Protein AF-A0A420N1X5-F1 (afdb_monomer)

Radius of gyration: 22.83 Å; Cα contacts (8 Å, |Δi|>4): 573; chains: 1; bounding box: 51×55×72 Å

Nearest PDB structures (foldseek):
  5c8q-assembly1_B  TM=8.252E-01  e=9.682E-02  Pyricularia oryzae
  4b8v-assembly1_A  TM=7.713E-01  e=1.348E-01  Fulvia fulva
  4s3k-assembly1_A  TM=8.453E-01  e=4.788E-01  Priestia megaterium QM B1551
  2l9y-assembly1_A  TM=7.085E-01  e=5.649E-01  Pyricularia oryzae 70-15
  4ebz-assembly1_A  TM=7.950E-01  e=5.720E+00  Arabidopsis thaliana

pLDDT: mean 80.17, std 16.95, range [26.0, 98.0]

Organism: Fusarium oxysporum (NCBI:txid5507)

Secondary structure (DSSP, 8-state):
-----SS-SSSEEE-TT--EEESS-TTS--S-SSSHHHHHH---EEE---SSS--S--HHHHHHHHHHHHHHHHTT--S----GGGTSSS-TT-HHHHHHHHTSTT---SPP--EEEEPPTT--HHHHHHHHT--HHHHHHHTT--TT-PPPTT-EEEEPPTTS-TTPPPSP----------------TTPBPPP--HHHHHT--BSHHHHHHHHHHHHTT----SS---SB--HHHHHHHHHHHHHTT--GGG--SS--HHHHHHH-PBP-TTGGGGTPPBPPP--HHHHHT--BSHHHHHHHHHHHHTT----SS---SB--HHHHHHHHHHHHHTT--GGG-SSS--HHHHHHHTPBPPPP----

Foldseek 3Di:
DPDPDPWAQAQWEAELQLDIGGTVHAPDFGRPLADDVCSVQDGGYHYPADPPDRHARHPSRLLSLQLQVVQNVLSVRDQQDAFSVVRDPDCPPPDNVRVCNVLVSSHLFDWAQKDKDAAAVQDALVNVCLQRSHDSVLQCVLQVQDPVNDDDGRDITTGATRSDPRPDGRPDDDDYDDDDDDDDDDDPPPDFQADLDQVCVVLQWQAVLQSQLQSLLVVVVQFQDPSHGHRTRDVRQLSSLLVLCVVVVDDDVRSVSTDDRVSRVVSRRRDDPCSCNSPFDFDQDPDLVVVVVFDQAVLQLLLQVLLVGSVLQQDSSGTHSTRDVRQLSSQLVLCVVVVHDDPSSRSGDDRVSRVSSRRGDDDDPPPD

Mean predicted aligned error: 16.15 Å

Structure (mmCIF, N/CA/C/O backbone):
data_AF-A0A420N1X5-F1
#
_entry.id   AF-A0A420N1X5-F1
#
loop_
_atom_site.group_PDB
_atom_site.id
_atom_site.type_symbol
_atom_site.label_atom_id
_atom_site.label_alt_id
_atom_site.label_comp_id
_atom_site.label_asym_id
_atom_site.label_entity_id
_atom_site.label_seq_id
_atom_site.pdbx_PDB_ins_code
_atom_site.Cartn_x
_atom_site.Cartn_y
_atom_site.Cartn_z
_atom_site.occupancy
_atom_site.B_iso_or_equiv
_atom_site.auth_seq_id
_atom_site.auth_comp_id
_atom_site.auth_asym_id
_atom_site.auth_atom_id
_atom_site.pdbx_PDB_model_num
ATOM 1 N N . MET A 1 1 ? 6.064 5.749 -35.840 1.00 41.12 1 MET A N 1
ATOM 2 C CA . MET A 1 1 ? 6.239 4.703 -36.867 1.00 41.12 1 MET A CA 1
ATOM 3 C C . MET A 1 1 ? 5.138 3.683 -36.664 1.00 41.12 1 MET A C 1
ATOM 5 O O . MET A 1 1 ? 5.069 3.106 -35.586 1.00 41.12 1 MET A O 1
ATOM 9 N N . SER A 1 2 ? 4.254 3.517 -37.646 1.00 47.91 2 SER A N 1
ATOM 10 C CA . SER A 1 2 ? 3.341 2.377 -37.743 1.00 47.91 2 SER A CA 1
ATOM 11 C C . SER A 1 2 ? 4.175 1.142 -38.089 1.00 47.91 2 SER A C 1
ATOM 13 O O . SER A 1 2 ? 4.331 0.797 -39.256 1.00 47.91 2 SER A O 1
ATOM 15 N N . GLY A 1 3 ? 4.832 0.560 -37.085 1.00 50.19 3 GLY A N 1
ATOM 16 C CA . GLY A 1 3 ? 5.440 -0.758 -37.235 1.00 50.19 3 GLY A CA 1
ATOM 17 C C . GLY A 1 3 ? 4.312 -1.774 -37.305 1.00 50.19 3 GLY A C 1
ATOM 18 O O . GLY A 1 3 ? 3.430 -1.738 -36.449 1.00 50.19 3 GLY A O 1
ATOM 19 N N . GLU A 1 4 ? 4.304 -2.615 -38.334 1.00 52.28 4 GLU A N 1
ATOM 20 C CA . GLU A 1 4 ? 3.346 -3.707 -38.514 1.00 52.28 4 GLU A CA 1
ATOM 21 C C . GLU A 1 4 ? 3.474 -4.712 -37.360 1.00 52.28 4 GLU A C 1
ATOM 23 O O . GLU A 1 4 ? 4.159 -5.728 -37.443 1.00 52.28 4 GLU A O 1
ATOM 28 N N . TYR A 1 5 ? 2.848 -4.398 -36.233 1.00 56.97 5 TYR A N 1
ATOM 29 C CA . TYR A 1 5 ? 2.620 -5.341 -35.158 1.00 56.97 5 TYR A CA 1
ATOM 30 C C . TYR A 1 5 ? 1.192 -5.859 -35.310 1.00 56.97 5 TYR A C 1
ATOM 32 O O . TYR A 1 5 ? 0.248 -5.076 -35.343 1.00 56.97 5 TYR A O 1
ATOM 40 N N . PHE A 1 6 ? 1.041 -7.180 -35.409 1.00 63.81 6 PHE A N 1
ATOM 41 C CA . PHE A 1 6 ? -0.270 -7.839 -35.446 1.00 63.81 6 PHE A CA 1
ATOM 42 C C . PHE A 1 6 ? -1.041 -7.692 -34.117 1.00 63.81 6 PHE A C 1
ATOM 44 O O . PHE A 1 6 ? -2.245 -7.910 -34.073 1.00 63.81 6 PHE A O 1
ATOM 51 N N . ASP A 1 7 ? -0.344 -7.305 -33.044 1.00 75.81 7 ASP A N 1
ATOM 52 C CA . ASP A 1 7 ? -0.862 -7.182 -31.683 1.00 75.81 7 ASP A CA 1
ATOM 53 C C . ASP A 1 7 ? -0.188 -6.004 -30.948 1.00 75.81 7 ASP A C 1
ATOM 55 O O . ASP A 1 7 ? 0.836 -5.475 -31.401 1.00 75.81 7 ASP A O 1
ATOM 59 N N . VAL A 1 8 ? -0.721 -5.602 -29.791 1.00 87.62 8 VAL A N 1
ATOM 60 C CA . VAL A 1 8 ? -0.093 -4.613 -28.909 1.00 87.62 8 VAL A CA 1
ATOM 61 C C . VAL A 1 8 ? 1.357 -5.013 -28.599 1.00 87.62 8 VAL A C 1
ATOM 63 O O . VAL A 1 8 ? 1.708 -6.184 -28.474 1.00 87.62 8 VAL A O 1
ATOM 66 N N . ALA A 1 9 ? 2.266 -4.040 -28.530 1.00 90.69 9 ALA A N 1
ATOM 67 C CA . ALA A 1 9 ? 3.697 -4.329 -28.393 1.00 90.69 9 ALA A CA 1
ATOM 68 C C . ALA A 1 9 ? 4.095 -4.814 -26.983 1.00 90.69 9 ALA A C 1
ATOM 70 O O . ALA A 1 9 ? 5.138 -5.448 -26.815 1.00 90.69 9 ALA A O 1
ATOM 71 N N . TYR A 1 10 ? 3.290 -4.504 -25.970 1.00 95.44 10 TYR A N 1
ATOM 72 C CA . TYR A 1 10 ? 3.574 -4.808 -24.570 1.00 95.44 10 TYR A CA 1
ATOM 73 C C . TYR A 1 10 ? 3.109 -6.219 -24.204 1.00 95.44 10 TYR A C 1
ATOM 75 O O . TYR A 1 10 ? 2.132 -6.723 -24.752 1.00 95.44 10 TYR A O 1
ATOM 83 N N . SER A 1 11 ? 3.802 -6.855 -23.261 1.00 96.25 11 SER A N 1
ATOM 84 C CA . SER A 1 11 ? 3.404 -8.162 -22.731 1.00 96.25 11 SER A CA 1
ATOM 85 C C . SER A 1 11 ? 2.153 -8.030 -21.870 1.00 96.25 11 SER A C 1
ATOM 87 O O . SER A 1 11 ? 1.209 -8.788 -22.053 1.00 96.25 11 SER A O 1
ATOM 89 N N . LEU A 1 12 ? 2.138 -7.043 -20.972 1.00 97.50 12 LEU A N 1
ATOM 90 C CA . LEU A 1 12 ? 1.020 -6.727 -20.084 1.00 97.50 12 LEU A CA 1
ATOM 91 C C . LEU A 1 12 ? 0.835 -5.212 -20.000 1.00 97.50 12 LEU A C 1
ATOM 93 O O . LEU A 1 12 ? 1.771 -4.450 -20.260 1.00 97.50 12 LEU A O 1
ATOM 97 N N . ALA A 1 13 ? -0.343 -4.776 -19.568 1.00 96.44 13 ALA A N 1
ATOM 98 C CA . ALA A 1 13 ? -0.621 -3.380 -19.264 1.00 96.44 13 ALA A CA 1
ATOM 99 C C . ALA A 1 13 ? -1.353 -3.217 -17.927 1.00 96.44 13 ALA A C 1
ATOM 101 O O . ALA A 1 13 ? -2.128 -4.081 -17.537 1.00 96.44 13 ALA A O 1
ATOM 102 N N . VAL A 1 14 ? -1.123 -2.106 -17.226 1.00 95.38 14 VAL A N 1
ATOM 103 C CA . VAL A 1 14 ? -1.675 -1.837 -15.894 1.00 95.38 14 VAL A CA 1
ATOM 104 C C . VAL A 1 14 ? -2.288 -0.443 -15.842 1.00 95.38 14 VAL A C 1
ATOM 106 O O . VAL A 1 14 ? -1.606 0.568 -16.056 1.00 95.38 14 VAL A O 1
ATOM 109 N N . CYS A 1 15 ? -3.580 -0.369 -15.522 1.00 85.38 15 CYS A N 1
ATOM 110 C CA . CYS A 1 15 ? -4.275 0.909 -15.372 1.00 85.38 15 CYS A CA 1
ATOM 111 C C . CYS A 1 15 ? -4.095 1.515 -13.972 1.00 85.38 15 CYS A C 1
ATOM 113 O O . CYS A 1 15 ? -3.642 0.855 -13.039 1.00 85.38 15 CYS A O 1
ATOM 115 N N . GLN A 1 16 ? -4.508 2.774 -13.797 1.00 82.81 16 GLN A N 1
ATOM 116 C CA . GLN A 1 16 ? -4.438 3.464 -12.503 1.00 82.81 16 GLN A CA 1
ATOM 117 C C . GLN A 1 16 ? -5.242 2.800 -11.375 1.00 82.81 16 GLN A C 1
ATOM 119 O O . GLN A 1 16 ? -4.998 3.075 -10.205 1.00 82.81 16 GLN A O 1
ATOM 124 N N . HIS A 1 17 ? -6.201 1.940 -11.706 1.00 79.38 17 HIS A N 1
ATOM 125 C CA . HIS A 1 17 ? -7.000 1.211 -10.722 1.00 79.38 17 HIS A CA 1
ATOM 126 C C . HIS A 1 17 ? -6.359 -0.130 -10.323 1.00 79.38 17 HIS A C 1
ATOM 128 O O . HIS A 1 17 ? -6.926 -0.858 -9.522 1.00 79.38 17 HIS A O 1
ATOM 134 N N . GLY A 1 18 ? -5.192 -0.476 -10.883 1.00 77.50 18 GLY A N 1
ATOM 135 C CA . GLY A 1 18 ? -4.473 -1.711 -10.562 1.00 77.50 18 GLY A CA 1
ATOM 136 C C . GLY A 1 18 ? -4.909 -2.951 -11.339 1.00 77.50 18 GLY A C 1
ATOM 137 O O . GLY A 1 18 ? -4.352 -4.021 -11.118 1.00 77.50 18 GLY A O 1
ATOM 138 N N . TYR A 1 19 ? -5.854 -2.831 -12.276 1.00 82.38 19 TYR A N 1
ATOM 139 C CA . TYR A 1 19 ? -6.183 -3.934 -13.181 1.00 82.38 19 TYR A CA 1
ATOM 140 C C . TYR A 1 19 ? -5.031 -4.196 -14.151 1.00 82.38 19 TYR A C 1
ATOM 142 O O . TYR A 1 19 ? -4.508 -3.257 -14.762 1.00 82.38 19 TYR A O 1
ATOM 150 N N . VAL A 1 20 ? -4.689 -5.476 -14.300 1.00 91.62 20 VAL A N 1
ATOM 151 C CA . VAL A 1 20 ? -3.695 -5.980 -15.249 1.00 91.62 20 VAL A CA 1
ATOM 152 C C . VAL A 1 20 ? -4.424 -6.551 -16.460 1.00 91.62 20 VAL A C 1
ATOM 154 O O . VAL A 1 20 ? -5.342 -7.354 -16.317 1.00 91.62 20 VAL A O 1
ATOM 157 N N . TYR A 1 21 ? -4.012 -6.125 -17.644 1.00 89.06 21 TYR A N 1
ATOM 158 C CA . TYR A 1 21 ? -4.563 -6.535 -18.927 1.00 89.06 21 TYR A CA 1
ATOM 159 C C . TYR A 1 21 ? -3.498 -7.304 -19.697 1.00 89.06 21 TYR A C 1
ATOM 161 O O . TYR A 1 21 ? -2.343 -6.867 -19.760 1.00 89.06 21 TYR A O 1
ATOM 169 N N . ASP A 1 22 ? -3.893 -8.419 -20.305 1.00 90.12 22 ASP A N 1
ATOM 170 C CA . ASP A 1 22 ? -3.032 -9.122 -21.245 1.00 90.12 22 ASP A CA 1
ATOM 171 C C . ASP A 1 22 ? -2.840 -8.275 -22.508 1.00 90.12 22 ASP A C 1
ATOM 173 O O . ASP A 1 22 ? -3.796 -7.775 -23.105 1.00 90.12 22 ASP A O 1
ATOM 177 N N . GLY A 1 23 ? -1.575 -8.092 -22.883 1.00 91.44 23 GLY A N 1
ATOM 178 C CA . GLY A 1 23 ? -1.195 -7.743 -24.245 1.00 91.44 23 GLY A CA 1
ATOM 179 C C . GLY A 1 23 ? -0.781 -9.016 -24.968 1.00 91.44 23 GLY A C 1
ATOM 180 O O . GLY A 1 23 ? -1.549 -9.972 -25.027 1.00 91.44 23 GLY A O 1
ATOM 181 N N . ARG A 1 24 ? 0.486 -9.091 -25.390 1.00 91.31 24 ARG A N 1
ATOM 182 C CA . ARG A 1 24 ? 1.048 -10.342 -25.934 1.00 91.31 24 ARG A CA 1
ATOM 183 C C . ARG A 1 24 ? 1.062 -11.491 -24.927 1.00 91.31 24 ARG A C 1
ATOM 185 O O . ARG A 1 24 ? 1.159 -12.646 -25.320 1.00 91.31 24 ARG A O 1
ATOM 192 N N . GLY A 1 25 ? 1.025 -11.174 -23.635 1.00 88.50 25 GLY A N 1
ATOM 193 C CA . GLY A 1 25 ? 0.973 -12.148 -22.555 1.00 88.50 25 GLY A CA 1
ATOM 194 C C . GLY A 1 25 ? 2.301 -12.857 -22.277 1.00 88.50 25 GLY A C 1
ATOM 195 O O . GLY A 1 25 ? 3.348 -12.599 -22.881 1.00 88.50 25 GLY A O 1
ATOM 196 N N . LYS A 1 26 ? 2.254 -13.756 -21.292 1.00 89.56 26 LYS A N 1
ATOM 197 C CA . LYS A 1 26 ? 3.375 -14.626 -20.907 1.00 89.56 26 LYS A CA 1
ATOM 198 C C . LYS A 1 26 ? 3.712 -15.623 -22.022 1.00 89.56 26 LYS A C 1
ATOM 200 O O . LYS A 1 26 ? 2.824 -16.083 -22.727 1.00 89.56 26 LYS A O 1
ATOM 205 N N . GLY A 1 27 ? 4.986 -15.991 -22.157 1.00 87.88 27 GLY A N 1
ATOM 206 C CA . GLY A 1 27 ? 5.454 -16.942 -23.176 1.00 87.88 27 GLY A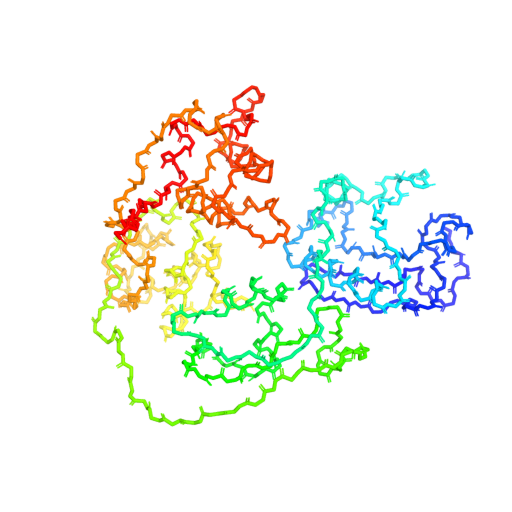 CA 1
ATOM 207 C C . GLY A 1 27 ? 5.625 -16.353 -24.581 1.00 87.88 27 GLY A C 1
ATOM 208 O O . GLY A 1 27 ? 6.114 -17.046 -25.470 1.00 87.88 27 GLY A O 1
ATOM 209 N N . HIS A 1 28 ? 5.285 -15.077 -24.779 1.00 90.62 28 HIS A N 1
ATOM 210 C CA . HIS A 1 28 ? 5.419 -14.385 -26.057 1.00 90.62 28 HIS A CA 1
ATOM 211 C C . HIS A 1 28 ? 6.443 -13.251 -25.981 1.00 90.62 28 HIS A C 1
ATOM 213 O O . HIS A 1 28 ? 6.506 -12.495 -25.009 1.00 90.62 28 HIS A O 1
ATOM 219 N N . GLN A 1 29 ? 7.236 -13.113 -27.046 1.00 90.81 29 GLN A N 1
ATOM 220 C CA . GLN A 1 29 ? 8.240 -12.062 -27.162 1.00 90.81 29 GLN A CA 1
ATOM 221 C C . GLN A 1 29 ? 7.579 -10.676 -27.188 1.00 90.81 29 GLN A C 1
ATOM 223 O O . GLN A 1 29 ? 6.645 -10.435 -27.962 1.00 90.81 29 GLN A O 1
ATOM 228 N N . SER A 1 30 ? 8.097 -9.737 -26.393 1.00 91.88 30 SER A N 1
ATOM 229 C CA . SER A 1 30 ? 7.622 -8.353 -26.421 1.00 91.88 30 SER A CA 1
ATOM 230 C C . SER A 1 30 ? 8.025 -7.645 -27.726 1.00 91.88 30 SER A C 1
ATOM 232 O O . SER A 1 30 ? 8.817 -8.139 -28.531 1.00 91.88 30 SER A O 1
ATOM 234 N N . GLY A 1 31 ? 7.409 -6.501 -28.004 1.00 91.06 31 GLY A N 1
ATOM 235 C CA . GLY A 1 31 ? 7.754 -5.614 -29.120 1.00 91.06 31 GLY A CA 1
ATOM 236 C C . GLY A 1 31 ? 8.089 -4.194 -28.668 1.00 91.06 31 GLY A C 1
ATOM 237 O O . GLY A 1 31 ? 8.275 -3.318 -29.507 1.00 91.06 31 GLY A O 1
ATOM 238 N N . ALA A 1 32 ? 8.107 -3.949 -27.358 1.00 91.50 32 ALA A N 1
ATOM 239 C CA . ALA A 1 32 ? 8.073 -2.611 -26.779 1.00 91.50 32 ALA A CA 1
ATOM 240 C C . ALA A 1 32 ? 9.409 -2.138 -26.189 1.00 91.50 32 ALA A C 1
ATOM 242 O O . ALA A 1 32 ? 9.503 -0.985 -25.778 1.00 91.50 32 ALA A O 1
ATOM 243 N N . ASN A 1 33 ? 10.448 -2.977 -26.175 1.00 91.25 33 ASN A N 1
ATOM 244 C CA . ASN A 1 33 ? 11.717 -2.656 -25.516 1.00 91.25 33 ASN A CA 1
ATOM 245 C C . ASN A 1 33 ? 12.724 -1.940 -26.431 1.00 91.25 33 ASN A C 1
ATOM 247 O O . ASN A 1 33 ? 13.779 -1.521 -25.971 1.00 91.25 33 ASN A O 1
ATOM 251 N N . GLY A 1 34 ? 12.380 -1.711 -27.701 1.00 86.69 34 GLY A N 1
ATOM 252 C CA . GLY A 1 34 ? 13.135 -0.858 -28.630 1.00 86.69 34 GLY A CA 1
ATOM 253 C C . GLY A 1 34 ? 14.051 -1.603 -29.605 1.00 86.69 34 GLY A C 1
ATOM 254 O O . GLY A 1 34 ? 14.180 -1.169 -30.746 1.00 86.69 34 GLY A O 1
ATOM 255 N N . ASP A 1 35 ? 14.600 -2.760 -29.228 1.00 89.38 35 ASP A N 1
ATOM 256 C CA . ASP A 1 35 ? 15.356 -3.629 -30.139 1.00 89.38 35 ASP A CA 1
ATOM 257 C C . ASP A 1 35 ? 15.002 -5.117 -29.980 1.00 89.38 35 ASP A C 1
ATOM 259 O O . ASP A 1 35 ? 14.305 -5.527 -29.049 1.00 89.38 35 ASP A O 1
ATOM 263 N N . LYS A 1 36 ? 15.462 -5.943 -30.929 1.00 90.44 36 LYS A N 1
ATOM 264 C CA . LYS A 1 36 ? 15.144 -7.379 -30.978 1.00 90.44 36 LYS A CA 1
ATOM 265 C C . LYS A 1 36 ? 15.692 -8.158 -29.781 1.00 90.44 36 LYS A C 1
ATOM 267 O O . LYS A 1 36 ? 15.026 -9.088 -29.338 1.00 90.44 36 LYS A O 1
ATOM 272 N N . GLN A 1 37 ? 16.873 -7.808 -29.282 1.00 92.88 37 GLN A N 1
ATOM 273 C CA . GLN A 1 37 ? 17.512 -8.534 -28.190 1.00 92.88 37 GLN A CA 1
ATOM 274 C C . GLN A 1 37 ? 16.825 -8.224 -26.859 1.00 92.88 37 GLN A C 1
ATOM 276 O O . GLN A 1 37 ? 16.483 -9.147 -26.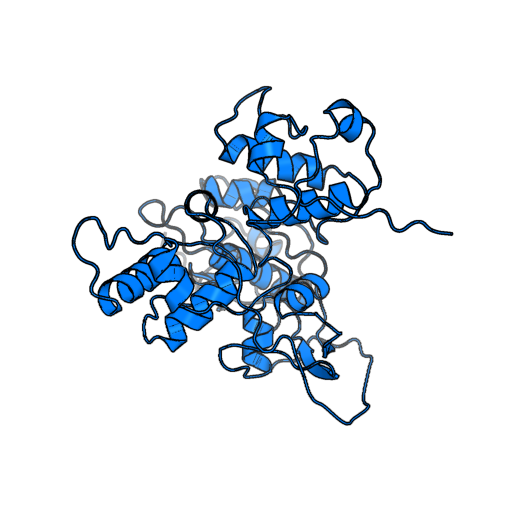127 1.00 92.88 37 GLN A O 1
ATOM 281 N N . LEU A 1 38 ? 16.535 -6.955 -26.571 1.00 92.88 38 LEU A N 1
ATOM 282 C CA . LEU A 1 38 ? 15.769 -6.567 -25.383 1.00 92.88 38 LEU A CA 1
ATOM 283 C C . LEU A 1 38 ? 14.343 -7.119 -25.415 1.00 92.88 38 LEU A C 1
ATOM 285 O O . LEU A 1 38 ? 13.800 -7.516 -24.388 1.00 92.88 38 LEU A O 1
ATOM 289 N N . ASN A 1 39 ? 13.728 -7.176 -26.595 1.00 93.62 39 ASN A N 1
ATOM 290 C CA . ASN A 1 39 ? 12.418 -7.796 -26.764 1.00 93.62 39 ASN A CA 1
ATOM 291 C C . ASN A 1 39 ? 12.435 -9.307 -26.462 1.00 93.62 39 ASN A C 1
ATOM 293 O O . ASN A 1 39 ? 11.465 -9.829 -25.916 1.00 93.62 39 ASN A O 1
ATOM 297 N N . ALA A 1 40 ? 13.524 -10.002 -26.816 1.00 91.88 40 ALA A N 1
ATOM 298 C CA . ALA A 1 40 ? 13.727 -11.425 -26.535 1.00 91.88 40 ALA A CA 1
ATOM 299 C C . ALA A 1 40 ? 14.089 -11.705 -25.068 1.00 91.88 40 ALA A C 1
ATOM 301 O O . ALA A 1 40 ? 13.684 -12.726 -24.521 1.00 91.88 40 ALA A O 1
ATOM 302 N N . ASN A 1 41 ? 14.826 -10.796 -24.431 1.00 92.94 41 ASN A N 1
ATOM 303 C CA . ASN A 1 41 ? 15.323 -10.979 -23.069 1.00 92.94 41 ASN A CA 1
ATOM 304 C C . ASN A 1 41 ? 14.316 -10.558 -21.990 1.00 92.94 41 ASN A C 1
ATOM 306 O O . ASN A 1 41 ? 14.398 -11.047 -20.862 1.00 92.94 41 ASN A O 1
ATOM 310 N N . HIS A 1 42 ? 13.381 -9.656 -22.310 1.00 95.19 42 HIS A N 1
ATOM 311 C CA . HIS A 1 42 ? 12.487 -9.053 -21.323 1.00 95.19 42 HIS A CA 1
ATOM 312 C C . HIS A 1 42 ? 11.030 -9.022 -21.779 1.00 95.19 42 HIS A C 1
ATOM 314 O O . HIS A 1 42 ? 10.689 -8.613 -22.894 1.00 95.19 42 HIS A O 1
ATOM 320 N N . TYR A 1 43 ? 10.145 -9.351 -20.843 1.00 97.56 43 TYR A N 1
ATOM 321 C CA . TYR A 1 43 ? 8.746 -8.950 -20.923 1.00 97.56 43 TYR A CA 1
ATOM 322 C C . TYR A 1 43 ? 8.613 -7.432 -20.747 1.00 97.56 43 TYR A C 1
ATOM 324 O O . TYR A 1 43 ? 9.429 -6.802 -20.075 1.00 97.56 43 TYR A O 1
ATOM 332 N N . ALA A 1 44 ? 7.560 -6.850 -21.321 1.00 97.06 44 ALA A N 1
ATOM 333 C CA . ALA A 1 44 ? 7.272 -5.422 -21.221 1.00 97.06 44 ALA A CA 1
ATOM 334 C C . ALA A 1 44 ? 5.944 -5.186 -20.488 1.00 97.06 44 ALA A C 1
ATOM 336 O O . ALA A 1 44 ? 4.887 -5.565 -20.994 1.00 97.06 44 ALA A O 1
ATOM 337 N N . VAL A 1 45 ? 5.993 -4.544 -19.317 1.00 98.00 45 VAL A N 1
ATOM 338 C CA . VAL A 1 45 ? 4.804 -4.149 -18.542 1.00 98.00 45 VAL A CA 1
ATOM 339 C C . VAL A 1 45 ? 4.555 -2.655 -18.739 1.00 98.00 45 VAL A C 1
ATOM 341 O O . VAL A 1 45 ? 5.351 -1.821 -18.310 1.00 98.00 45 VAL A O 1
ATOM 344 N N . LEU A 1 46 ? 3.452 -2.309 -19.399 1.00 97.00 46 LEU A N 1
ATOM 345 C CA . LEU A 1 46 ? 3.030 -0.927 -19.610 1.00 97.00 46 LEU A CA 1
ATOM 346 C C . LEU A 1 46 ? 2.261 -0.407 -18.394 1.00 97.00 46 LEU A C 1
ATOM 348 O O . LEU A 1 46 ? 1.223 -0.956 -18.047 1.00 97.00 46 LEU A O 1
ATOM 352 N N . ALA A 1 47 ? 2.688 0.704 -17.802 1.00 95.69 47 ALA A N 1
ATOM 353 C CA . ALA A 1 47 ? 1.829 1.487 -16.916 1.00 95.69 47 ALA A CA 1
ATOM 354 C C . ALA A 1 47 ? 1.092 2.550 -17.741 1.00 95.69 47 ALA A C 1
ATOM 356 O O . ALA A 1 47 ? 1.733 3.292 -18.486 1.00 95.69 47 ALA A O 1
ATOM 357 N N . PHE A 1 48 ? -0.234 2.657 -17.611 1.00 91.44 48 PHE A N 1
ATOM 358 C CA . PHE A 1 48 ? -1.016 3.739 -18.224 1.00 91.44 48 PHE A CA 1
ATOM 359 C C . PHE A 1 48 ? -0.740 5.075 -17.525 1.00 91.44 48 PHE A C 1
ATOM 361 O O . PHE A 1 48 ? -1.537 5.556 -16.721 1.00 91.44 48 PHE A O 1
ATOM 368 N N . LEU A 1 49 ? 0.427 5.636 -17.826 1.00 86.94 49 LEU A N 1
ATOM 369 C CA . LEU A 1 49 ? 0.879 6.959 -17.433 1.00 86.94 49 LEU A CA 1
ATOM 370 C C . LEU A 1 49 ? 1.043 7.810 -18.694 1.00 86.94 49 LEU A C 1
ATOM 372 O O . LEU A 1 49 ? 1.556 7.357 -19.717 1.00 86.94 49 LEU A O 1
ATOM 376 N N . GLY A 1 50 ? 0.591 9.053 -18.616 1.00 76.88 50 GLY A N 1
ATOM 377 C CA . GLY A 1 50 ? 0.765 10.061 -19.646 1.00 76.88 50 GLY A CA 1
ATOM 378 C C . GLY A 1 50 ? 1.927 10.995 -19.324 1.00 76.88 50 GLY A C 1
ATOM 379 O O . GLY A 1 50 ? 2.201 11.310 -18.167 1.00 76.88 50 GLY A O 1
ATOM 380 N N . LYS A 1 51 ? 2.566 11.524 -20.373 1.00 70.25 51 LYS A N 1
ATOM 381 C CA . LYS A 1 51 ? 3.513 12.648 -20.246 1.00 70.25 51 LYS A CA 1
ATOM 382 C C . LYS A 1 51 ? 2.830 13.901 -19.675 1.00 70.25 51 LYS A C 1
ATOM 384 O O . LYS A 1 51 ? 3.468 14.679 -18.978 1.00 70.25 51 LYS A O 1
ATOM 389 N N . ASN A 1 52 ? 1.528 14.043 -19.934 1.00 64.75 52 ASN A N 1
ATOM 390 C CA . ASN A 1 52 ? 0.652 15.075 -19.388 1.00 64.75 52 ASN A CA 1
ATOM 391 C C . ASN A 1 52 ? -0.555 14.419 -18.696 1.00 64.75 52 ASN A C 1
ATOM 393 O O . ASN A 1 52 ? -1.020 13.363 -19.127 1.00 64.75 52 ASN A O 1
ATOM 397 N N . GLY A 1 53 ? -1.082 15.061 -17.652 1.00 73.56 53 GLY A N 1
ATOM 398 C CA . GLY A 1 53 ? -2.209 14.549 -16.869 1.00 73.56 53 GLY A CA 1
ATOM 399 C C . GLY A 1 53 ? -1.758 13.539 -15.816 1.00 73.56 53 GLY A C 1
ATOM 400 O O . GLY A 1 53 ? -1.247 13.918 -14.765 1.00 73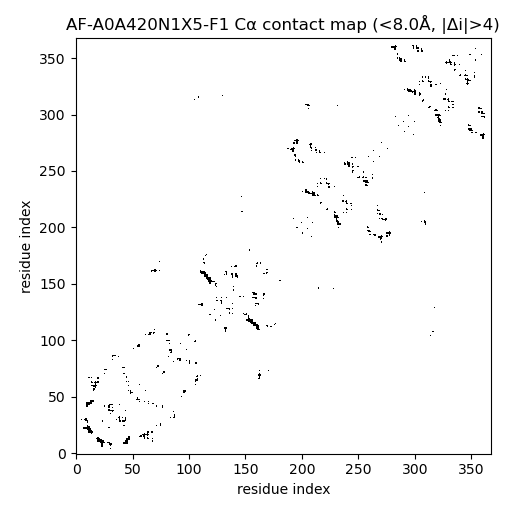.56 53 GLY A O 1
ATOM 401 N N . VAL A 1 54 ? -1.946 12.252 -16.095 1.00 71.44 54 VAL A N 1
ATOM 402 C CA . VAL A 1 54 ? -1.614 11.158 -15.175 1.00 71.44 54 VAL A CA 1
ATOM 403 C C . VAL A 1 54 ? -0.126 10.816 -15.270 1.00 71.44 54 VAL A C 1
ATOM 405 O O . VAL A 1 54 ? 0.266 9.945 -16.035 1.00 71.44 54 VAL A O 1
ATOM 408 N N . SER A 1 55 ? 0.723 11.507 -14.516 1.00 80.62 55 SER A N 1
ATOM 409 C CA . SER A 1 55 ? 2.176 11.265 -14.536 1.00 80.62 55 SER A CA 1
ATOM 410 C C . SER A 1 55 ? 2.699 10.506 -13.314 1.00 80.62 55 SER A C 1
ATOM 412 O O . SER A 1 55 ? 3.804 9.969 -13.351 1.00 80.62 55 SER A O 1
ATOM 414 N N . GLN A 1 56 ? 1.912 10.441 -12.237 1.00 80.44 56 GLN A N 1
ATOM 415 C CA . GLN A 1 56 ? 2.262 9.757 -10.994 1.00 80.44 56 GLN A CA 1
ATOM 416 C C . GLN A 1 56 ? 1.500 8.429 -10.897 1.00 80.44 56 GLN A C 1
ATOM 418 O O . GLN A 1 56 ? 0.267 8.444 -10.998 1.00 80.44 56 GLN A O 1
ATOM 423 N N . PRO A 1 57 ? 2.188 7.291 -10.694 1.00 82.88 57 PRO A N 1
ATOM 424 C CA . PRO A 1 57 ? 1.509 6.025 -10.471 1.00 82.88 57 PRO A CA 1
ATOM 425 C C . PRO A 1 57 ? 0.740 6.065 -9.147 1.00 82.88 57 PRO A C 1
ATOM 427 O O . PRO A 1 57 ? 1.268 6.479 -8.115 1.00 82.88 57 PRO A O 1
ATOM 430 N N . SER A 1 58 ? -0.520 5.635 -9.179 1.00 78.50 58 SER A N 1
ATOM 431 C CA . SER A 1 58 ? -1.314 5.427 -7.966 1.00 78.50 58 SER A CA 1
ATOM 432 C C . SER A 1 58 ? -0.811 4.196 -7.207 1.00 78.50 58 SER A C 1
ATOM 434 O O . SER A 1 58 ? -0.166 3.317 -7.783 1.00 78.50 58 SER A O 1
ATOM 436 N N . GLN A 1 59 ? -1.171 4.073 -5.927 1.00 75.94 59 GLN A N 1
ATOM 437 C CA . GLN A 1 59 ? -0.831 2.878 -5.154 1.00 75.94 59 GLN A CA 1
ATOM 438 C C . GLN A 1 59 ? -1.422 1.602 -5.778 1.00 75.94 59 GLN A C 1
ATOM 440 O O . GLN A 1 59 ? -0.722 0.596 -5.874 1.00 75.94 59 GLN A O 1
ATOM 445 N N . SER A 1 60 ? -2.661 1.657 -6.278 1.00 74.00 60 SER A N 1
ATOM 446 C CA . SER A 1 60 ? -3.304 0.523 -6.950 1.00 74.00 60 SER A CA 1
ATOM 447 C C . SER A 1 60 ? -2.564 0.130 -8.231 1.00 74.00 60 SER A C 1
ATOM 449 O O . SER A 1 60 ? -2.379 -1.055 -8.489 1.00 74.00 60 SER A O 1
ATOM 451 N N . GLN A 1 61 ? -2.061 1.096 -9.008 1.00 85.75 61 GLN A N 1
ATOM 452 C CA . GLN A 1 61 ? -1.244 0.810 -10.191 1.00 85.75 61 GLN A CA 1
ATOM 453 C C . GLN A 1 61 ? 0.107 0.193 -9.826 1.00 85.75 61 GLN A C 1
ATOM 455 O O . GLN A 1 61 ? 0.551 -0.721 -10.512 1.00 85.75 61 GLN A O 1
ATOM 460 N N . ILE A 1 62 ? 0.746 0.647 -8.742 1.00 85.25 62 ILE A N 1
ATOM 461 C CA . ILE A 1 62 ? 1.978 0.030 -8.226 1.00 85.25 62 ILE A CA 1
ATOM 462 C C . ILE A 1 62 ? 1.711 -1.430 -7.845 1.00 85.25 62 ILE A C 1
ATOM 464 O O . ILE A 1 62 ? 2.454 -2.309 -8.276 1.00 85.25 62 ILE A O 1
ATOM 468 N N . THR A 1 63 ? 0.631 -1.705 -7.109 1.00 81.44 63 THR A N 1
ATOM 469 C CA . THR A 1 63 ? 0.219 -3.075 -6.768 1.00 81.44 63 THR A CA 1
ATOM 470 C C . THR A 1 63 ? -0.046 -3.908 -8.025 1.00 81.44 63 THR A C 1
ATOM 472 O O . THR A 1 63 ? 0.530 -4.981 -8.160 1.00 81.44 63 THR A O 1
ATOM 475 N N . GLY A 1 64 ? -0.784 -3.379 -9.006 1.00 86.06 64 GLY A N 1
ATOM 476 C CA . GLY A 1 64 ? -1.019 -4.069 -10.278 1.00 86.06 64 GLY A CA 1
ATOM 477 C C . GLY A 1 64 ? 0.265 -4.356 -11.070 1.00 86.06 64 GLY A C 1
ATOM 478 O O . GLY A 1 64 ? 0.390 -5.415 -11.679 1.00 86.06 64 GLY A O 1
ATOM 479 N N . ILE A 1 65 ? 1.265 -3.466 -11.033 1.00 97.06 65 ILE A N 1
ATOM 480 C CA . ILE A 1 65 ? 2.584 -3.716 -11.643 1.00 97.06 65 ILE A CA 1
ATOM 481 C C . ILE A 1 65 ? 3.318 -4.837 -10.901 1.00 97.06 65 ILE A C 1
ATOM 483 O O . ILE A 1 65 ? 3.876 -5.726 -11.545 1.00 97.06 65 ILE A O 1
ATOM 487 N N . GLN A 1 66 ? 3.292 -4.839 -9.567 1.00 92.62 66 GLN A N 1
ATOM 488 C CA . GLN A 1 66 ? 3.851 -5.934 -8.772 1.00 92.62 66 GLN A CA 1
ATOM 489 C C . GLN A 1 66 ? 3.159 -7.269 -9.107 1.00 92.62 66 GLN A C 1
ATOM 491 O O . GLN A 1 66 ? 3.831 -8.290 -9.245 1.00 92.62 66 GLN A O 1
ATOM 496 N N . ASP A 1 67 ? 1.839 -7.271 -9.305 1.00 92.62 67 ASP A N 1
ATOM 497 C CA . ASP A 1 67 ? 1.079 -8.475 -9.656 1.00 92.62 67 ASP A CA 1
ATOM 498 C C . ASP A 1 67 ? 1.358 -8.949 -11.089 1.00 92.62 67 ASP A C 1
ATOM 500 O O . ASP A 1 67 ? 1.506 -10.151 -11.317 1.00 92.62 67 ASP A O 1
ATOM 504 N N . ALA A 1 68 ? 1.546 -8.025 -12.035 1.00 97.50 68 ALA A N 1
ATOM 505 C CA . ALA A 1 68 ? 2.023 -8.326 -13.383 1.00 97.50 68 ALA A CA 1
ATOM 506 C C . ALA A 1 68 ? 3.421 -8.975 -13.359 1.00 97.50 68 ALA A C 1
ATOM 508 O O . ALA A 1 68 ? 3.660 -9.978 -14.035 1.00 97.50 68 ALA A O 1
ATOM 509 N N . ILE A 1 69 ? 4.342 -8.458 -12.538 1.00 97.19 69 ILE A N 1
ATOM 510 C CA . ILE A 1 69 ? 5.678 -9.045 -12.349 1.00 97.19 69 ILE A CA 1
ATOM 511 C C . ILE A 1 69 ? 5.570 -10.430 -11.702 1.00 97.19 69 ILE A C 1
ATOM 513 O O . ILE A 1 69 ? 6.222 -11.367 -12.160 1.00 97.19 69 ILE A O 1
ATOM 517 N N . ALA A 1 70 ? 4.732 -10.591 -10.675 1.00 94.75 70 ALA A N 1
ATOM 518 C CA . ALA A 1 70 ? 4.494 -11.880 -10.029 1.00 94.75 70 ALA A CA 1
ATOM 519 C C . ALA A 1 70 ? 3.961 -12.923 -11.026 1.00 94.75 70 ALA A C 1
ATOM 521 O O . ALA A 1 70 ? 4.463 -14.047 -11.072 1.00 94.75 70 ALA A O 1
ATOM 522 N N . TYR A 1 71 ? 3.004 -12.530 -11.868 1.00 95.12 71 TYR A N 1
ATOM 523 C CA . TYR A 1 71 ? 2.446 -13.366 -12.930 1.00 95.12 71 TYR A CA 1
ATOM 524 C C . TYR A 1 71 ? 3.504 -13.808 -13.948 1.00 95.12 71 TYR A C 1
ATOM 526 O O . TYR A 1 71 ? 3.598 -14.992 -14.277 1.00 95.12 71 TYR A O 1
ATOM 534 N N . LEU A 1 72 ? 4.362 -12.890 -14.398 1.00 95.75 72 LEU A N 1
ATOM 535 C CA . LEU A 1 72 ? 5.438 -13.202 -15.343 1.00 95.75 72 LEU A CA 1
ATOM 536 C C . LEU A 1 72 ? 6.549 -14.054 -14.710 1.00 95.75 72 LEU A C 1
ATOM 538 O O . LEU A 1 72 ? 7.061 -14.964 -15.361 1.00 95.75 72 LEU A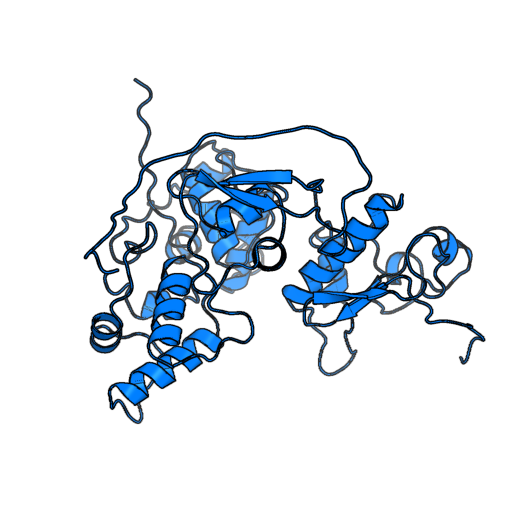 O 1
ATOM 542 N N . ARG A 1 73 ? 6.894 -13.827 -13.435 1.00 94.06 73 ARG A N 1
ATOM 543 C CA . ARG A 1 73 ? 7.862 -14.659 -12.692 1.00 94.06 73 ARG A CA 1
ATOM 544 C C . ARG A 1 73 ? 7.385 -16.102 -12.573 1.00 94.06 73 ARG A C 1
ATOM 546 O O . ARG A 1 73 ? 8.160 -17.025 -12.804 1.00 94.06 73 ARG A O 1
ATOM 553 N N . ARG A 1 74 ? 6.090 -16.316 -12.317 1.00 90.75 74 ARG A N 1
ATOM 554 C CA . ARG A 1 74 ? 5.485 -17.661 -12.349 1.00 90.75 74 ARG A CA 1
ATOM 555 C C . ARG A 1 74 ? 5.533 -18.316 -13.730 1.00 90.75 74 ARG A C 1
ATOM 557 O O . ARG A 1 74 ? 5.470 -19.536 -13.814 1.00 90.75 74 ARG A O 1
ATOM 564 N N . ALA A 1 75 ? 5.668 -17.525 -14.790 1.00 89.38 75 ALA A N 1
ATOM 565 C CA . ALA A 1 75 ? 5.863 -17.992 -16.158 1.00 89.38 75 ALA A CA 1
ATOM 566 C C . ALA A 1 75 ? 7.347 -18.115 -16.565 1.00 89.38 75 ALA A C 1
ATOM 568 O O . ALA A 1 75 ? 7.644 -18.270 -17.748 1.00 89.38 75 ALA A O 1
ATOM 569 N N . GLY A 1 76 ? 8.277 -18.035 -15.607 1.00 89.12 76 GLY A N 1
ATOM 570 C CA . GLY A 1 76 ? 9.712 -18.208 -15.839 1.00 89.12 76 GLY A CA 1
ATOM 571 C C . GLY A 1 76 ? 10.503 -16.913 -16.041 1.00 89.12 76 GLY A C 1
ATOM 572 O O . GLY A 1 76 ? 11.685 -16.985 -16.369 1.00 89.12 76 GLY A O 1
ATOM 573 N N . ALA A 1 77 ? 9.902 -15.732 -15.848 1.00 93.81 77 ALA A N 1
ATOM 574 C CA . ALA A 1 77 ? 10.672 -14.489 -15.828 1.00 93.81 77 ALA A CA 1
ATOM 575 C C . ALA A 1 77 ? 11.649 -14.456 -14.637 1.00 93.81 77 ALA A C 1
ATOM 577 O O . ALA A 1 77 ? 11.327 -14.914 -13.540 1.00 93.81 77 ALA A O 1
ATOM 578 N N . GLY A 1 78 ? 12.834 -13.880 -14.850 1.00 89.75 78 GLY A N 1
ATOM 579 C CA . GLY A 1 78 ? 13.838 -13.686 -13.803 1.00 89.75 78 GLY A CA 1
ATOM 580 C C . GLY A 1 78 ? 13.513 -12.543 -12.830 1.00 89.75 78 GLY A C 1
ATOM 581 O O . GLY A 1 78 ? 12.442 -11.938 -12.858 1.00 89.75 78 GLY A O 1
ATOM 582 N N . ASN A 1 79 ? 14.480 -12.218 -11.967 1.00 90.06 79 ASN A N 1
ATOM 583 C CA . ASN A 1 79 ? 14.320 -11.178 -10.941 1.00 90.06 79 ASN A CA 1
ATOM 584 C C . ASN A 1 79 ? 14.655 -9.760 -11.424 1.00 90.06 79 ASN A C 1
ATOM 586 O O . ASN A 1 79 ? 14.363 -8.804 -10.712 1.00 90.06 79 ASN A O 1
ATOM 590 N N . GLU A 1 80 ? 15.271 -9.609 -12.600 1.00 91.44 80 GLU A N 1
ATOM 591 C CA . GLU A 1 80 ? 15.674 -8.300 -13.116 1.00 91.44 80 GLU A CA 1
ATOM 592 C C . GLU A 1 80 ? 14.453 -7.436 -13.466 1.00 91.44 80 GLU A C 1
ATOM 594 O O . GLU A 1 80 ? 13.610 -7.826 -14.272 1.00 91.44 80 GLU A O 1
ATOM 599 N N . ILE A 1 81 ? 14.395 -6.237 -12.881 1.00 94.31 81 ILE A N 1
ATOM 600 C CA . ILE A 1 81 ? 13.399 -5.205 -13.178 1.00 94.31 81 ILE A CA 1
ATOM 601 C C . ILE A 1 81 ? 14.160 -3.969 -13.659 1.00 94.31 81 ILE A C 1
ATOM 603 O O . ILE A 1 81 ? 15.035 -3.462 -12.958 1.00 94.31 81 ILE A O 1
ATOM 607 N N . LYS A 1 82 ? 13.828 -3.490 -14.859 1.00 94.25 82 LYS A N 1
ATOM 608 C CA . LYS A 1 82 ? 14.474 -2.346 -15.514 1.00 94.25 82 LYS A CA 1
ATOM 609 C C . LYS A 1 82 ? 13.442 -1.354 -16.027 1.00 94.25 82 LYS A C 1
ATOM 611 O O . LYS A 1 82 ? 12.333 -1.729 -16.404 1.00 94.25 82 LYS A O 1
ATOM 616 N N . GLY A 1 83 ? 13.829 -0.085 -16.074 1.00 95.50 83 GLY A N 1
ATOM 617 C CA . GLY A 1 83 ? 13.143 0.915 -16.875 1.00 95.50 83 GLY A CA 1
ATOM 618 C C . GLY A 1 83 ? 13.518 0.743 -18.344 1.00 95.50 83 GLY A C 1
ATOM 619 O O . GLY A 1 83 ? 14.618 0.303 -18.666 1.00 95.50 83 GLY A O 1
ATOM 620 N N . HIS A 1 84 ? 12.631 1.136 -19.258 1.00 95.12 84 HIS A N 1
ATOM 621 C CA . HIS A 1 84 ? 12.919 1.063 -20.698 1.00 95.12 84 HIS A CA 1
ATOM 622 C C . HIS A 1 84 ? 14.218 1.811 -21.064 1.00 95.12 84 HIS A C 1
ATOM 624 O O . HIS A 1 84 ? 15.033 1.308 -21.837 1.00 95.12 84 HIS A O 1
ATOM 630 N N . ARG A 1 85 ? 14.466 2.949 -20.405 1.00 95.00 85 ARG A N 1
ATOM 631 C CA . ARG A 1 85 ? 15.702 3.743 -20.496 1.00 95.00 85 ARG A CA 1
ATOM 632 C C . ARG A 1 85 ? 17.001 3.036 -20.088 1.00 95.00 85 ARG A C 1
ATOM 634 O O . ARG A 1 85 ? 18.068 3.537 -20.419 1.00 95.00 85 ARG A O 1
ATOM 641 N N . ASP A 1 86 ? 16.939 1.913 -19.370 1.00 94.56 86 ASP A N 1
ATOM 642 C CA . ASP A 1 86 ? 18.141 1.176 -18.948 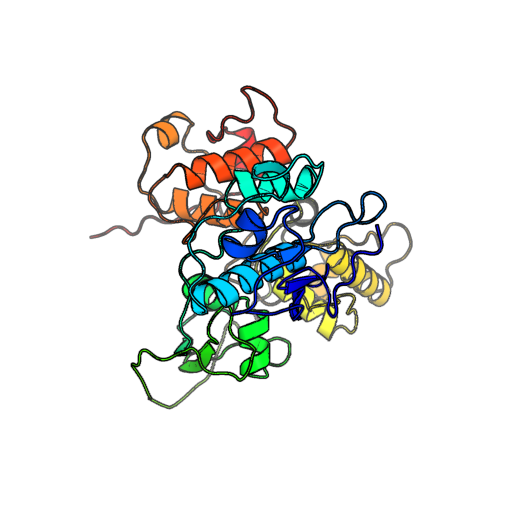1.00 94.56 86 ASP A CA 1
ATOM 643 C C . ASP A 1 86 ? 18.730 0.327 -20.082 1.00 94.56 86 ASP A C 1
ATOM 645 O O . ASP A 1 86 ? 19.906 -0.029 -20.043 1.00 94.56 86 ASP A O 1
ATOM 649 N N . GLY A 1 87 ? 17.908 -0.025 -21.076 1.00 91.31 87 GLY A N 1
ATOM 650 C CA . GLY A 1 87 ? 18.325 -0.794 -22.251 1.00 91.31 87 GLY A CA 1
ATOM 651 C C . GLY A 1 87 ? 18.275 -0.000 -23.555 1.00 91.31 87 GLY A C 1
ATOM 652 O O . GLY A 1 87 ? 19.007 -0.317 -24.485 1.00 91.31 87 GLY A O 1
ATOM 653 N N . TYR A 1 88 ? 17.441 1.039 -23.632 1.00 92.19 88 TYR A N 1
ATOM 654 C CA . TYR A 1 88 ? 17.173 1.766 -24.869 1.00 92.19 88 TYR A CA 1
ATOM 655 C C . TYR A 1 88 ? 17.238 3.281 -24.658 1.00 92.19 88 TYR A C 1
ATOM 657 O O . TYR A 1 88 ? 16.899 3.784 -23.591 1.00 92.19 88 TYR A O 1
ATOM 665 N N . SER A 1 89 ? 17.639 4.041 -25.679 1.00 94.12 89 SER A N 1
ATOM 666 C CA . SER A 1 89 ? 17.691 5.507 -25.585 1.00 94.12 89 SER A CA 1
ATOM 667 C C . SER A 1 89 ? 16.275 6.101 -25.630 1.00 94.12 89 SER A C 1
ATOM 669 O O . SER A 1 89 ? 15.684 6.260 -26.698 1.00 94.12 89 SER A O 1
ATOM 671 N N . THR A 1 90 ? 15.690 6.367 -24.459 1.00 92.38 90 THR A N 1
ATOM 672 C CA . THR A 1 90 ? 14.315 6.877 -24.311 1.00 92.38 90 THR A CA 1
ATOM 673 C C . THR A 1 90 ? 14.093 7.565 -22.959 1.00 92.38 90 THR A C 1
ATOM 675 O O . THR A 1 90 ? 14.789 7.290 -21.986 1.00 92.38 90 THR A O 1
ATOM 678 N N . GLU A 1 91 ? 13.082 8.437 -22.874 1.00 91.25 91 GLU A N 1
ATOM 679 C CA . GLU A 1 91 ? 12.600 9.008 -21.605 1.00 91.25 91 GLU A CA 1
ATOM 680 C C . GLU A 1 91 ? 11.748 8.005 -20.800 1.00 91.25 91 GLU A C 1
ATOM 682 O O . GLU A 1 91 ? 11.572 8.165 -19.592 1.00 91.25 91 GLU A O 1
ATOM 687 N N . CYS A 1 92 ? 11.208 6.964 -21.437 1.00 90.88 92 CYS A N 1
ATOM 688 C CA . CYS A 1 92 ? 10.376 5.946 -20.788 1.00 90.88 92 CYS A CA 1
ATOM 689 C C . CYS A 1 92 ? 11.169 5.214 -19.678 1.00 90.88 92 CYS A C 1
ATOM 691 O O . CYS A 1 92 ? 12.322 4.851 -19.906 1.00 90.88 92 CYS A O 1
ATOM 693 N N . PRO A 1 93 ? 10.621 4.989 -18.467 1.00 93.56 93 PRO A N 1
ATOM 694 C CA . PRO A 1 93 ? 9.212 5.106 -18.072 1.00 93.56 93 PRO A CA 1
ATOM 695 C C . PRO A 1 93 ? 8.821 6.452 -17.428 1.00 93.56 93 PRO A C 1
ATOM 697 O O . PRO A 1 93 ? 7.786 6.546 -16.773 1.00 93.56 93 PRO A O 1
ATOM 700 N N . GLY A 1 94 ? 9.636 7.496 -17.593 1.00 91.88 94 GLY A N 1
ATOM 701 C CA . GLY A 1 94 ? 9.501 8.753 -16.856 1.00 91.88 94 GLY A CA 1
ATOM 702 C C . GLY A 1 94 ? 10.029 8.652 -15.420 1.00 91.88 94 GLY A C 1
ATOM 703 O O . GLY A 1 94 ? 10.133 7.565 -14.852 1.00 91.88 94 GLY A O 1
ATOM 704 N N . GLU A 1 95 ? 10.380 9.794 -14.824 1.00 89.88 95 GLU A N 1
ATOM 705 C CA . GLU A 1 95 ? 11.011 9.833 -13.493 1.00 89.88 95 GLU A CA 1
ATOM 706 C C . GLU A 1 95 ? 10.185 9.183 -12.371 1.00 89.88 95 GLU A C 1
ATOM 708 O O . GLU A 1 95 ? 10.764 8.421 -11.595 1.00 89.88 95 GLU A O 1
ATOM 713 N N . PRO A 1 96 ? 8.858 9.410 -12.261 1.00 87.31 96 PRO A N 1
ATOM 714 C CA . PRO A 1 96 ? 8.088 8.876 -11.139 1.00 87.31 96 PRO A CA 1
ATOM 715 C C . PRO A 1 96 ? 8.119 7.352 -11.055 1.00 87.31 96 PRO A C 1
ATOM 717 O O . PRO A 1 96 ? 8.378 6.795 -9.991 1.00 87.31 96 PRO A O 1
ATOM 720 N N . LEU A 1 97 ? 7.913 6.675 -12.187 1.00 90.44 97 LEU A N 1
ATOM 721 C CA . LEU A 1 97 ? 7.941 5.217 -12.241 1.00 90.44 97 LEU A CA 1
ATOM 722 C C . LEU A 1 97 ? 9.378 4.682 -12.202 1.00 90.44 97 LEU A C 1
ATOM 724 O O . LEU A 1 97 ? 9.637 3.662 -11.567 1.00 90.44 97 LEU A O 1
ATOM 728 N N . TYR A 1 98 ? 10.335 5.390 -12.809 1.00 94.00 98 TYR A N 1
ATOM 729 C CA . TYR A 1 98 ? 11.741 4.993 -12.761 1.00 94.00 98 TYR A CA 1
ATOM 730 C C . TYR A 1 98 ? 12.313 5.030 -11.335 1.00 94.00 98 TYR A C 1
ATOM 732 O O . TYR A 1 98 ? 13.078 4.142 -10.964 1.00 94.00 98 TYR A O 1
ATOM 740 N N . LYS A 1 99 ? 11.884 5.972 -10.484 1.00 84.06 99 LYS A N 1
ATOM 741 C CA . LYS A 1 99 ? 12.249 5.980 -9.056 1.00 84.06 99 LYS A CA 1
ATOM 742 C C . LYS A 1 99 ? 11.861 4.670 -8.357 1.00 84.06 99 LYS A C 1
ATOM 744 O O . LYS A 1 99 ? 12.661 4.154 -7.582 1.00 84.06 99 LYS A O 1
ATOM 749 N N . LEU A 1 100 ? 10.687 4.119 -8.678 1.00 79.62 100 LEU A N 1
ATOM 750 C CA . LEU A 1 100 ? 10.186 2.857 -8.114 1.00 79.62 100 LEU A CA 1
ATOM 751 C C . LEU A 1 100 ? 10.936 1.625 -8.638 1.00 79.62 100 LEU A C 1
ATOM 753 O O . LEU A 1 100 ? 11.077 0.632 -7.927 1.00 79.62 100 LEU A O 1
ATOM 757 N N . VAL A 1 101 ? 11.428 1.683 -9.881 1.00 89.31 101 VAL A N 1
ATOM 758 C CA . VAL A 1 101 ? 12.363 0.676 -10.410 1.00 89.31 101 VAL A CA 1
ATOM 759 C C . VAL A 1 101 ? 13.654 0.703 -9.591 1.00 89.31 101 VAL A C 1
ATOM 761 O O . VAL A 1 101 ? 14.123 -0.333 -9.129 1.00 89.31 101 VAL A O 1
ATOM 764 N N . LYS A 1 102 ? 14.233 1.893 -9.392 1.00 83.69 102 LYS A N 1
ATOM 765 C CA . LYS A 1 102 ? 15.544 2.052 -8.750 1.00 83.69 102 LYS A CA 1
ATOM 766 C C . LYS A 1 102 ? 15.544 1.767 -7.255 1.00 83.69 102 LYS A C 1
ATOM 768 O O . LYS A 1 102 ? 16.562 1.298 -6.754 1.00 83.69 102 LYS A O 1
ATOM 773 N N . ASP A 1 103 ? 14.453 2.060 -6.556 1.00 75.56 103 ASP A N 1
ATOM 774 C CA . ASP A 1 103 ? 14.352 1.840 -5.111 1.00 75.56 103 ASP A CA 1
ATOM 775 C C . ASP A 1 103 ? 13.791 0.457 -4.731 1.00 75.56 103 ASP A C 1
ATOM 777 O O . ASP A 1 103 ? 13.663 0.159 -3.544 1.00 75.56 103 ASP A O 1
ATOM 781 N N . GLY A 1 104 ? 13.489 -0.388 -5.725 1.00 76.88 104 GLY A N 1
ATOM 782 C CA . GLY A 1 104 ? 13.016 -1.759 -5.538 1.00 76.88 104 GLY A CA 1
ATOM 783 C C . GLY A 1 104 ? 11.526 -1.885 -5.215 1.00 76.88 104 GLY A C 1
ATOM 784 O O . GLY A 1 104 ? 11.048 -3.003 -5.046 1.00 76.88 104 GLY A O 1
ATOM 785 N N . THR A 1 105 ? 10.769 -0.782 -5.171 1.00 77.25 105 THR A N 1
ATOM 786 C CA . THR A 1 105 ? 9.336 -0.801 -4.822 1.00 77.25 105 THR A CA 1
ATOM 787 C C . THR A 1 105 ? 8.507 -1.694 -5.753 1.00 77.25 105 THR A C 1
ATOM 789 O O . THR A 1 105 ? 7.488 -2.237 -5.332 1.00 77.25 105 THR A O 1
ATOM 792 N N . LEU A 1 106 ? 8.912 -1.866 -7.016 1.00 87.00 106 LEU A N 1
ATOM 793 C CA . LEU A 1 106 ? 8.171 -2.700 -7.972 1.00 87.00 106 LEU A CA 1
ATOM 794 C C . LEU A 1 106 ? 8.384 -4.209 -7.791 1.00 87.00 106 LEU A C 1
ATOM 796 O O . LEU A 1 106 ? 7.667 -4.987 -8.417 1.00 87.00 106 LEU A O 1
ATOM 800 N N . ASP A 1 107 ? 9.332 -4.647 -6.961 1.00 87.62 107 ASP A N 1
ATOM 801 C CA . ASP A 1 107 ? 9.497 -6.072 -6.688 1.00 87.62 107 ASP A CA 1
ATOM 802 C C . ASP A 1 107 ? 8.316 -6.586 -5.835 1.00 87.62 107 ASP A C 1
ATOM 804 O O . ASP A 1 107 ? 8.084 -6.065 -4.742 1.00 87.62 107 ASP A O 1
ATOM 808 N N . PRO A 1 108 ? 7.555 -7.605 -6.284 1.00 82.25 108 PRO A N 1
ATOM 809 C CA . PRO A 1 108 ? 6.460 -8.174 -5.497 1.00 82.25 108 PRO A CA 1
ATOM 810 C C . PRO A 1 108 ? 6.921 -8.959 -4.258 1.00 82.25 108 PRO A C 1
ATOM 812 O O . PRO A 1 108 ? 6.079 -9.397 -3.476 1.00 82.25 108 PRO A O 1
ATOM 815 N N . GLY A 1 109 ? 8.225 -9.174 -4.074 1.00 83.38 109 GLY A N 1
ATOM 816 C CA . GLY A 1 109 ? 8.787 -9.951 -2.978 1.00 83.38 109 GLY A CA 1
ATOM 817 C C . GLY A 1 109 ? 8.508 -11.450 -3.106 1.00 83.38 109 GLY A C 1
ATOM 818 O O . GLY A 1 109 ? 8.292 -11.991 -4.196 1.00 83.38 109 GLY A O 1
ATOM 819 N N . LYS A 1 110 ? 8.526 -12.148 -1.965 1.00 82.88 110 LYS A N 1
ATOM 820 C CA . LYS A 1 110 ? 8.223 -13.583 -1.900 1.00 82.88 110 LYS A CA 1
ATOM 821 C C . LYS A 1 110 ? 6.743 -13.816 -2.213 1.00 82.88 110 LYS A C 1
ATOM 823 O O . LYS A 1 110 ? 5.868 -13.272 -1.543 1.00 82.88 110 LYS A O 1
ATOM 828 N N . LEU A 1 111 ? 6.469 -14.644 -3.219 1.00 85.56 111 LEU A N 1
ATOM 829 C CA . LEU A 1 111 ? 5.106 -14.919 -3.669 1.00 85.56 111 LEU A CA 1
ATOM 830 C C . LEU A 1 111 ? 4.456 -16.033 -2.842 1.00 85.56 111 LEU A C 1
ATOM 832 O O . LEU A 1 111 ? 5.021 -17.118 -2.697 1.00 85.56 111 LEU A O 1
ATOM 836 N N . TRP A 1 112 ? 3.237 -15.791 -2.363 1.00 88.75 112 TRP A N 1
ATOM 837 C CA . TRP A 1 112 ? 2.386 -16.829 -1.785 1.00 88.75 112 TRP A CA 1
ATOM 838 C C . TRP A 1 112 ? 1.745 -17.687 -2.874 1.00 88.75 112 TRP A C 1
ATOM 840 O O . TRP A 1 112 ? 1.251 -17.162 -3.871 1.00 88.75 112 TRP A O 1
ATOM 850 N N . ASN A 1 113 ? 1.752 -19.009 -2.699 1.00 89.25 113 ASN A N 1
ATOM 851 C CA . ASN A 1 113 ? 1.298 -19.975 -3.711 1.00 89.25 113 ASN A CA 1
ATOM 852 C C . ASN A 1 113 ? -0.187 -20.332 -3.625 1.00 89.25 113 ASN A C 1
ATOM 854 O O . ASN A 1 113 ? -0.653 -21.187 -4.373 1.00 89.25 113 ASN A O 1
ATOM 858 N N . GLY A 1 114 ? -0.933 -19.647 -2.769 1.00 90.00 114 GLY A N 1
ATOM 859 C CA . GLY A 1 114 ? -2.322 -19.972 -2.518 1.00 90.00 114 GLY A CA 1
ATOM 860 C C . GLY A 1 114 ? -2.460 -20.999 -1.398 1.00 90.00 114 GLY A C 1
ATOM 861 O O . GLY A 1 114 ? -1.555 -21.793 -1.144 1.00 90.00 114 GLY A O 1
ATOM 862 N N . GLY A 1 115 ? -3.591 -20.962 -0.710 1.00 92.06 115 GLY A N 1
ATOM 863 C CA . GLY A 1 115 ? -3.892 -21.896 0.364 1.00 92.06 115 GLY A CA 1
ATOM 864 C C . GLY A 1 115 ? -5.084 -21.439 1.183 1.00 92.06 115 GLY A C 1
ATOM 865 O O . GLY A 1 115 ? -5.792 -20.508 0.807 1.00 92.06 115 GLY A O 1
ATOM 866 N N . THR A 1 116 ? -5.276 -22.091 2.318 1.00 94.38 116 THR A N 1
ATOM 867 C CA . THR A 1 116 ? -6.294 -21.717 3.295 1.00 94.38 116 THR A CA 1
ATOM 868 C C . THR A 1 116 ? -5.609 -21.136 4.518 1.00 94.38 116 THR A C 1
ATOM 870 O O . THR A 1 116 ? -4.529 -21.579 4.908 1.00 94.38 116 THR A O 1
ATOM 873 N N . HIS A 1 117 ? -6.237 -20.133 5.106 1.00 94.00 117 HIS A N 1
ATOM 874 C CA . HIS A 1 117 ? -5.832 -19.557 6.368 1.00 94.00 117 HIS A CA 1
ATOM 875 C C . HIS A 1 117 ? -7.012 -19.595 7.328 1.00 94.00 117 HIS A C 1
ATOM 877 O O . HIS A 1 117 ? -8.111 -19.183 6.971 1.00 94.00 117 HIS A O 1
ATOM 883 N N . GLU A 1 118 ? -6.766 -20.090 8.530 1.00 95.19 118 GLU A N 1
ATOM 884 C CA . GLU A 1 118 ? -7.719 -20.044 9.625 1.00 95.19 118 GLU A CA 1
ATOM 885 C C . GLU A 1 118 ? -7.460 -18.789 10.453 1.00 95.19 118 GLU A C 1
ATOM 887 O O . GLU A 1 118 ? -6.352 -18.603 10.957 1.00 95.19 118 GLU A O 1
ATOM 892 N N . VAL A 1 119 ? -8.473 -17.931 10.554 1.00 86.31 119 VAL A N 1
ATOM 893 C CA . VAL A 1 119 ? -8.375 -16.631 11.226 1.00 86.31 119 VAL A CA 1
ATOM 894 C C . VAL A 1 119 ? -8.039 -16.812 12.705 1.00 86.31 119 VAL A C 1
ATOM 896 O O . VAL A 1 119 ? -8.811 -17.403 13.467 1.00 86.31 119 VAL A O 1
ATOM 899 N N . GLU A 1 120 ? -6.911 -16.247 13.130 1.00 81.50 120 GLU A N 1
ATOM 900 C CA . GLU A 1 120 ? -6.441 -16.298 14.512 1.00 81.50 120 GLU A CA 1
ATOM 901 C C . GLU A 1 120 ? -7.140 -15.241 15.400 1.00 81.50 120 GLU A C 1
ATOM 903 O O . GLU A 1 120 ? -7.646 -14.215 14.923 1.00 81.50 120 GLU A O 1
ATOM 908 N N . PRO A 1 121 ? -7.163 -15.429 16.735 1.00 72.81 121 PRO A N 1
ATOM 909 C CA . PRO A 1 121 ? -7.720 -14.441 17.650 1.00 72.81 121 PRO A CA 1
ATOM 910 C C . PRO A 1 121 ? -7.103 -13.047 17.479 1.00 72.81 121 PRO A C 1
ATOM 912 O O . PRO A 1 121 ? -5.915 -12.831 17.730 1.00 72.81 121 PRO A O 1
ATOM 915 N N . ASN A 1 122 ? -7.957 -12.055 17.209 1.00 62.56 122 ASN A N 1
ATOM 916 C CA . ASN A 1 122 ? -7.606 -10.651 16.951 1.00 62.56 122 ASN A CA 1
ATOM 917 C C . ASN A 1 122 ? -6.876 -10.369 15.629 1.00 62.56 122 ASN A C 1
ATOM 919 O O . ASN A 1 122 ? -6.294 -9.289 15.492 1.00 62.56 122 ASN A O 1
ATOM 923 N N . GLU A 1 123 ? -6.890 -11.308 14.694 1.00 71.75 123 GLU A N 1
ATOM 924 C CA . GLU A 1 123 ? -6.386 -11.108 13.345 1.00 71.75 123 GLU A CA 1
ATOM 925 C C . GLU A 1 123 ? -7.453 -10.412 12.484 1.00 71.75 123 GLU A C 1
ATOM 927 O O . GLU A 1 123 ? -8.651 -10.676 12.603 1.00 71.75 123 GLU A O 1
ATOM 932 N N . ASN A 1 124 ? -7.042 -9.477 11.630 1.00 73.75 124 ASN A N 1
ATOM 933 C CA . ASN A 1 124 ? -7.919 -8.864 10.631 1.00 73.75 124 ASN A CA 1
ATOM 934 C C . ASN A 1 124 ? -7.381 -9.096 9.213 1.00 73.75 124 ASN A C 1
ATOM 936 O O . ASN A 1 124 ? -6.231 -9.488 9.027 1.00 73.75 124 ASN A O 1
ATOM 940 N N . LEU A 1 125 ? -8.183 -8.782 8.188 1.00 73.31 125 LEU A N 1
ATOM 941 C CA . LEU A 1 125 ? -7.776 -8.930 6.783 1.00 73.31 125 LEU A CA 1
ATOM 942 C C . LEU A 1 125 ? -6.428 -8.267 6.457 1.00 73.31 125 LEU A C 1
ATOM 944 O O . LEU A 1 125 ? -5.745 -8.703 5.539 1.00 73.31 125 LEU A O 1
ATOM 948 N N . GLY A 1 126 ? -6.045 -7.200 7.163 1.00 63.38 126 GLY A N 1
ATOM 949 C CA . GLY A 1 126 ? -4.758 -6.520 6.995 1.00 63.38 126 GLY A CA 1
ATOM 950 C C . GLY A 1 126 ? -3.591 -7.338 7.514 1.00 63.38 126 GLY A C 1
ATOM 951 O O . GLY A 1 126 ? -2.587 -7.449 6.819 1.00 63.38 126 GLY A O 1
ATOM 952 N N . ASP A 1 127 ? -3.745 -7.962 8.678 1.00 69.12 127 ASP A N 1
ATOM 953 C CA . ASP A 1 127 ? -2.737 -8.870 9.227 1.00 69.12 127 ASP A CA 1
ATOM 954 C C . ASP A 1 127 ? -2.532 -10.073 8.295 1.00 69.12 127 ASP A C 1
ATOM 956 O O . ASP A 1 127 ? -1.400 -10.394 7.937 1.00 69.12 127 ASP A O 1
ATOM 960 N N . ILE A 1 128 ? -3.629 -10.651 7.800 1.00 80.00 128 ILE A N 1
ATOM 961 C CA . ILE A 1 128 ? -3.627 -11.783 6.859 1.00 80.00 128 ILE A CA 1
ATOM 962 C C . ILE A 1 128 ? -2.997 -11.372 5.523 1.00 80.00 128 ILE A C 1
ATOM 964 O O . ILE A 1 128 ? -2.133 -12.065 4.985 1.00 80.00 128 ILE A O 1
ATOM 968 N N . SER A 1 129 ? -3.380 -10.207 4.997 1.00 75.69 129 SER A N 1
ATOM 969 C CA . SER A 1 129 ? -2.816 -9.641 3.769 1.00 75.69 129 SER A CA 1
ATOM 970 C C . SER A 1 129 ? -1.300 -9.455 3.866 1.00 75.69 129 SER A C 1
ATOM 972 O O . SER A 1 129 ? -0.579 -9.821 2.935 1.00 75.69 129 SER A O 1
ATOM 974 N N . LEU A 1 130 ? -0.810 -8.951 5.003 1.00 71.06 130 LEU A N 1
ATOM 975 C CA . LEU A 1 130 ? 0.619 -8.797 5.273 1.00 71.06 130 LEU A CA 1
ATOM 976 C C . LEU A 1 130 ? 1.320 -10.153 5.417 1.00 71.06 130 LEU A C 1
ATOM 978 O O . LEU A 1 130 ? 2.354 -10.363 4.788 1.00 71.06 130 LEU A O 1
ATOM 982 N N . LYS A 1 131 ? 0.743 -11.083 6.188 1.00 80.50 131 LYS A N 1
ATOM 983 C CA . LYS A 1 131 ? 1.283 -12.431 6.444 1.00 80.50 131 LYS A CA 1
ATOM 984 C C . LYS A 1 131 ? 1.537 -13.201 5.154 1.00 80.50 131 LYS A C 1
ATOM 986 O O . LYS A 1 131 ? 2.585 -13.824 4.999 1.00 80.50 131 LYS A O 1
ATOM 991 N N . TYR A 1 132 ? 0.590 -13.137 4.224 1.00 82.75 132 TYR A N 1
ATOM 992 C CA . TYR A 1 132 ? 0.666 -13.869 2.964 1.00 82.75 132 TYR A CA 1
ATOM 993 C C . TYR A 1 132 ? 1.181 -13.029 1.798 1.00 82.75 132 TYR A C 1
ATOM 995 O O . TYR A 1 132 ? 1.329 -13.558 0.702 1.00 82.75 132 TYR A O 1
ATOM 1003 N N . ASN A 1 133 ? 1.484 -11.744 2.004 1.00 80.75 133 ASN A N 1
ATOM 1004 C CA . ASN A 1 133 ? 1.866 -10.832 0.927 1.00 80.75 133 ASN A CA 1
ATOM 1005 C C . ASN A 1 133 ? 0.853 -10.883 -0.240 1.00 80.75 133 ASN A C 1
ATOM 1007 O O . ASN A 1 133 ? 1.228 -11.034 -1.402 1.00 80.75 133 ASN A O 1
ATOM 1011 N N . VAL A 1 134 ? -0.444 -10.818 0.081 1.00 83.00 134 VAL A N 1
ATOM 1012 C CA . VAL A 1 134 ? -1.571 -10.861 -0.868 1.00 83.00 134 VAL A CA 1
ATOM 1013 C C . VAL A 1 134 ? -2.484 -9.668 -0.589 1.00 83.00 134 VAL A C 1
ATOM 1015 O O . VAL A 1 134 ? -2.880 -9.493 0.561 1.00 83.00 134 VAL A O 1
ATOM 1018 N N . PRO A 1 135 ? -2.860 -8.847 -1.587 1.00 79.19 135 PRO A N 1
ATOM 1019 C CA . PRO A 1 135 ? -3.771 -7.722 -1.375 1.00 79.19 135 PRO A CA 1
ATOM 1020 C C . PRO A 1 135 ? -5.102 -8.133 -0.721 1.00 79.19 135 PRO A C 1
ATOM 1022 O O . PRO A 1 135 ? -5.742 -9.091 -1.155 1.00 79.19 135 PRO A O 1
ATOM 1025 N N . GLN A 1 136 ? -5.568 -7.367 0.274 1.00 78.19 136 GLN A N 1
ATOM 1026 C CA . GLN A 1 136 ? -6.847 -7.609 0.968 1.00 78.19 136 GLN A CA 1
ATOM 1027 C C . GLN A 1 136 ? -8.023 -7.804 0.004 1.00 78.19 136 GLN A C 1
ATOM 1029 O O . GLN A 1 136 ? -8.860 -8.676 0.221 1.00 78.19 136 GLN A O 1
ATOM 1034 N N . ARG A 1 137 ? -8.068 -7.013 -1.079 1.00 73.19 137 ARG A N 1
ATOM 1035 C CA . ARG A 1 137 ? -9.116 -7.089 -2.107 1.00 73.19 137 ARG A CA 1
ATOM 1036 C C . ARG A 1 137 ? -9.258 -8.499 -2.673 1.00 73.19 137 ARG A C 1
ATOM 1038 O O . ARG A 1 137 ? -10.376 -8.941 -2.901 1.00 73.19 137 ARG A O 1
ATOM 1045 N N . TYR A 1 138 ? -8.145 -9.205 -2.843 1.00 82.38 138 TYR A N 1
ATOM 1046 C CA . TYR A 1 138 ? -8.137 -10.537 -3.435 1.00 82.38 138 TYR A CA 1
ATOM 1047 C C . TYR A 1 138 ? -8.733 -11.549 -2.467 1.00 82.38 138 TYR A C 1
ATOM 1049 O O . TYR A 1 138 ? -9.576 -12.343 -2.864 1.00 82.38 138 TYR A O 1
ATOM 1057 N N . ILE A 1 139 ? -8.372 -11.454 -1.185 1.00 85.81 139 ILE A N 1
ATOM 1058 C CA . ILE A 1 139 ? -8.959 -12.271 -0.115 1.00 85.81 139 ILE A CA 1
ATOM 1059 C C . ILE A 1 139 ? -10.469 -12.002 -0.023 1.00 85.81 139 ILE A C 1
ATOM 1061 O O . ILE A 1 139 ? -11.257 -12.938 0.065 1.00 85.81 139 ILE A O 1
ATOM 1065 N N . ILE A 1 140 ? -10.889 -10.736 -0.112 1.00 81.38 140 ILE A N 1
ATOM 1066 C CA . ILE A 1 140 ? -12.307 -10.353 -0.120 1.00 81.38 140 ILE A CA 1
ATOM 1067 C C . ILE A 1 140 ? -13.042 -10.974 -1.311 1.00 81.38 140 ILE A C 1
ATOM 1069 O O . ILE A 1 140 ? -14.111 -11.551 -1.123 1.00 81.38 140 ILE A O 1
ATOM 1073 N N . ASP A 1 141 ? -12.489 -10.858 -2.519 1.00 79.25 141 ASP A N 1
ATOM 1074 C CA . ASP A 1 141 ? -13.138 -11.318 -3.748 1.00 79.25 141 ASP A CA 1
ATOM 1075 C C . ASP A 1 141 ? -13.317 -12.831 -3.790 1.00 79.25 141 ASP A C 1
ATOM 1077 O O . ASP A 1 141 ? -14.419 -13.304 -4.077 1.00 79.25 141 ASP A O 1
ATOM 1081 N N . VAL A 1 142 ? -12.270 -13.595 -3.466 1.00 86.94 142 VAL A N 1
ATOM 1082 C CA . VAL A 1 142 ? -12.349 -15.061 -3.544 1.00 86.94 142 VAL A CA 1
ATOM 1083 C C . VAL A 1 142 ? -13.271 -15.639 -2.474 1.00 86.94 142 VAL A C 1
ATOM 1085 O O . VAL A 1 142 ? -14.059 -16.537 -2.762 1.00 86.94 142 VAL A O 1
ATOM 1088 N N . ASN A 1 143 ? -13.273 -15.050 -1.274 1.00 89.12 143 ASN A N 1
ATOM 1089 C CA . ASN A 1 143 ? -14.150 -15.473 -0.179 1.00 89.12 143 ASN A CA 1
ATOM 1090 C C . ASN A 1 143 ? -15.533 -14.809 -0.227 1.00 89.12 143 ASN A C 1
ATOM 1092 O O . ASN A 1 143 ? -16.380 -15.082 0.621 1.00 89.12 143 ASN A O 1
ATOM 1096 N N . LYS A 1 144 ? -15.781 -13.929 -1.210 1.00 87.94 144 LYS A N 1
ATOM 1097 C CA . LYS A 1 144 ? -17.030 -13.163 -1.365 1.00 87.94 144 LYS A CA 1
ATOM 1098 C C . LYS A 1 144 ? -17.431 -12.439 -0.077 1.00 87.94 144 LYS A C 1
ATOM 1100 O O . LYS A 1 144 ? -18.622 -12.340 0.244 1.00 87.94 144 LYS A O 1
ATOM 1105 N N . LEU A 1 145 ? -16.438 -11.945 0.665 1.00 81.44 145 LEU A N 1
ATOM 1106 C CA . LEU A 1 145 ? -16.675 -11.239 1.917 1.00 81.44 145 LEU A CA 1
ATOM 1107 C C . LEU A 1 145 ? -17.499 -9.990 1.617 1.00 81.44 145 LEU A C 1
ATOM 1109 O O . LEU A 1 145 ? -17.269 -9.285 0.635 1.00 81.44 145 LEU A O 1
ATOM 1113 N N . LYS A 1 146 ? -18.476 -9.709 2.473 1.00 69.38 146 LYS A N 1
ATOM 1114 C CA . LYS A 1 146 ? -19.326 -8.524 2.350 1.00 69.38 146 LYS A CA 1
ATOM 1115 C C . LYS A 1 146 ? -18.917 -7.509 3.390 1.00 69.38 146 LYS A C 1
ATOM 1117 O O . LYS A 1 146 ? -18.633 -7.890 4.522 1.00 69.38 146 LYS A O 1
ATOM 1122 N N . ALA A 1 147 ? -18.937 -6.230 3.021 1.00 50.59 147 ALA A N 1
ATOM 1123 C CA . ALA A 1 147 ? -18.738 -5.147 3.973 1.00 50.59 147 ALA A CA 1
ATOM 1124 C C . ALA A 1 147 ? -19.690 -5.345 5.173 1.00 50.59 147 ALA A C 1
ATOM 1126 O O . ALA A 1 147 ? -20.869 -5.637 4.950 1.00 50.59 147 ALA A O 1
ATOM 1127 N N . PRO A 1 148 ? -19.211 -5.224 6.423 1.00 62.22 148 PRO A N 1
ATOM 1128 C CA . PRO A 1 148 ? -17.925 -4.657 6.861 1.00 62.22 148 PRO A CA 1
ATOM 1129 C C . PRO A 1 148 ? -16.679 -5.574 6.774 1.00 62.22 148 PRO A C 1
ATOM 1131 O O . PRO A 1 148 ? -15.614 -5.166 7.224 1.00 62.22 148 PRO A O 1
ATOM 1134 N N . TYR A 1 149 ? -16.752 -6.758 6.164 1.00 70.31 149 TYR A N 1
ATOM 1135 C CA . TYR A 1 149 ? -15.639 -7.717 6.033 1.00 70.31 149 TYR A CA 1
ATOM 1136 C C . TYR A 1 149 ? -15.095 -8.197 7.385 1.00 70.31 149 TYR A C 1
ATOM 1138 O O . TYR A 1 149 ? -13.887 -8.357 7.564 1.00 70.31 149 TYR A O 1
ATOM 1146 N N . ASP A 1 150 ? -15.989 -8.353 8.359 1.00 70.06 150 ASP A N 1
ATOM 1147 C CA . ASP A 1 150 ? -15.624 -8.873 9.670 1.00 70.06 150 ASP A CA 1
ATOM 1148 C C . ASP A 1 150 ? -15.278 -10.356 9.541 1.00 70.06 150 ASP A C 1
ATOM 1150 O O . ASP A 1 150 ? -16.009 -11.113 8.902 1.00 70.06 150 ASP A O 1
ATOM 1154 N N . LEU A 1 151 ? -14.152 -10.736 10.139 1.00 78.38 151 LEU A N 1
ATOM 1155 C CA . LEU A 1 151 ? -13.660 -12.105 10.148 1.00 78.38 151 LEU A CA 1
ATOM 1156 C C . LEU A 1 151 ? -14.038 -12.772 11.463 1.00 78.38 151 LEU A C 1
ATOM 1158 O O . LEU A 1 151 ? -13.937 -12.153 12.527 1.00 78.38 151 LEU A O 1
ATOM 1162 N N . LYS A 1 152 ? -14.449 -14.034 11.404 1.00 83.38 152 LYS A N 1
ATOM 1163 C CA . LYS A 1 152 ? -14.693 -14.838 12.605 1.00 83.38 152 LYS A CA 1
ATOM 1164 C C . LYS A 1 152 ? -13.431 -15.618 12.942 1.00 83.38 152 LYS A C 1
ATOM 1166 O O . LYS A 1 152 ? -12.810 -16.183 12.055 1.00 83.38 152 LYS A O 1
ATOM 1171 N N . VAL A 1 153 ? -13.051 -15.671 14.217 1.00 83.44 153 VAL A N 1
ATOM 1172 C CA . VAL A 1 153 ? -11.969 -16.569 14.658 1.00 83.44 153 VAL A CA 1
ATOM 1173 C C . VAL A 1 153 ? -12.332 -18.001 14.257 1.00 83.44 153 VAL A C 1
ATOM 1175 O O . VAL A 1 153 ? -13.484 -18.401 14.426 1.00 83.44 153 VAL A O 1
ATOM 1178 N N . GLY A 1 154 ? -11.381 -18.735 13.679 1.00 83.38 154 GLY A N 1
ATOM 1179 C CA . GLY A 1 154 ? -11.621 -20.062 13.104 1.00 83.38 154 GLY A CA 1
ATOM 1180 C C . GLY A 1 154 ? -12.215 -20.047 11.687 1.00 83.38 154 GLY A C 1
ATOM 1181 O O . GLY A 1 154 ? -12.377 -21.098 11.070 1.00 83.38 154 GLY A O 1
ATOM 1182 N N . GLU A 1 155 ? -12.547 -18.878 11.125 1.00 91.06 155 GLU A N 1
ATOM 1183 C CA . GLU A 1 155 ? -13.001 -18.781 9.737 1.00 91.06 155 GLU A CA 1
ATOM 1184 C C . GLU A 1 155 ? -11.871 -19.191 8.796 1.00 91.06 155 GLU A C 1
ATOM 1186 O O . GLU A 1 155 ? -10.782 -18.618 8.808 1.00 91.06 155 GLU A O 1
ATOM 1191 N N . LYS A 1 156 ? -12.145 -20.187 7.956 1.00 95.62 156 LYS A N 1
ATOM 1192 C CA . LYS A 1 156 ? -11.242 -20.595 6.887 1.00 95.62 156 LYS A CA 1
ATOM 1193 C C . LYS A 1 156 ? -11.422 -19.659 5.698 1.00 95.62 156 LYS A C 1
ATOM 1195 O O . LYS A 1 156 ? -12.417 -19.741 4.982 1.00 95.62 156 LYS A O 1
ATOM 1200 N N . LEU A 1 157 ? -10.431 -18.810 5.467 1.00 94.81 157 LEU A N 1
ATOM 1201 C CA . LEU A 1 157 ? -10.336 -17.968 4.285 1.00 94.81 157 LEU A CA 1
ATOM 1202 C C . LEU A 1 157 ? -9.465 -18.637 3.227 1.00 94.81 157 LEU A C 1
ATOM 1204 O O . LEU A 1 157 ? -8.343 -19.070 3.496 1.00 94.81 157 LEU A O 1
ATOM 1208 N N . GLU A 1 158 ? -9.946 -18.658 1.992 1.00 94.25 158 GLU A N 1
ATOM 1209 C CA . GLU A 1 158 ? -9.098 -18.869 0.830 1.00 94.25 158 GLU A CA 1
ATOM 1210 C C . GLU A 1 158 ? -8.164 -17.666 0.668 1.00 94.25 158 GLU A C 1
ATOM 1212 O O . GLU A 1 158 ? -8.595 -16.523 0.506 1.00 94.25 158 GLU A O 1
ATOM 1217 N N . ILE A 1 159 ? -6.863 -17.920 0.702 1.00 94.56 159 ILE A N 1
ATOM 1218 C CA . ILE A 1 159 ? -5.845 -16.922 0.411 1.00 94.56 159 ILE A CA 1
ATOM 1219 C C . ILE A 1 159 ? -5.323 -17.220 -0.991 1.00 94.56 159 ILE A C 1
ATOM 1221 O O . ILE A 1 159 ? -4.605 -18.211 -1.156 1.00 94.56 159 ILE A O 1
ATOM 1225 N N . PRO A 1 160 ? -5.661 -16.405 -2.005 1.00 91.31 160 PRO A N 1
ATOM 1226 C CA . PRO A 1 160 ? -5.308 -16.703 -3.384 1.00 91.31 160 PRO A CA 1
ATOM 1227 C C . PRO A 1 160 ? -3.810 -16.536 -3.623 1.00 91.31 160 PRO A C 1
ATOM 1229 O O . PRO A 1 160 ? -3.114 -15.799 -2.924 1.00 91.31 160 PRO A O 1
ATOM 1232 N N . ALA A 1 161 ? -3.298 -17.211 -4.647 1.00 91.81 161 ALA A N 1
ATOM 1233 C CA . ALA A 1 161 ? -1.909 -17.060 -5.045 1.00 91.81 161 ALA A CA 1
ATOM 1234 C C . ALA A 1 161 ? -1.664 -15.679 -5.666 1.00 91.81 161 ALA A C 1
ATOM 1236 O O . ALA A 1 161 ? -2.355 -15.270 -6.598 1.00 91.81 161 ALA A O 1
ATOM 1237 N N . ARG A 1 162 ? -0.635 -14.963 -5.204 1.00 89.75 162 ARG A N 1
ATOM 1238 C CA . ARG A 1 162 ? -0.288 -13.659 -5.790 1.00 89.75 162 ARG A CA 1
ATOM 1239 C C . ARG A 1 162 ? 0.241 -13.821 -7.214 1.00 89.75 162 ARG A C 1
ATOM 1241 O O . ARG A 1 162 ? 1.090 -14.685 -7.443 1.00 89.75 162 ARG A O 1
ATOM 1248 N N . GLY A 1 163 ? -0.205 -12.980 -8.148 1.00 88.81 163 GLY A N 1
ATOM 1249 C CA . GLY A 1 163 ? 0.177 -13.073 -9.562 1.00 88.81 163 GLY A CA 1
ATOM 1250 C C . GLY A 1 163 ? -0.487 -14.239 -10.300 1.00 88.81 163 GLY A C 1
ATOM 1251 O O . GLY A 1 163 ? 0.084 -14.768 -11.248 1.00 88.81 163 GLY A O 1
ATOM 1252 N N . VAL A 1 164 ? -1.653 -14.686 -9.837 1.00 90.12 164 VAL A N 1
ATOM 1253 C CA . VAL A 1 164 ? -2.509 -15.665 -10.516 1.00 90.12 164 VAL A CA 1
ATOM 1254 C C . VAL A 1 164 ? -3.899 -15.034 -10.645 1.00 90.12 164 VAL A C 1
ATOM 1256 O O . VAL A 1 164 ? -4.342 -14.408 -9.677 1.00 90.12 164 VAL A O 1
ATOM 1259 N N . PRO A 1 165 ? -4.578 -15.132 -11.806 1.00 85.25 165 PRO A N 1
ATOM 1260 C CA . PRO A 1 165 ? -5.947 -14.643 -11.940 1.00 85.25 165 PRO A CA 1
ATOM 1261 C C . PRO A 1 165 ? -6.856 -15.217 -10.847 1.00 85.25 165 PRO A C 1
ATOM 1263 O O . PRO A 1 165 ? -6.761 -16.394 -10.496 1.00 85.25 165 PRO A O 1
ATOM 1266 N N . LEU A 1 166 ? -7.728 -14.384 -10.277 1.00 77.06 166 LEU A N 1
ATOM 1267 C CA . LEU A 1 166 ? -8.614 -14.822 -9.198 1.00 77.06 166 LEU A CA 1
ATOM 1268 C C . LEU A 1 166 ? -9.537 -15.946 -9.688 1.00 77.06 166 LEU A C 1
ATOM 1270 O O . LEU A 1 166 ? -10.160 -15.829 -10.741 1.00 77.06 166 LEU A O 1
ATOM 1274 N N . GLY A 1 167 ? -9.626 -17.025 -8.907 1.00 68.31 167 GLY A N 1
ATOM 1275 C CA . GLY A 1 167 ? -10.351 -18.245 -9.275 1.00 68.31 167 GLY A CA 1
ATOM 1276 C C . GLY A 1 167 ? -9.502 -19.296 -10.001 1.00 68.31 167 GLY A C 1
ATOM 1277 O O . GLY A 1 167 ? -9.969 -20.418 -10.191 1.00 68.31 167 GLY A O 1
ATOM 1278 N N . GLU A 1 168 ? -8.252 -18.985 -10.358 1.00 75.94 168 GLU A N 1
ATOM 1279 C CA . GLU A 1 168 ? -7.289 -19.961 -10.867 1.00 75.94 168 GLU A CA 1
ATOM 1280 C C . GLU A 1 168 ? -6.338 -20.444 -9.762 1.00 75.94 168 GLU A C 1
ATOM 1282 O O . GLU A 1 168 ? -5.983 -19.717 -8.832 1.00 75.94 168 GLU A O 1
ATOM 1287 N N . LYS A 1 169 ? -5.893 -21.701 -9.866 1.00 68.25 169 LYS A N 1
ATOM 128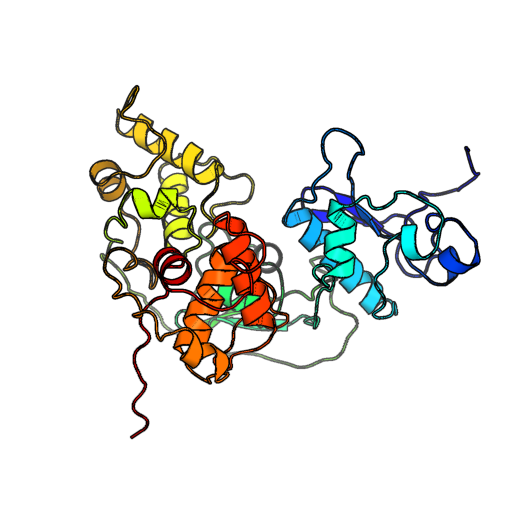8 C CA . LYS A 1 169 ? -4.896 -22.267 -8.950 1.00 68.25 169 LYS A CA 1
ATOM 1289 C C . LYS A 1 169 ? -3.490 -21.920 -9.424 1.00 68.25 169 LYS A C 1
ATOM 1291 O O . LYS A 1 169 ? -3.212 -21.924 -10.623 1.00 68.25 169 LYS A O 1
ATOM 1296 N N . ALA A 1 170 ? -2.579 -21.688 -8.480 1.00 68.56 170 ALA A N 1
ATOM 1297 C CA . ALA A 1 170 ? -1.166 -21.577 -8.815 1.00 68.56 170 ALA A CA 1
ATOM 1298 C C . ALA A 1 170 ? -0.662 -22.856 -9.511 1.00 68.56 170 ALA A C 1
ATOM 1300 O O . ALA A 1 170 ? -1.120 -23.955 -9.178 1.00 68.56 170 ALA A O 1
ATOM 1301 N N . PRO A 1 171 ? 0.326 -22.743 -10.419 1.00 60.88 171 PRO A N 1
ATOM 1302 C CA . PRO A 1 171 ? 1.092 -23.897 -10.877 1.00 60.88 171 PRO A CA 1
ATOM 1303 C C . PRO A 1 171 ? 1.663 -24.628 -9.651 1.00 60.88 171 PRO A C 1
ATOM 1305 O O . PRO A 1 171 ? 2.299 -24.006 -8.801 1.00 60.88 171 PRO A O 1
ATOM 1308 N N . GLY A 1 172 ? 1.337 -25.913 -9.509 1.00 47.47 172 GLY A N 1
ATOM 1309 C CA . GLY A 1 172 ? 1.363 -26.598 -8.217 1.00 47.47 172 GLY A CA 1
ATOM 1310 C C . GLY A 1 172 ? 2.734 -26.715 -7.543 1.00 47.47 172 GLY A C 1
ATOM 1311 O O . GLY A 1 172 ? 3.719 -27.090 -8.172 1.00 47.47 172 GLY A O 1
ATOM 1312 N N . ASN A 1 173 ? 2.737 -26.517 -6.221 1.00 38.50 173 ASN A N 1
ATOM 1313 C CA . ASN A 1 173 ? 3.439 -27.389 -5.277 1.00 38.50 173 ASN A CA 1
ATOM 1314 C C . ASN A 1 173 ? 2.596 -27.476 -3.983 1.00 38.50 173 ASN A C 1
ATOM 1316 O O . ASN A 1 173 ? 2.223 -26.443 -3.434 1.00 38.50 173 ASN A O 1
ATOM 1320 N N . GLY A 1 174 ? 2.201 -28.690 -3.582 1.00 38.03 174 GLY A N 1
ATOM 1321 C CA . GLY A 1 174 ? 1.097 -28.951 -2.643 1.00 38.03 174 GLY A CA 1
ATOM 1322 C C . GLY A 1 174 ? 1.406 -28.904 -1.136 1.00 38.03 174 GLY A C 1
ATOM 1323 O O . GLY A 1 174 ? 2.561 -28.888 -0.722 1.00 38.03 174 GLY A O 1
ATOM 1324 N N . GLY A 1 175 ? 0.317 -28.955 -0.350 1.00 31.17 175 GLY A N 1
ATOM 1325 C CA . GLY A 1 175 ? 0.235 -29.081 1.122 1.00 31.17 175 GLY A CA 1
ATOM 1326 C C . GLY A 1 175 ? -0.524 -27.888 1.726 1.00 31.17 175 GLY A C 1
ATOM 1327 O O . GLY A 1 175 ? -0.036 -26.774 1.607 1.00 31.17 175 GLY A O 1
ATOM 1328 N N . GLY A 1 176 ? -1.756 -27.973 2.253 1.00 32.09 176 GLY A N 1
ATOM 1329 C CA . GLY A 1 176 ? -2.336 -28.904 3.246 1.00 32.09 176 GLY A CA 1
ATOM 1330 C C . GLY A 1 176 ? -2.469 -28.135 4.585 1.00 32.09 176 GLY A C 1
ATOM 1331 O O . GLY A 1 176 ? -1.493 -27.510 4.974 1.00 32.09 176 GLY A O 1
ATOM 1332 N N . GLY A 1 177 ? -3.586 -28.064 5.321 1.00 28.72 177 GLY A N 1
ATOM 1333 C CA . GLY A 1 177 ? -4.873 -28.752 5.233 1.00 28.72 177 GLY A CA 1
ATOM 1334 C C . GLY A 1 177 ? -5.948 -28.196 6.201 1.00 28.72 177 GLY A C 1
ATOM 1335 O O . GLY A 1 177 ? -5.800 -27.110 6.756 1.00 28.72 177 GLY A O 1
ATOM 1336 N N . ASP A 1 178 ? -7.023 -28.987 6.291 1.00 30.61 178 ASP A N 1
ATOM 1337 C CA . ASP A 1 178 ? -8.220 -29.039 7.171 1.00 30.61 178 ASP A CA 1
ATOM 1338 C C . ASP A 1 178 ? -7.961 -28.981 8.697 1.00 30.61 178 ASP A C 1
ATOM 1340 O O . ASP A 1 178 ? -6.812 -29.120 9.093 1.00 30.61 178 ASP A O 1
ATOM 1344 N N . ASP A 1 179 ? -8.902 -28.935 9.661 1.00 27.69 179 ASP A N 1
ATOM 1345 C CA . ASP A 1 179 ? -10.359 -28.728 9.864 1.00 27.69 179 ASP A CA 1
ATOM 1346 C C . ASP A 1 179 ? -10.632 -28.845 11.376 1.00 27.69 179 ASP A C 1
ATOM 1348 O O . ASP A 1 179 ? -9.924 -29.592 12.052 1.00 27.69 179 ASP A O 1
ATOM 1352 N N . GLY A 1 180 ? -11.630 -28.137 11.915 1.00 26.86 180 GLY A N 1
ATOM 1353 C CA . GLY A 1 180 ? -11.971 -28.228 13.340 1.00 26.86 180 GLY A CA 1
ATOM 1354 C C . GLY A 1 180 ? -12.954 -27.167 13.834 1.00 26.86 180 GLY A C 1
ATOM 1355 O O . GLY A 1 180 ? -12.580 -26.041 14.127 1.00 26.86 180 GLY A O 1
ATOM 1356 N N . SER A 1 181 ? -14.215 -27.566 13.929 1.00 26.33 181 SER A N 1
ATOM 1357 C CA . SER A 1 181 ? -15.421 -26.814 14.274 1.00 26.33 181 SER A CA 1
ATOM 1358 C C . SER A 1 181 ? -15.648 -26.508 15.766 1.00 26.33 181 SER A C 1
ATOM 1360 O O . SER A 1 181 ? -15.291 -27.308 16.626 1.00 26.33 181 SER A O 1
ATOM 1362 N N . ASP A 1 182 ? -16.461 -25.464 15.974 1.00 26.16 182 ASP A N 1
ATOM 1363 C CA . ASP A 1 182 ? -17.602 -25.342 16.909 1.00 26.16 182 ASP A CA 1
ATOM 1364 C C . ASP A 1 182 ? -17.500 -24.385 18.121 1.00 26.16 182 ASP A C 1
ATOM 1366 O O . ASP A 1 182 ? -16.490 -24.306 18.814 1.00 26.16 182 ASP A O 1
ATOM 1370 N N . ASP A 1 183 ? -18.631 -23.691 18.323 1.00 26.00 183 ASP A N 1
ATOM 1371 C CA . ASP A 1 183 ? -19.087 -22.799 19.408 1.00 26.00 183 ASP A CA 1
ATOM 1372 C C . ASP A 1 183 ? -18.544 -21.345 19.550 1.00 26.00 183 ASP A C 1
ATOM 1374 O O . ASP A 1 183 ? -17.403 -21.076 19.917 1.00 26.00 183 ASP A O 1
ATOM 1378 N N . GLY A 1 184 ? -19.440 -20.363 19.318 1.00 31.20 184 GLY A N 1
ATOM 1379 C CA . GLY A 1 184 ? -19.287 -18.928 19.659 1.00 31.20 184 GLY A CA 1
ATOM 1380 C C . GLY A 1 184 ? -19.624 -18.598 21.134 1.00 31.20 184 GLY A C 1
ATOM 1381 O O . GLY A 1 184 ? -19.670 -19.525 21.940 1.00 31.20 184 GLY A O 1
ATOM 1382 N N . PRO A 1 185 ? -19.941 -17.334 21.536 1.00 40.38 185 PRO A N 1
ATOM 1383 C CA . PRO A 1 185 ? -20.014 -16.051 20.812 1.00 40.38 185 PRO A CA 1
ATOM 1384 C C . PRO A 1 185 ? -18.988 -14.975 21.305 1.00 40.38 185 PRO A C 1
ATOM 1386 O O . PRO A 1 185 ? -18.096 -15.280 22.087 1.00 40.38 185 PRO A O 1
ATOM 1389 N N . GLY A 1 186 ? -19.097 -13.734 20.783 1.00 40.62 186 GLY A N 1
ATOM 1390 C CA . GLY A 1 186 ? -18.146 -12.590 20.853 1.00 40.62 186 GLY A CA 1
ATOM 1391 C C . GLY A 1 186 ? -17.880 -11.951 22.231 1.00 40.62 186 GLY A C 1
ATOM 1392 O O . GLY A 1 186 ? -18.334 -12.466 23.241 1.00 40.62 186 GLY A O 1
ATOM 1393 N N . ASP A 1 187 ? -17.079 -10.873 22.328 1.00 39.38 187 ASP A N 1
ATOM 1394 C CA . ASP A 1 187 ? -17.596 -9.515 22.614 1.00 39.38 187 ASP A CA 1
ATOM 1395 C C . ASP A 1 187 ? -16.426 -8.499 22.785 1.00 39.38 187 ASP A C 1
ATOM 1397 O O . ASP A 1 187 ? -15.534 -8.678 23.613 1.00 39.38 187 ASP A O 1
ATOM 1401 N N . GLY A 1 188 ? -16.436 -7.423 21.991 1.00 39.97 188 GLY A N 1
ATOM 1402 C CA . GLY A 1 188 ? -16.079 -6.072 22.455 1.00 39.97 188 GLY A CA 1
ATOM 1403 C C . GLY A 1 188 ? -17.321 -5.168 22.413 1.00 39.97 188 GLY A C 1
ATOM 1404 O O . GLY A 1 188 ? -17.232 -3.979 22.106 1.00 39.97 188 GLY A O 1
ATOM 1405 N N . GLY A 1 189 ? -18.480 -5.796 22.599 1.00 39.81 189 GLY A N 1
ATOM 1406 C CA . GLY A 1 189 ? -19.780 -5.208 22.828 1.00 39.81 189 GLY A CA 1
ATOM 1407 C C . GLY A 1 189 ? -19.690 -4.042 23.799 1.00 39.81 189 GLY A C 1
ATOM 1408 O O . GLY A 1 189 ? -18.937 -4.013 24.770 1.00 39.81 189 GLY A O 1
ATOM 1409 N N . ASP A 1 190 ? -20.429 -3.012 23.424 1.00 55.84 190 ASP A N 1
ATOM 1410 C CA . ASP A 1 190 ? -20.667 -1.773 24.153 1.00 55.84 190 ASP A CA 1
ATOM 1411 C C . ASP A 1 190 ? -19.501 -0.773 24.250 1.00 55.84 190 ASP A C 1
ATOM 1413 O O . ASP A 1 190 ? -19.756 0.414 24.478 1.00 55.84 190 ASP A O 1
ATOM 1417 N N . LYS A 1 191 ? -18.231 -1.152 24.020 1.00 77.81 191 LYS A N 1
ATOM 1418 C CA . LYS A 1 191 ? -17.124 -0.178 24.108 1.00 77.81 191 LYS A CA 1
ATOM 1419 C C . LYS A 1 191 ? -16.954 0.630 22.814 1.00 77.81 191 LYS A C 1
ATOM 1421 O O . LYS A 1 191 ? -16.598 0.103 21.760 1.00 77.81 191 LYS A O 1
ATOM 1426 N N . LEU A 1 192 ? -17.125 1.949 22.917 1.00 85.50 192 LEU A N 1
ATOM 1427 C CA . LEU A 1 192 ? -16.886 2.904 21.829 1.00 85.50 192 LEU A CA 1
ATOM 1428 C C . LEU A 1 192 ? -15.445 3.441 21.843 1.00 85.50 192 LEU A C 1
ATOM 1430 O O . LEU A 1 192 ? -14.844 3.627 22.902 1.00 85.50 192 LEU A O 1
ATOM 1434 N N . THR A 1 193 ? -14.896 3.718 20.657 1.00 83.75 193 THR A N 1
ATOM 1435 C CA . THR A 1 193 ? -13.622 4.424 20.468 1.00 83.75 193 THR A CA 1
ATOM 1436 C C . THR A 1 193 ? -13.763 5.862 20.987 1.00 83.75 193 THR A C 1
ATOM 1438 O O . THR A 1 193 ? -14.570 6.618 20.432 1.00 83.75 193 THR A O 1
ATOM 1441 N N . PRO A 1 194 ? -12.991 6.288 22.008 1.00 82.38 194 PRO A N 1
ATOM 1442 C CA . PRO A 1 194 ? -12.954 7.687 22.429 1.00 82.38 194 PRO A CA 1
ATOM 1443 C C . PRO A 1 194 ? -12.513 8.590 21.278 1.00 82.38 194 PRO A C 1
ATOM 1445 O O . PRO A 1 194 ? -11.718 8.170 20.441 1.00 82.38 194 PRO A O 1
ATOM 1448 N N . PHE A 1 195 ? -12.989 9.835 21.237 1.00 85.50 195 PHE A N 1
ATOM 1449 C CA . PHE A 1 195 ? -12.592 10.766 20.182 1.00 85.50 195 PHE A CA 1
ATOM 1450 C C . PHE A 1 195 ? -11.060 10.967 20.178 1.00 85.50 195 PHE A C 1
ATOM 1452 O O . PHE A 1 195 ? -10.519 11.471 21.163 1.00 85.50 195 PHE A O 1
ATOM 1459 N N . PRO A 1 196 ? -10.344 10.619 19.087 1.00 78.81 196 PRO A N 1
ATOM 1460 C CA . PRO A 1 196 ? -8.879 10.721 19.035 1.00 78.81 196 PRO A CA 1
ATOM 1461 C C . PRO A 1 196 ? -8.317 12.151 19.090 1.00 78.81 196 PRO A C 1
ATOM 1463 O O . PRO A 1 196 ? -7.108 12.331 19.247 1.00 78.81 196 PRO A O 1
ATOM 1466 N N . GLY A 1 197 ? -9.179 13.159 18.921 1.00 78.56 197 GLY A N 1
ATOM 1467 C CA . GLY A 1 197 ? -8.809 14.560 18.743 1.00 78.56 197 GLY A CA 1
ATOM 1468 C C . GLY A 1 197 ? -8.687 14.950 17.267 1.00 78.56 197 GLY A C 1
ATOM 1469 O O . GLY A 1 197 ? -8.220 14.175 16.434 1.00 78.56 197 GLY A O 1
ATOM 1470 N N . ALA A 1 198 ? -9.080 16.182 16.932 1.00 81.62 198 ALA A N 1
ATOM 1471 C CA . ALA A 1 198 ? -9.106 16.663 15.546 1.00 81.62 198 ALA A CA 1
ATOM 1472 C C . ALA A 1 198 ? -7.714 16.651 14.887 1.00 81.62 198 ALA A C 1
ATOM 1474 O O . ALA A 1 198 ? -7.576 16.314 13.712 1.00 81.62 198 ALA A O 1
ATOM 1475 N N . ASP A 1 199 ? -6.663 16.963 15.648 1.00 69.06 199 ASP A N 1
ATOM 1476 C CA . ASP A 1 199 ? -5.294 17.007 15.124 1.00 69.06 199 ASP A CA 1
ATOM 1477 C C . ASP A 1 199 ? -4.757 15.622 14.742 1.00 69.06 199 ASP A C 1
ATOM 1479 O O . ASP A 1 199 ? -3.899 15.514 13.866 1.00 69.06 199 ASP A O 1
ATOM 1483 N N . TRP A 1 200 ? -5.300 14.550 15.331 1.00 73.94 200 TRP A N 1
ATOM 1484 C CA . TRP A 1 200 ? -4.975 13.191 14.912 1.00 73.94 200 TRP A CA 1
ATOM 1485 C C . TRP A 1 200 ? -5.459 12.928 13.484 1.00 73.94 200 TRP A C 1
ATOM 1487 O O . TRP A 1 200 ? -4.684 12.414 12.683 1.00 73.94 200 TRP A O 1
ATOM 1497 N N . PHE A 1 201 ? -6.665 13.377 13.118 1.00 82.38 201 PHE A N 1
ATOM 1498 C CA . PHE A 1 201 ? -7.179 13.256 11.747 1.00 82.38 201 PHE A CA 1
ATOM 1499 C C . PHE A 1 201 ? -6.411 14.147 10.772 1.00 82.38 201 PHE A C 1
ATOM 1501 O O . PHE A 1 201 ? -6.065 13.700 9.681 1.00 82.38 201 PHE A O 1
ATOM 1508 N N . LYS A 1 202 ? -6.068 15.377 11.179 1.00 78.44 202 LYS A N 1
ATOM 1509 C CA . LYS A 1 202 ? -5.262 16.296 10.354 1.00 78.44 202 LYS A CA 1
ATOM 1510 C C . LYS A 1 202 ? -3.857 15.772 10.046 1.00 78.44 202 LYS A C 1
ATOM 1512 O O . LYS A 1 202 ? -3.245 16.248 9.099 1.00 78.44 202 LYS A O 1
ATOM 1517 N N . SER A 1 203 ? -3.346 14.804 10.811 1.00 64.62 203 SER A N 1
ATOM 1518 C CA . SER A 1 203 ? -2.081 14.124 10.495 1.00 64.62 203 SER A CA 1
ATOM 1519 C C . SER A 1 203 ? -2.191 13.044 9.409 1.00 64.62 203 SER A C 1
ATOM 1521 O O . SER A 1 203 ? -1.193 12.393 9.113 1.00 64.62 203 SER A O 1
ATOM 1523 N N . GLU A 1 204 ? -3.384 12.853 8.832 1.00 71.06 204 GLU A N 1
ATOM 1524 C CA . GLU A 1 204 ? -3.699 11.839 7.816 1.00 71.06 204 GLU A CA 1
ATOM 1525 C C . GLU A 1 204 ? -3.293 10.420 8.255 1.00 71.06 204 GLU A C 1
ATOM 1527 O O . GLU A 1 204 ? -2.464 9.753 7.625 1.00 71.06 204 GLU A O 1
ATOM 1532 N N . PRO A 1 205 ? -3.849 9.947 9.382 1.00 65.50 205 PRO A N 1
ATOM 1533 C CA . PRO A 1 205 ? -3.374 8.748 10.040 1.00 65.50 205 PRO A CA 1
ATOM 1534 C C . PRO A 1 205 ? -3.748 7.500 9.246 1.00 65.50 205 PRO A C 1
ATOM 1536 O O . PRO A 1 205 ? -4.787 7.438 8.595 1.00 65.50 205 PRO A O 1
ATOM 1539 N N . TYR A 1 206 ? -2.944 6.457 9.410 1.00 60.34 206 TYR A N 1
ATOM 1540 C CA . TYR A 1 206 ? -3.340 5.095 9.081 1.00 60.34 206 TYR A CA 1
ATOM 1541 C C . TYR A 1 206 ? -3.554 4.306 10.366 1.00 60.34 206 TYR A C 1
ATOM 1543 O O . TYR A 1 206 ? -2.668 4.251 11.231 1.00 60.34 206 TYR A O 1
ATOM 1551 N N . SER A 1 207 ? -4.757 3.766 10.531 1.00 65.75 207 SER A N 1
ATOM 1552 C CA . SER A 1 207 ? -5.209 3.084 11.741 1.00 65.75 207 SER A CA 1
ATOM 1553 C C . SER A 1 207 ? -6.498 2.308 11.484 1.00 65.75 207 SER A C 1
ATOM 1555 O O . SER A 1 207 ? -7.356 2.749 10.720 1.00 65.75 207 SER A O 1
ATOM 1557 N N . SER A 1 208 ? -6.691 1.205 12.209 1.00 65.00 208 SER A N 1
ATOM 1558 C CA . SER A 1 208 ? -7.972 0.483 12.235 1.00 65.00 208 SER A CA 1
ATOM 1559 C C . SER A 1 208 ? -9.158 1.348 12.700 1.00 65.00 208 SER A C 1
ATOM 1561 O O . SER A 1 208 ? -10.307 1.050 12.367 1.00 65.00 208 SER A O 1
ATOM 1563 N N . VAL A 1 209 ? -8.899 2.452 13.413 1.00 80.19 209 VAL A N 1
ATOM 1564 C CA . VAL A 1 209 ? -9.911 3.456 13.778 1.00 80.19 209 VAL A CA 1
ATOM 1565 C C . VAL A 1 209 ? -10.509 4.127 12.546 1.00 80.19 209 VAL A C 1
ATOM 1567 O O . VAL A 1 209 ? -11.718 4.336 12.515 1.00 80.19 209 VAL A O 1
ATOM 1570 N N . ILE A 1 210 ? -9.704 4.416 11.516 1.00 83.25 210 ILE A N 1
ATOM 1571 C CA . ILE A 1 210 ? -10.202 5.009 10.266 1.00 83.25 210 ILE A CA 1
ATOM 1572 C C . ILE A 1 210 ? -11.094 4.015 9.537 1.00 83.25 210 ILE A C 1
ATOM 1574 O O . ILE A 1 210 ? -12.215 4.365 9.174 1.00 83.25 210 ILE A O 1
ATOM 1578 N N . THR A 1 211 ? -10.665 2.754 9.439 1.00 75.38 211 THR A N 1
ATOM 1579 C CA . THR A 1 211 ? -11.488 1.682 8.867 1.00 75.38 211 THR A CA 1
ATOM 1580 C C . THR A 1 211 ? -12.835 1.586 9.582 1.00 75.38 211 THR A C 1
ATOM 1582 O O . THR A 1 211 ? -13.886 1.533 8.948 1.00 75.38 211 THR A O 1
ATOM 1585 N N . THR A 1 212 ? -12.825 1.586 10.916 1.00 78.56 212 THR A N 1
ATOM 1586 C CA . THR A 1 212 ? -14.027 1.384 11.738 1.00 78.56 212 THR A CA 1
ATOM 1587 C C . THR A 1 212 ? -14.951 2.602 11.714 1.00 78.56 212 THR A C 1
ATOM 1589 O O . THR A 1 212 ? -16.167 2.457 11.592 1.00 78.56 212 THR A O 1
ATOM 1592 N N . MET A 1 213 ? -14.386 3.811 11.731 1.00 93.62 213 MET A N 1
ATOM 1593 C CA . MET A 1 213 ? -15.122 5.052 11.504 1.00 93.62 213 MET A CA 1
ATOM 1594 C C . MET A 1 213 ? -15.764 5.049 10.113 1.00 93.62 213 MET A C 1
ATOM 1596 O O . MET A 1 213 ? -16.962 5.290 9.995 1.00 93.62 213 MET A O 1
ATOM 1600 N N . GLY A 1 214 ? -15.007 4.719 9.065 1.00 87.62 214 GLY A N 1
ATOM 1601 C CA . GLY A 1 214 ? -15.517 4.663 7.699 1.00 87.62 214 GLY A CA 1
ATOM 1602 C C . GLY A 1 214 ? -16.628 3.626 7.521 1.00 87.62 214 GLY A C 1
ATOM 1603 O O . GLY A 1 214 ? -17.643 3.923 6.891 1.00 87.62 214 GLY A O 1
ATOM 1604 N N . LYS A 1 215 ? -16.526 2.456 8.171 1.00 81.00 215 LYS A N 1
ATOM 1605 C CA . LYS A 1 215 ? -17.624 1.473 8.258 1.00 81.00 215 LYS A CA 1
ATOM 1606 C C . LYS A 1 215 ? -18.896 2.092 8.854 1.00 81.00 215 LYS A C 1
ATOM 1608 O O . LYS A 1 215 ? -19.980 1.903 8.300 1.00 81.00 215 LYS A O 1
ATOM 1613 N N . ARG A 1 216 ? -18.784 2.869 9.940 1.00 94.12 216 ARG A N 1
ATOM 1614 C CA . ARG A 1 216 ? -19.932 3.572 10.544 1.00 94.12 216 ARG A CA 1
ATOM 1615 C C . ARG A 1 216 ? -20.487 4.671 9.644 1.00 94.12 216 ARG A C 1
ATOM 1617 O O . ARG A 1 216 ? -21.702 4.786 9.542 1.00 94.12 216 ARG A O 1
ATOM 1624 N N . LEU A 1 217 ? -19.641 5.424 8.940 1.00 94.94 217 LEU A N 1
ATOM 1625 C CA . LEU A 1 217 ? -20.088 6.429 7.964 1.00 94.94 217 LEU A CA 1
ATOM 1626 C C . LEU A 1 217 ? -20.893 5.786 6.829 1.00 94.94 217 LEU A C 1
ATOM 1628 O O . LEU A 1 217 ? -21.937 6.308 6.435 1.00 94.94 217 LEU A O 1
ATOM 1632 N N . VAL A 1 218 ? -20.456 4.625 6.334 1.00 86.56 218 VAL A N 1
ATOM 1633 C CA . VAL A 1 218 ? -21.205 3.845 5.338 1.00 86.56 218 VAL A CA 1
ATOM 1634 C C . VAL A 1 218 ? -22.544 3.376 5.908 1.00 86.56 218 VAL A C 1
ATOM 1636 O O . VAL A 1 218 ? -23.569 3.591 5.263 1.00 86.56 218 VAL A O 1
ATOM 1639 N N . ALA A 1 219 ? -22.562 2.805 7.118 1.00 81.19 219 A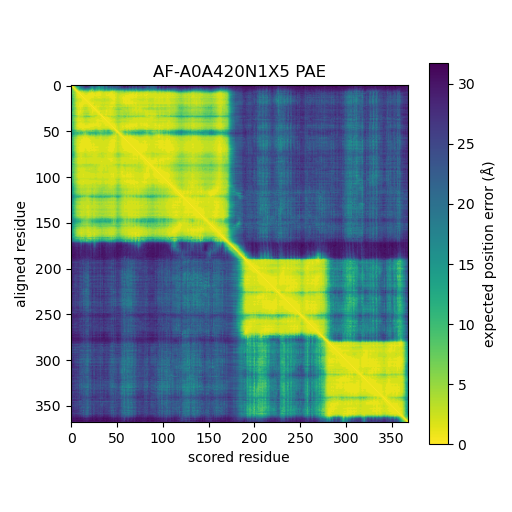LA A N 1
ATOM 1640 C CA . ALA A 1 219 ? -23.791 2.363 7.788 1.00 81.19 219 ALA A CA 1
ATOM 1641 C C . ALA A 1 219 ? -24.771 3.523 8.049 1.00 81.19 219 ALA A C 1
ATOM 1643 O O . ALA A 1 219 ? -25.979 3.369 7.896 1.00 81.19 219 ALA A O 1
ATOM 1644 N N . ALA A 1 220 ? -24.248 4.715 8.340 1.00 90.44 220 ALA A N 1
ATOM 1645 C CA . ALA A 1 220 ? -25.013 5.951 8.456 1.00 90.44 220 ALA A CA 1
ATOM 1646 C C . ALA A 1 220 ? -25.488 6.502 7.097 1.00 90.44 220 ALA A C 1
ATOM 1648 O O . ALA A 1 220 ? -26.083 7.578 7.040 1.00 90.44 220 ALA A O 1
ATOM 1649 N N . GLY A 1 221 ? -25.238 5.805 5.983 1.00 91.19 221 GLY A N 1
ATOM 1650 C CA . GLY A 1 221 ? -25.644 6.187 4.631 1.00 91.19 221 GLY A CA 1
ATOM 1651 C C . GLY A 1 221 ? -24.836 7.346 4.045 1.00 91.19 221 GLY A C 1
ATOM 1652 O O . GLY A 1 221 ? -25.384 8.133 3.274 1.00 91.19 221 GLY A O 1
ATOM 1653 N N . CYS A 1 222 ? -23.572 7.483 4.441 1.00 95.31 222 CYS A N 1
ATOM 1654 C CA . CYS A 1 222 ? -22.632 8.504 3.982 1.00 95.31 222 CYS A CA 1
ATOM 1655 C C . CYS A 1 222 ? -21.416 7.886 3.282 1.00 95.31 222 CYS A C 1
ATOM 1657 O O . CYS A 1 222 ? -20.274 8.219 3.574 1.00 95.31 222 CYS A O 1
ATOM 1659 N N . ASN A 1 223 ? -21.658 6.981 2.333 1.00 92.31 223 ASN A N 1
ATOM 1660 C CA . ASN A 1 223 ? -20.597 6.331 1.570 1.00 92.31 223 ASN A CA 1
ATOM 1661 C C . ASN A 1 223 ? -20.054 7.243 0.452 1.00 92.31 223 ASN A C 1
ATOM 1663 O O . ASN A 1 223 ? -20.789 7.570 -0.484 1.00 92.31 223 ASN A O 1
ATOM 1667 N N . LYS A 1 224 ? -18.772 7.624 0.530 1.00 90.00 224 LYS A N 1
ATOM 1668 C CA . LYS A 1 224 ? -18.020 8.282 -0.560 1.00 90.00 224 LYS A CA 1
ATOM 1669 C C . LYS A 1 224 ? -16.787 7.489 -1.004 1.00 90.00 224 LYS A C 1
ATOM 1671 O O . LYS A 1 224 ? -15.947 8.021 -1.725 1.00 90.00 224 LYS A O 1
ATOM 1676 N N . TYR A 1 225 ? -16.678 6.232 -0.587 1.00 69.31 225 TYR A N 1
ATOM 1677 C CA . TYR A 1 225 ? -15.561 5.357 -0.919 1.00 69.31 225 TYR A CA 1
ATOM 1678 C C . TYR A 1 225 ? -15.801 4.658 -2.261 1.00 69.31 225 TYR A C 1
ATOM 1680 O O . TYR A 1 225 ? -16.872 4.096 -2.483 1.00 69.31 225 TYR A O 1
ATOM 1688 N N . SER A 1 226 ? -14.794 4.640 -3.135 1.00 59.38 226 SER A N 1
ATOM 1689 C CA . SER A 1 226 ? -14.814 3.849 -4.376 1.00 59.38 226 SER A CA 1
ATOM 1690 C C . SER A 1 226 ? -14.481 2.373 -4.137 1.00 59.38 226 SER A C 1
ATOM 1692 O O . SER A 1 226 ? -15.015 1.507 -4.820 1.00 59.38 226 SER A O 1
ATOM 1694 N N . GLU A 1 227 ? -13.621 2.091 -3.153 1.00 51.19 227 GLU A N 1
ATOM 1695 C CA . GLU A 1 227 ? -13.070 0.753 -2.867 1.00 51.19 227 GLU A CA 1
ATOM 1696 C C . GLU A 1 227 ? -13.464 0.228 -1.467 1.00 51.19 227 GLU A C 1
ATOM 1698 O O . GLU A 1 227 ? -13.147 -0.904 -1.105 1.00 51.19 227 GLU A O 1
ATOM 1703 N N . GLY A 1 228 ? -14.205 1.030 -0.691 1.00 57.69 228 GLY A N 1
ATOM 1704 C CA . GLY A 1 228 ? -14.542 0.777 0.714 1.00 57.69 228 GLY A CA 1
ATOM 1705 C C . GLY A 1 228 ? -13.649 1.542 1.698 1.00 57.69 228 GLY A C 1
ATOM 1706 O O . GLY A 1 228 ? -12.624 2.107 1.321 1.00 57.69 228 GLY A O 1
ATOM 1707 N N . ALA A 1 229 ? -14.067 1.600 2.965 1.00 66.94 229 ALA A N 1
ATOM 1708 C CA . ALA A 1 229 ? -13.308 2.276 4.014 1.00 66.94 229 ALA A CA 1
ATOM 1709 C C . ALA A 1 229 ? -12.026 1.497 4.339 1.00 66.94 229 ALA A C 1
ATOM 1711 O O . ALA A 1 229 ? -12.086 0.343 4.767 1.00 66.94 229 ALA A O 1
ATOM 1712 N N . GLY A 1 230 ? -10.879 2.140 4.138 1.00 55.62 230 GLY A N 1
ATOM 1713 C CA . GLY A 1 230 ? -9.562 1.593 4.442 1.00 55.62 230 GLY A CA 1
ATOM 1714 C C . GLY A 1 230 ? -8.966 2.172 5.729 1.00 55.62 230 GLY A C 1
ATOM 1715 O O . GLY A 1 230 ? -9.530 3.085 6.327 1.00 55.62 230 GLY A O 1
ATOM 1716 N N . PRO A 1 231 ? -7.809 1.653 6.166 1.00 63.03 231 PRO A N 1
ATOM 1717 C CA . PRO A 1 231 ? -7.123 2.148 7.357 1.00 63.03 231 PRO A CA 1
ATOM 1718 C C . PRO A 1 231 ? -6.443 3.503 7.153 1.00 63.03 231 PRO A C 1
ATOM 1720 O O . PRO A 1 231 ? -6.208 4.188 8.140 1.00 63.03 231 PRO A O 1
ATOM 1723 N N . GLN A 1 232 ? -6.116 3.893 5.918 1.00 75.19 232 GLN A N 1
ATOM 1724 C CA . GLN A 1 232 ? -5.535 5.199 5.602 1.00 75.19 232 GLN A CA 1
ATOM 1725 C C . GLN A 1 232 ? -6.624 6.272 5.579 1.00 75.19 232 GLN A C 1
ATOM 1727 O O . GLN A 1 232 ? -7.601 6.123 4.854 1.00 75.19 232 GLN A O 1
ATOM 1732 N N . TRP A 1 233 ? -6.418 7.378 6.292 1.00 77.31 233 TRP A N 1
ATOM 1733 C CA . TRP A 1 233 ? -7.237 8.576 6.136 1.00 77.31 233 TRP A CA 1
ATOM 1734 C C . TRP A 1 233 ? -7.008 9.209 4.765 1.00 77.31 233 TRP A C 1
ATOM 1736 O O . TRP A 1 233 ? -5.868 9.477 4.377 1.00 77.31 233 TRP A O 1
ATOM 1746 N N . THR A 1 234 ? -8.096 9.466 4.049 1.00 81.75 234 THR A N 1
ATOM 1747 C CA . THR A 1 234 ? -8.099 9.999 2.686 1.00 81.75 234 THR A CA 1
ATOM 1748 C C . THR A 1 234 ? -9.129 11.116 2.510 1.00 81.75 234 THR A C 1
ATOM 1750 O O . THR A 1 234 ? -9.956 11.404 3.378 1.00 81.75 234 THR A O 1
ATOM 1753 N N . SER A 1 235 ? -9.143 11.727 1.325 1.00 81.62 235 SER A N 1
ATOM 1754 C CA . SER A 1 235 ? -10.207 12.652 0.925 1.00 81.62 235 SER A CA 1
ATOM 1755 C C . SER A 1 235 ? -11.591 11.987 0.847 1.00 81.62 235 SER A C 1
ATOM 1757 O O . SER A 1 235 ? -12.601 12.675 1.013 1.00 81.62 235 SER A O 1
ATOM 1759 N N . ALA A 1 236 ? -11.668 10.664 0.647 1.00 80.94 236 ALA A N 1
ATOM 1760 C CA . ALA A 1 236 ? -12.931 9.925 0.682 1.00 80.94 236 ALA A CA 1
ATOM 1761 C C . ALA A 1 236 ? -13.510 9.860 2.105 1.00 80.94 236 ALA A C 1
ATOM 1763 O O . ALA A 1 236 ? -14.728 9.971 2.274 1.00 80.94 236 ALA A O 1
ATOM 1764 N N . ASP A 1 237 ? -12.655 9.769 3.129 1.00 94.44 237 ASP A N 1
ATOM 1765 C CA . ASP A 1 237 ? -13.063 9.862 4.533 1.00 94.44 237 ASP A CA 1
ATOM 1766 C C . ASP A 1 237 ? -13.588 11.255 4.860 1.00 94.44 237 ASP A C 1
ATOM 1768 O O . ASP A 1 237 ? -14.692 11.378 5.382 1.00 94.44 237 ASP A O 1
ATOM 1772 N N . GLN A 1 238 ? -12.868 12.309 4.459 1.00 95.00 238 GLN A N 1
ATOM 1773 C CA . GLN A 1 238 ? -13.329 13.695 4.616 1.00 95.00 238 GLN A CA 1
ATOM 1774 C C . GLN A 1 238 ? -14.694 13.922 3.954 1.00 95.00 238 GLN A C 1
ATOM 1776 O O . GLN A 1 238 ? -15.595 14.520 4.542 1.00 95.00 238 GLN A O 1
ATOM 1781 N N . ALA A 1 239 ? -14.880 13.434 2.725 1.00 92.75 239 ALA A N 1
ATOM 1782 C CA . ALA A 1 239 ? -16.146 13.571 2.010 1.00 92.75 239 ALA A CA 1
ATOM 1783 C C . ALA A 1 239 ? -17.285 12.783 2.685 1.00 92.75 239 ALA A C 1
ATOM 1785 O O . ALA A 1 239 ? -18.410 13.283 2.780 1.00 92.75 239 ALA A O 1
ATOM 1786 N N . SER A 1 240 ? -17.000 11.571 3.167 1.00 94.31 240 SER A N 1
ATOM 1787 C CA . SER A 1 240 ? -17.956 10.737 3.908 1.00 94.31 240 SER A CA 1
ATOM 1788 C C . SER A 1 240 ? -18.330 11.380 5.245 1.00 94.31 240 SER A C 1
ATOM 1790 O O . SER A 1 240 ? -19.505 11.435 5.608 1.00 94.31 240 SER A O 1
ATOM 1792 N N . TYR A 1 241 ? -17.355 11.954 5.947 1.00 96.81 241 TYR A N 1
ATOM 1793 C CA . TYR A 1 241 ? -17.565 12.602 7.236 1.00 96.81 241 TYR A CA 1
ATOM 1794 C C . TYR A 1 241 ? -18.313 13.933 7.104 1.00 96.81 241 TYR A C 1
ATOM 1796 O O . TYR A 1 241 ? -19.187 14.229 7.915 1.00 96.81 241 TYR A O 1
ATOM 1804 N N . LYS A 1 242 ? -18.067 14.696 6.031 1.00 95.44 242 LYS A N 1
ATOM 1805 C CA . LYS A 1 242 ? -18.871 15.880 5.696 1.00 95.44 242 LYS A CA 1
ATOM 1806 C C . LYS A 1 242 ? -20.352 15.535 5.553 1.00 95.44 242 LYS A C 1
ATOM 1808 O O . LYS A 1 242 ? -21.192 16.203 6.142 1.00 95.44 242 LYS A O 1
ATOM 1813 N N . CYS A 1 243 ? -20.665 14.470 4.809 1.00 96.19 243 CYS A N 1
ATOM 1814 C CA . CYS A 1 243 ? -22.040 13.980 4.689 1.00 96.19 243 CYS A CA 1
ATOM 1815 C C . CYS A 1 243 ? -22.636 13.649 6.063 1.00 96.19 243 CYS A C 1
ATOM 1817 O O . CYS A 1 243 ? -23.798 13.954 6.325 1.00 96.19 243 CYS A O 1
ATOM 1819 N N . TRP A 1 244 ? -21.847 13.041 6.953 1.00 97.44 244 TRP A N 1
ATOM 1820 C CA . TRP A 1 244 ? -22.294 12.719 8.304 1.00 97.44 244 TRP A CA 1
ATOM 1821 C C . TRP A 1 244 ? -22.592 13.974 9.133 1.00 97.44 244 TRP A C 1
ATOM 1823 O O . TRP A 1 244 ? -23.657 14.063 9.739 1.00 97.44 244 TRP A O 1
ATOM 1833 N N . GLN A 1 245 ? -21.714 14.977 9.097 1.00 97.19 245 GLN A N 1
ATOM 1834 C CA . GLN A 1 245 ? -21.958 16.280 9.725 1.00 97.19 245 GLN A CA 1
ATOM 1835 C C . GLN A 1 245 ? -23.236 16.939 9.179 1.00 97.19 245 GLN A C 1
ATOM 1837 O O . GLN A 1 245 ? -24.079 17.381 9.958 1.00 97.19 245 GLN A O 1
ATOM 1842 N N . GLU A 1 246 ? -23.434 16.937 7.859 1.00 94.88 246 GLU A N 1
ATOM 1843 C CA . GLU A 1 246 ? -24.646 17.472 7.221 1.00 94.88 246 GLU A CA 1
ATOM 1844 C C . GLU A 1 246 ? -25.912 16.726 7.681 1.00 94.88 246 GLU A C 1
ATOM 1846 O O . GLU A 1 246 ? -26.916 17.362 8.001 1.00 94.88 246 GLU A O 1
ATOM 1851 N N . LYS A 1 247 ? -25.868 15.389 7.810 1.00 95.62 247 LYS A N 1
ATOM 1852 C CA . LYS A 1 247 ? -26.985 14.593 8.363 1.00 95.62 247 LYS A CA 1
ATOM 1853 C C . LYS A 1 247 ? -27.298 14.918 9.819 1.00 95.62 247 LYS A C 1
ATOM 1855 O O . LYS A 1 247 ? -28.446 14.794 10.236 1.00 95.62 247 LYS A O 1
ATOM 1860 N N . LEU A 1 248 ? -26.296 15.334 10.586 1.00 95.62 248 LEU A N 1
ATOM 1861 C CA . LEU A 1 248 ? -26.471 15.803 11.956 1.00 95.62 248 LEU A CA 1
ATOM 1862 C C . LEU A 1 248 ? -26.973 17.259 12.040 1.00 95.62 248 LEU A C 1
ATOM 1864 O O . LEU A 1 248 ? -27.160 17.755 13.151 1.00 95.62 248 LEU A O 1
ATOM 1868 N N . GLY A 1 249 ? -27.186 17.935 10.904 1.00 94.50 249 GLY A N 1
ATOM 1869 C CA . GLY A 1 249 ? -27.684 19.312 10.820 1.00 94.50 249 GLY A CA 1
ATOM 1870 C C . GLY A 1 249 ? -26.601 20.396 10.847 1.00 94.50 249 GLY A C 1
ATOM 1871 O O . GLY A 1 249 ? -26.930 21.574 10.965 1.00 94.50 249 GLY A O 1
ATOM 1872 N N . TYR A 1 250 ? -25.321 20.029 10.746 1.00 91.12 250 TYR A N 1
ATOM 1873 C CA . TYR A 1 250 ? -24.217 20.989 10.713 1.00 91.12 250 TYR A CA 1
ATOM 1874 C C . TYR A 1 250 ? -24.200 21.698 9.351 1.00 91.12 250 TYR A C 1
ATOM 1876 O O . TYR A 1 250 ? -24.434 21.074 8.314 1.00 91.12 250 TYR A O 1
ATOM 1884 N N . THR A 1 251 ? -23.903 23.000 9.335 1.00 85.69 251 THR A N 1
ATOM 1885 C CA . THR A 1 251 ? -23.844 23.804 8.101 1.00 85.69 251 THR A CA 1
ATOM 1886 C C . THR A 1 251 ? -22.653 24.761 8.1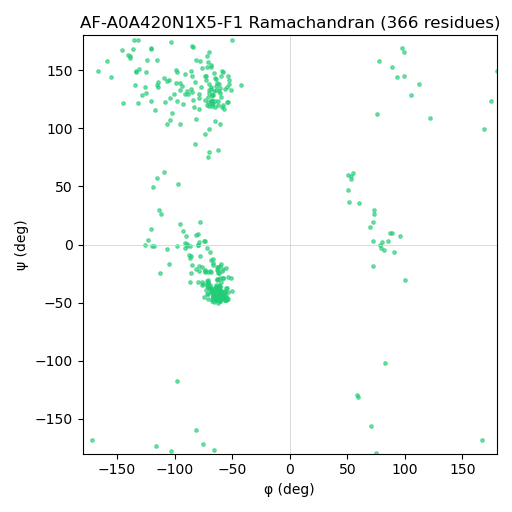19 1.00 85.69 251 THR A C 1
ATOM 1888 O O . THR A 1 251 ? -22.068 25.026 9.166 1.00 85.69 251 THR A O 1
ATOM 1891 N N . GLY A 1 252 ? -22.268 25.280 6.949 1.00 79.88 252 GLY A N 1
ATOM 1892 C CA . GLY A 1 252 ? -21.201 26.278 6.844 1.00 79.88 252 GLY A CA 1
ATOM 1893 C C . GLY A 1 252 ? -19.868 25.789 7.419 1.00 79.88 252 GLY A C 1
ATOM 1894 O O . GLY A 1 252 ? -19.396 24.710 7.061 1.00 79.88 252 GLY A O 1
ATOM 1895 N N . ALA A 1 253 ? -19.265 26.596 8.294 1.00 76.75 253 ALA A N 1
ATOM 1896 C CA . ALA A 1 253 ? -17.983 26.297 8.930 1.00 76.75 253 ALA A CA 1
ATOM 1897 C C . ALA A 1 253 ? -18.038 25.102 9.898 1.00 76.75 253 ALA A C 1
ATOM 1899 O O . ALA A 1 253 ? -16.994 24.537 10.194 1.00 76.75 253 ALA A O 1
ATOM 1900 N N . ASP A 1 254 ? -19.228 24.686 10.342 1.00 70.81 254 ASP A N 1
ATOM 1901 C CA . ASP A 1 254 ? -19.382 23.580 11.291 1.00 70.81 254 ASP A CA 1
ATOM 1902 C C . ASP A 1 254 ? -19.410 22.203 10.587 1.00 70.81 254 ASP A C 1
ATOM 1904 O O . ASP A 1 254 ? -19.176 21.172 11.214 1.00 70.81 254 ASP A O 1
ATOM 1908 N N . ALA A 1 255 ? -19.651 22.165 9.267 1.00 82.69 255 ALA A N 1
ATOM 1909 C CA . ALA A 1 255 ? -19.517 20.972 8.417 1.00 82.69 255 ALA A CA 1
ATOM 1910 C C . ALA A 1 255 ? -18.155 20.960 7.690 1.00 82.69 255 ALA A C 1
ATOM 1912 O O . ALA A 1 255 ? -18.057 20.850 6.461 1.00 82.69 255 ALA A O 1
ATOM 1913 N N . ASP A 1 256 ? -17.094 21.123 8.476 1.00 84.06 256 ASP A N 1
ATOM 1914 C CA . ASP A 1 256 ? -15.707 21.331 8.047 1.00 84.06 256 ASP A CA 1
ATOM 1915 C C . ASP A 1 256 ? -14.993 20.085 7.505 1.00 84.06 256 ASP A C 1
ATOM 1917 O O . ASP A 1 256 ? -13.831 20.177 7.101 1.00 84.06 256 ASP A O 1
ATOM 1921 N N . ARG A 1 257 ? -15.694 18.944 7.415 1.00 91.25 257 ARG A N 1
ATOM 1922 C CA . ARG A 1 257 ? -15.190 17.640 6.942 1.00 91.25 257 ARG A CA 1
ATOM 1923 C C . ARG A 1 257 ? -14.247 16.943 7.918 1.00 91.25 257 ARG A C 1
ATOM 1925 O O . ARG A 1 257 ? -13.738 15.869 7.590 1.00 91.25 257 ARG A O 1
ATOM 1932 N N . TRP A 1 258 ? -14.013 17.524 9.091 1.00 91.75 258 TRP A N 1
ATOM 1933 C CA . TRP A 1 258 ? -13.132 16.966 10.102 1.00 91.75 258 TRP A CA 1
ATOM 1934 C C . TRP A 1 258 ? -13.938 16.391 11.265 1.00 91.75 258 TRP A C 1
ATOM 1936 O O . TRP A 1 258 ? -14.931 16.973 11.704 1.00 91.75 258 TRP A O 1
ATOM 1946 N N . PRO A 1 259 ? -13.521 15.240 11.810 1.00 94.25 259 PRO A N 1
ATOM 1947 C CA . PRO A 1 259 ? -14.136 14.721 13.014 1.00 94.25 259 PRO A CA 1
ATOM 1948 C C . PRO A 1 259 ? -13.981 15.683 14.188 1.00 94.25 259 PRO A C 1
ATOM 1950 O O . PRO A 1 259 ? -12.881 16.140 14.496 1.00 94.25 259 PRO A O 1
ATOM 1953 N N . GLY A 1 260 ? -15.102 15.957 14.852 1.00 88.88 260 GLY A N 1
ATOM 1954 C CA . GLY A 1 260 ? -15.185 16.725 16.090 1.00 88.88 260 GLY A CA 1
ATOM 1955 C C . GLY A 1 260 ? -15.884 15.904 17.167 1.00 88.88 260 GLY A C 1
ATOM 1956 O O . GLY A 1 260 ? -16.633 14.982 16.854 1.00 88.88 260 GLY A O 1
ATOM 1957 N N . GLU A 1 261 ? -15.670 16.244 18.436 1.00 85.56 261 GLU A N 1
ATOM 1958 C CA . GLU A 1 261 ? -16.121 15.438 19.580 1.00 85.56 261 GLU A CA 1
ATOM 1959 C C . GLU A 1 261 ? -17.623 15.106 19.534 1.00 85.56 261 GLU A C 1
ATOM 1961 O O . GLU A 1 261 ? -18.014 13.944 19.653 1.00 85.56 261 GLU A O 1
ATOM 1966 N N . SER A 1 262 ? -18.475 16.099 19.260 1.00 89.44 262 SER A N 1
ATOM 1967 C CA . SER A 1 262 ? -19.928 15.902 19.200 1.00 89.44 262 SER A CA 1
ATOM 1968 C C . SER A 1 262 ? -20.389 15.062 18.003 1.00 89.44 262 SER A C 1
ATOM 1970 O O . SER A 1 262 ? -21.318 14.267 18.140 1.00 89.44 262 SER A O 1
ATOM 1972 N N . SER A 1 263 ? -19.769 15.217 16.826 1.00 93.75 263 SER A N 1
ATOM 1973 C CA . SER A 1 263 ? -20.118 14.419 15.640 1.00 93.75 263 SER A CA 1
ATOM 1974 C C . SER A 1 263 ? -19.559 12.998 15.734 1.00 93.75 263 SER A C 1
ATOM 1976 O O . SER A 1 263 ? -20.205 12.058 15.273 1.00 93.75 263 SER A O 1
ATOM 1978 N N . TRP A 1 264 ? -18.402 12.837 16.382 1.00 93.75 264 TRP A N 1
ATOM 1979 C CA . TRP A 1 264 ? -17.761 11.554 16.655 1.00 93.75 264 TRP A CA 1
ATOM 1980 C C . TRP A 1 264 ? -18.571 10.716 17.640 1.00 93.75 264 TRP A C 1
ATOM 1982 O O . TRP A 1 264 ? -18.864 9.555 17.364 1.00 93.75 264 TRP A O 1
ATOM 1992 N N . SER A 1 265 ? -18.982 11.315 18.763 1.00 91.44 265 SER A N 1
ATOM 1993 C CA . SER A 1 265 ? -19.780 10.633 19.788 1.00 91.44 265 SER A CA 1
ATOM 1994 C C . SER A 1 265 ? -21.068 10.048 19.205 1.00 91.44 265 SER A C 1
ATOM 1996 O O . SER A 1 265 ? -21.384 8.894 19.475 1.00 91.44 265 SER A O 1
ATOM 1998 N N . LYS A 1 266 ? -21.752 10.792 18.326 1.00 95.12 266 LYS A N 1
ATOM 1999 C CA . LYS A 1 266 ? -22.973 10.330 17.646 1.00 95.12 266 LYS A CA 1
ATOM 2000 C C . LYS A 1 266 ? -22.727 9.253 16.587 1.00 95.12 266 LYS A C 1
ATOM 2002 O O . LYS A 1 266 ? -23.660 8.547 16.223 1.00 95.12 266 LYS A O 1
ATOM 2007 N N . LEU A 1 267 ? -21.516 9.165 16.032 1.00 94.75 267 LEU A N 1
ATOM 2008 C CA . LEU A 1 267 ? -21.181 8.145 15.033 1.00 94.75 267 LEU A CA 1
ATOM 2009 C C . LEU A 1 267 ? -21.024 6.759 15.680 1.00 94.75 267 LEU A C 1
ATOM 2011 O O . LEU A 1 267 ? -21.198 5.745 14.996 1.00 94.75 267 LEU A O 1
ATOM 2015 N N . GLU A 1 268 ? -20.726 6.737 16.987 1.00 92.94 268 GLU A N 1
ATOM 2016 C CA . GLU A 1 268 ? -20.560 5.540 17.818 1.00 92.94 268 GLU A CA 1
ATOM 2017 C C . GLU A 1 268 ? -19.598 4.540 17.172 1.00 92.94 268 GLU A C 1
ATOM 2019 O O . GLU A 1 268 ? -19.961 3.417 16.826 1.00 92.94 268 GLU A O 1
ATOM 2024 N N . VAL A 1 269 ? -18.359 4.979 16.945 1.00 87.75 269 VAL A N 1
ATOM 2025 C CA . VAL A 1 269 ? -17.316 4.142 16.343 1.00 87.75 269 VAL A CA 1
ATOM 2026 C C . VAL A 1 269 ? -16.939 3.021 17.315 1.00 87.75 269 VAL A C 1
ATOM 2028 O O . VAL A 1 269 ? -16.454 3.342 18.400 1.00 87.75 269 VAL A O 1
ATOM 2031 N N . PRO A 1 270 ? -17.114 1.728 16.966 1.00 84.00 270 PRO A N 1
ATOM 2032 C CA . PRO A 1 270 ? -16.677 0.624 17.819 1.00 84.00 270 PRO A CA 1
ATOM 2033 C C . PRO A 1 270 ? -15.203 0.733 18.201 1.00 84.00 270 PRO A C 1
ATOM 2035 O O . PRO A 1 270 ? -14.385 1.209 17.409 1.00 84.00 270 PRO A O 1
ATOM 2038 N N . TRP A 1 271 ? -14.862 0.318 19.419 1.00 79.94 271 TRP A N 1
ATOM 2039 C CA . TRP A 1 271 ? -13.482 0.300 19.892 1.00 79.94 271 TRP A CA 1
ATOM 2040 C C . TRP A 1 271 ? -12.619 -0.684 19.088 1.00 79.94 271 TRP A C 1
ATOM 2042 O O . TRP A 1 271 ? -13.022 -1.815 18.825 1.00 79.94 271 TRP A O 1
ATOM 2052 N N . THR A 1 272 ? -11.403 -0.268 18.726 1.00 64.94 272 THR A N 1
ATOM 2053 C CA . THR A 1 272 ? -10.353 -1.159 18.201 1.00 64.94 272 THR A CA 1
ATOM 2054 C C . THR A 1 272 ? -9.121 -1.105 19.101 1.00 64.94 272 THR A C 1
ATOM 2056 O O . THR A 1 272 ? -8.984 -0.194 19.912 1.00 64.94 272 THR A O 1
ATOM 2059 N N . LYS A 1 273 ? -8.159 -2.021 18.925 1.00 59.28 273 LYS A N 1
ATOM 2060 C CA . LYS A 1 273 ? -6.869 -1.956 19.644 1.00 59.28 273 LYS A CA 1
ATOM 2061 C C . LYS A 1 273 ? -6.105 -0.646 19.395 1.00 59.28 273 LYS A C 1
ATOM 2063 O O . LYS A 1 273 ? -5.389 -0.179 20.278 1.00 59.28 273 LYS A O 1
ATOM 2068 N N . ASP A 1 274 ? -6.298 -0.032 18.226 1.00 55.50 274 ASP A N 1
ATOM 2069 C CA . ASP A 1 274 ? -5.789 1.312 17.932 1.00 55.50 274 ASP A CA 1
ATOM 2070 C C . ASP A 1 274 ? -6.764 2.419 18.372 1.00 55.50 274 ASP A C 1
ATOM 2072 O O . ASP A 1 274 ? -6.402 3.584 18.345 1.00 55.50 274 ASP A O 1
ATOM 2076 N N . GLY A 1 275 ? -7.989 2.091 18.787 1.00 55.59 275 GLY A N 1
ATOM 2077 C CA . GLY A 1 275 ? -9.030 3.010 19.271 1.00 55.59 275 GLY A CA 1
ATOM 2078 C C . GLY A 1 275 ? -8.614 3.835 20.478 1.00 55.59 275 GLY A C 1
ATOM 2079 O O . GLY A 1 275 ? -9.101 4.943 20.684 1.00 55.59 275 GLY A O 1
ATOM 2080 N N . ASP A 1 276 ? -7.627 3.360 21.227 1.00 54.12 276 ASP A N 1
ATOM 2081 C CA . ASP A 1 276 ? -7.044 4.133 22.311 1.00 54.12 276 ASP A CA 1
ATOM 2082 C C . ASP A 1 276 ? -6.027 5.180 21.818 1.00 54.12 276 ASP A C 1
ATOM 2084 O O . ASP A 1 276 ? -5.373 5.776 22.650 1.00 54.12 276 ASP A O 1
ATOM 2088 N N . VAL A 1 277 ? -5.839 5.472 20.523 1.00 56.03 277 VAL A N 1
ATOM 2089 C CA . VAL A 1 277 ? -4.830 6.455 20.031 1.00 56.03 277 VAL A CA 1
ATOM 2090 C C . VAL A 1 277 ? -4.935 7.874 20.623 1.00 56.03 277 VAL A C 1
ATOM 2092 O O . VAL A 1 277 ? -3.943 8.612 20.605 1.00 56.03 277 VAL A O 1
ATOM 2095 N N . GLY A 1 278 ? -6.092 8.249 21.182 1.00 50.38 278 GLY A N 1
ATOM 2096 C CA . GLY A 1 278 ? -6.266 9.469 21.987 1.00 50.38 278 GLY A CA 1
ATOM 2097 C C . GLY A 1 278 ? -5.766 9.354 23.441 1.00 50.38 278 GLY A C 1
ATOM 2098 O O . GLY A 1 278 ? -5.507 10.368 24.078 1.00 50.38 278 GLY A O 1
ATOM 2099 N N . ASN A 1 279 ? -5.589 8.127 23.944 1.00 43.78 279 ASN A N 1
ATOM 2100 C CA . ASN A 1 279 ? -5.207 7.756 25.315 1.00 43.78 279 ASN A CA 1
ATOM 2101 C C . ASN A 1 279 ? -3.962 6.827 25.395 1.00 43.78 279 ASN A C 1
ATOM 2103 O O . ASN A 1 279 ? -3.522 6.438 26.476 1.00 43.78 279 ASN A O 1
ATOM 2107 N N . GLN A 1 280 ? -3.369 6.439 24.260 1.00 56.75 280 GLN A N 1
ATOM 2108 C CA . GLN A 1 280 ? -2.185 5.589 24.214 1.00 56.75 280 GLN A CA 1
ATOM 2109 C C . GLN A 1 280 ? -0.982 6.403 24.677 1.00 56.75 280 GLN A C 1
ATOM 2111 O O . GLN A 1 280 ? -0.610 7.410 24.071 1.00 56.75 280 GLN A O 1
ATOM 2116 N N . THR A 1 281 ? -0.336 5.940 25.746 1.00 68.81 281 THR A N 1
ATOM 2117 C CA . THR A 1 281 ? 0.961 6.481 26.150 1.00 68.81 281 THR A CA 1
ATOM 2118 C C . THR A 1 281 ? 1.934 6.304 24.985 1.00 68.81 281 THR A C 1
ATOM 2120 O O . THR A 1 281 ? 2.181 5.180 24.547 1.00 68.81 281 THR A O 1
ATOM 2123 N N . LEU A 1 282 ? 2.480 7.403 24.467 1.00 78.94 282 LEU A N 1
ATOM 2124 C CA . LEU A 1 282 ? 3.480 7.355 23.404 1.00 78.94 282 LEU A CA 1
ATOM 2125 C C . LEU A 1 282 ? 4.822 6.882 23.967 1.00 78.94 282 LEU A C 1
ATOM 2127 O O . LEU A 1 282 ? 5.176 7.171 25.115 1.00 78.94 282 LEU A O 1
ATOM 2131 N N . ALA A 1 283 ? 5.571 6.134 23.162 1.00 82.44 283 ALA A N 1
ATOM 2132 C CA . ALA A 1 283 ? 6.938 5.783 23.494 1.00 82.44 283 ALA A CA 1
ATOM 2133 C C . ALA A 1 283 ? 7.753 7.085 23.583 1.00 82.44 283 ALA A C 1
ATOM 2135 O O . ALA A 1 283 ? 7.777 7.838 22.604 1.00 82.44 283 ALA A O 1
ATOM 2136 N N . PRO A 1 284 ? 8.420 7.379 24.715 1.00 90.25 284 PRO A N 1
ATOM 2137 C CA . PRO A 1 284 ? 9.340 8.505 24.755 1.00 90.25 284 PRO A CA 1
ATOM 2138 C C . PRO A 1 284 ? 10.437 8.274 23.717 1.00 90.25 284 PRO A C 1
ATOM 2140 O O . PRO A 1 284 ? 10.842 7.130 23.499 1.00 90.25 284 PRO A O 1
ATOM 2143 N N . PHE A 1 285 ? 10.910 9.348 23.083 1.00 95.62 285 PHE A N 1
ATOM 2144 C CA . PHE A 1 285 ? 12.008 9.254 22.128 1.00 95.62 285 PHE A CA 1
ATOM 2145 C C . PHE A 1 285 ? 13.237 8.615 22.805 1.00 95.62 285 PHE A C 1
ATOM 2147 O O . PHE A 1 285 ? 13.774 9.214 23.739 1.00 95.62 285 PHE A O 1
ATOM 2154 N N . PRO A 1 286 ? 13.701 7.430 22.357 1.00 93.69 286 PRO A N 1
ATOM 2155 C CA . PRO A 1 286 ? 14.801 6.719 23.016 1.00 93.69 286 PRO A CA 1
ATOM 2156 C C . PRO A 1 286 ? 16.170 7.409 22.900 1.00 93.69 286 PRO A C 1
ATOM 2158 O O . PRO A 1 286 ? 17.105 7.029 23.600 1.00 93.69 286 PRO A O 1
ATOM 2161 N N . GLY A 1 287 ? 16.294 8.404 22.015 1.00 95.06 287 GLY A N 1
ATOM 2162 C CA . GLY A 1 287 ? 17.556 9.048 21.652 1.00 95.06 287 GLY A CA 1
ATOM 2163 C C . GLY A 1 287 ? 18.125 8.504 20.339 1.00 95.06 287 GLY A C 1
ATOM 2164 O O . GLY A 1 287 ? 18.006 7.318 20.040 1.00 95.06 287 GLY A O 1
ATOM 2165 N N . ALA A 1 288 ? 18.767 9.366 19.545 1.00 95.62 288 ALA A N 1
ATOM 2166 C CA . ALA A 1 288 ? 19.299 8.988 18.231 1.00 95.62 288 ALA A CA 1
ATOM 2167 C C . ALA A 1 288 ? 20.386 7.901 18.335 1.00 95.62 288 ALA A C 1
ATOM 2169 O O . ALA A 1 288 ? 20.405 6.957 17.547 1.00 95.62 288 ALA A O 1
ATOM 2170 N N . GLU A 1 289 ? 21.244 7.986 19.355 1.00 96.69 289 GLU A N 1
ATOM 2171 C CA . GLU A 1 289 ? 22.299 6.996 19.609 1.00 96.69 289 GLU A CA 1
ATOM 2172 C C . GLU A 1 289 ? 21.741 5.596 19.901 1.00 96.69 289 GLU A C 1
ATOM 2174 O O . GLU A 1 289 ? 22.349 4.595 19.520 1.00 96.69 289 GLU A O 1
ATOM 2179 N N . TRP A 1 290 ? 20.541 5.504 20.488 1.00 97.50 290 TRP A N 1
ATOM 2180 C CA . TRP A 1 290 ? 19.879 4.218 20.691 1.00 97.50 290 TRP A CA 1
ATOM 2181 C C . TRP A 1 290 ? 19.582 3.531 19.356 1.00 97.50 290 TRP A C 1
ATOM 2183 O O . TRP A 1 290 ? 19.874 2.349 19.216 1.00 97.50 290 TRP A O 1
ATOM 2193 N N . PHE A 1 291 ? 19.104 4.254 18.340 1.00 97.25 291 PHE A N 1
ATOM 2194 C CA . PHE A 1 291 ? 18.892 3.686 17.002 1.00 97.25 291 PHE A CA 1
ATOM 2195 C C . PHE A 1 291 ? 20.203 3.351 16.294 1.00 97.25 291 PHE A C 1
ATOM 2197 O O . PHE A 1 291 ? 20.306 2.294 15.671 1.00 97.25 291 PHE A O 1
ATOM 2204 N N . LYS A 1 292 ? 21.231 4.197 16.436 1.00 96.06 292 LYS A N 1
ATOM 2205 C CA . LYS A 1 292 ? 22.563 3.937 15.864 1.00 96.06 292 LYS A CA 1
ATOM 2206 C C . LYS A 1 292 ? 23.214 2.669 16.424 1.00 96.06 292 LYS A C 1
ATOM 2208 O O . LYS A 1 292 ? 23.997 2.035 15.721 1.00 96.06 292 LYS A O 1
ATOM 2213 N N . SER A 1 293 ? 22.827 2.245 17.631 1.00 95.50 293 SER A N 1
ATOM 2214 C CA . SER A 1 293 ? 23.221 0.953 18.213 1.00 95.50 293 SER A CA 1
ATOM 2215 C C . SER A 1 293 ? 22.547 -0.274 17.569 1.00 95.50 293 SER A C 1
ATOM 2217 O O . SER A 1 293 ? 22.886 -1.401 17.918 1.00 95.50 293 SER A O 1
ATOM 2219 N N . LYS A 1 294 ? 21.631 -0.071 16.606 1.00 95.00 294 LYS A N 1
ATOM 2220 C CA . LYS A 1 294 ? 20.864 -1.103 15.878 1.00 95.00 294 LYS A CA 1
ATOM 2221 C C . LYS A 1 294 ? 20.097 -2.061 16.811 1.00 95.00 294 LYS A C 1
ATOM 2223 O O . LYS A 1 294 ? 20.344 -3.270 16.802 1.00 95.00 294 LYS A O 1
ATOM 2228 N N . PRO A 1 295 ? 19.155 -1.542 17.615 1.00 96.19 295 PRO A N 1
ATOM 2229 C CA . PRO A 1 295 ? 18.511 -2.296 18.684 1.00 96.19 295 PRO A CA 1
ATOM 2230 C C . PRO A 1 295 ? 17.598 -3.409 18.156 1.00 96.19 295 PRO A C 1
ATOM 2232 O O . PRO A 1 295 ? 17.028 -3.298 17.073 1.00 96.19 295 PRO A O 1
ATOM 2235 N N . ASN A 1 296 ? 17.400 -4.440 18.980 1.00 92.56 296 ASN A N 1
ATOM 2236 C CA . ASN A 1 296 ? 16.329 -5.424 18.832 1.00 92.56 296 ASN A CA 1
ATOM 2237 C C . ASN A 1 296 ? 15.271 -5.169 19.917 1.00 92.56 296 ASN A C 1
ATOM 2239 O O . ASN A 1 296 ? 15.515 -5.424 21.097 1.00 92.56 296 ASN A O 1
ATOM 2243 N N . SER A 1 297 ? 14.137 -4.573 19.555 1.00 89.69 297 SER A N 1
ATOM 2244 C CA . SER A 1 297 ? 13.127 -4.110 20.507 1.00 89.69 297 SER A CA 1
ATOM 2245 C C . SER A 1 297 ? 11.728 -4.032 19.886 1.00 89.69 297 SER A C 1
ATOM 2247 O O . SER A 1 297 ? 11.589 -3.562 18.755 1.00 89.69 297 SER A O 1
ATOM 2249 N N . PRO A 1 298 ? 10.661 -4.350 20.645 1.00 74.06 298 PRO A N 1
ATOM 2250 C CA . PRO A 1 298 ? 9.281 -4.083 20.234 1.00 74.06 298 PRO A CA 1
ATOM 2251 C C . PRO A 1 298 ? 9.023 -2.620 19.840 1.00 74.06 298 PRO A C 1
ATOM 2253 O O . PRO A 1 298 ? 8.170 -2.356 18.995 1.00 74.06 298 PRO A O 1
ATOM 2256 N N . THR A 1 299 ? 9.780 -1.666 20.395 1.00 90.00 299 THR A N 1
ATOM 2257 C CA . THR A 1 299 ? 9.714 -0.248 20.011 1.00 90.00 299 THR A CA 1
ATOM 2258 C C . THR A 1 299 ? 10.060 -0.033 18.534 1.00 90.00 299 THR A C 1
ATOM 2260 O O . THR A 1 299 ? 9.441 0.811 17.888 1.00 90.00 299 THR A O 1
ATOM 2263 N N . VAL A 1 300 ? 11.007 -0.804 17.979 1.00 94.25 300 VAL A N 1
ATOM 2264 C CA . VAL A 1 300 ? 11.350 -0.756 16.546 1.00 94.25 300 VAL A CA 1
ATOM 2265 C C . VAL A 1 300 ? 10.176 -1.264 15.719 1.00 94.25 300 VAL A C 1
ATOM 2267 O O . VAL A 1 300 ? 9.760 -0.590 14.784 1.00 94.25 300 VAL A O 1
ATOM 2270 N N . THR A 1 301 ? 9.561 -2.380 16.120 1.00 79.50 301 THR A N 1
ATOM 2271 C CA . THR A 1 301 ? 8.365 -2.911 15.448 1.00 79.50 301 THR A CA 1
ATOM 2272 C C . THR A 1 301 ? 7.217 -1.908 15.464 1.00 79.50 301 THR A C 1
ATOM 2274 O O . THR A 1 301 ? 6.583 -1.676 14.439 1.00 79.50 301 THR A O 1
ATOM 2277 N N . ALA A 1 302 ? 6.943 -1.289 16.615 1.00 74.75 302 ALA A N 1
ATOM 2278 C CA . ALA A 1 302 ? 5.882 -0.295 16.752 1.00 74.75 302 ALA A CA 1
ATOM 2279 C C . ALA A 1 302 ? 6.143 0.935 15.872 1.00 74.75 302 ALA A C 1
ATOM 2281 O O . ALA A 1 302 ? 5.235 1.406 15.186 1.00 74.75 302 ALA A O 1
ATOM 2282 N N . MET A 1 303 ? 7.386 1.419 15.840 1.00 93.00 303 MET A N 1
ATOM 2283 C CA . MET A 1 303 ? 7.800 2.500 14.950 1.00 93.00 303 MET A CA 1
ATOM 2284 C C . MET A 1 303 ? 7.629 2.097 13.483 1.00 93.00 303 MET A C 1
ATOM 2286 O O . MET A 1 303 ? 7.006 2.834 12.727 1.00 93.00 303 MET A O 1
ATOM 2290 N N . GLY A 1 304 ? 8.111 0.921 13.085 1.00 81.50 304 GLY A N 1
ATOM 2291 C CA . GLY A 1 304 ? 8.002 0.436 11.714 1.00 81.50 304 GLY A CA 1
ATOM 2292 C C . GLY A 1 304 ? 6.556 0.268 11.256 1.00 81.50 304 GLY A C 1
ATOM 2293 O O . GLY A 1 304 ? 6.203 0.683 10.155 1.00 81.50 304 GLY A O 1
ATOM 2294 N N . LYS A 1 305 ? 5.667 -0.211 12.136 1.00 70.50 305 LYS A N 1
ATOM 2295 C CA . LYS A 1 305 ? 4.218 -0.223 11.880 1.00 70.50 305 LYS A CA 1
ATOM 2296 C C . LYS A 1 305 ? 3.665 1.185 11.658 1.00 70.50 305 LYS A C 1
ATOM 2298 O O . LYS A 1 305 ? 2.855 1.370 10.754 1.00 70.50 305 LYS A O 1
ATOM 2303 N N . ARG A 1 306 ? 4.117 2.187 12.427 1.00 79.62 306 ARG A N 1
ATOM 2304 C CA . ARG A 1 306 ? 3.750 3.596 12.192 1.00 79.62 306 ARG A CA 1
ATOM 2305 C C . ARG A 1 306 ? 4.304 4.135 10.874 1.00 79.62 306 ARG A C 1
ATOM 2307 O O . ARG A 1 306 ? 3.593 4.876 10.209 1.00 79.62 306 ARG A O 1
ATOM 2314 N N . LEU A 1 307 ? 5.515 3.749 10.474 1.00 79.94 307 LEU A N 1
ATOM 2315 C CA . LEU A 1 307 ? 6.109 4.142 9.191 1.00 79.94 307 LEU A CA 1
ATOM 2316 C C . LEU A 1 307 ? 5.325 3.572 8.005 1.00 79.94 307 LEU A C 1
ATOM 2318 O O . LEU A 1 307 ? 4.984 4.318 7.091 1.00 79.94 307 LEU A O 1
ATOM 2322 N N . VAL A 1 308 ? 4.963 2.284 8.057 1.00 61.50 308 VAL A N 1
ATOM 2323 C CA . VAL A 1 308 ? 4.062 1.657 7.074 1.00 61.50 308 VAL A CA 1
ATOM 2324 C C . VAL A 1 308 ? 2.741 2.414 7.014 1.00 61.50 308 VAL A C 1
ATOM 2326 O O . VAL A 1 308 ? 2.291 2.782 5.932 1.00 61.50 308 VAL A O 1
ATOM 2329 N N . ALA A 1 309 ? 2.169 2.698 8.184 1.00 49.75 309 ALA A N 1
ATOM 2330 C CA . ALA A 1 309 ? 0.937 3.450 8.327 1.00 49.75 309 ALA A CA 1
ATOM 2331 C C . ALA A 1 309 ? 1.015 4.828 7.646 1.00 49.75 309 ALA A C 1
ATOM 2333 O O . ALA A 1 309 ? 0.158 5.167 6.845 1.00 49.75 309 ALA A O 1
ATOM 2334 N N . VAL A 1 310 ? 2.065 5.617 7.860 1.00 59.28 310 VAL A N 1
ATOM 2335 C CA . VAL A 1 310 ? 2.194 6.928 7.196 1.00 59.28 310 VAL A CA 1
ATOM 2336 C C . VAL A 1 310 ? 2.662 6.828 5.736 1.00 59.28 310 VAL A C 1
ATOM 2338 O O . VAL A 1 310 ? 3.150 7.809 5.174 1.00 59.28 310 VAL A O 1
ATOM 2341 N N . GLY A 1 311 ? 2.531 5.665 5.089 1.00 53.50 311 GLY A N 1
ATOM 2342 C CA . GLY A 1 311 ? 2.877 5.448 3.681 1.00 53.50 311 GLY A CA 1
ATOM 2343 C C . GLY A 1 311 ? 4.380 5.421 3.396 1.00 53.50 311 GLY A C 1
ATOM 2344 O O . GLY A 1 311 ? 4.794 5.606 2.255 1.00 53.50 311 GLY A O 1
ATOM 2345 N N . CYS A 1 312 ? 5.202 5.203 4.419 1.00 77.00 312 CYS A N 1
ATOM 2346 C CA . CYS A 1 312 ? 6.649 5.075 4.319 1.00 77.00 312 CYS A CA 1
ATOM 2347 C C . CYS A 1 312 ? 7.080 3.628 4.565 1.00 77.00 312 CYS A C 1
ATOM 2349 O O . CYS A 1 312 ? 7.793 3.323 5.515 1.00 77.00 312 CYS A O 1
ATOM 2351 N N . ASN A 1 313 ? 6.620 2.724 3.699 1.00 79.19 313 ASN A N 1
ATOM 2352 C CA . ASN A 1 313 ? 6.923 1.298 3.760 1.00 79.19 313 ASN A CA 1
ATOM 2353 C C . ASN A 1 313 ? 8.112 0.953 2.847 1.00 79.19 313 ASN A C 1
ATOM 2355 O O . ASN A 1 313 ? 7.955 0.884 1.629 1.00 79.19 313 ASN A O 1
ATOM 2359 N N . LYS A 1 314 ? 9.297 0.730 3.425 1.00 80.94 314 LYS A N 1
ATOM 2360 C CA . LYS A 1 314 ? 10.483 0.214 2.710 1.00 80.94 314 LYS A CA 1
ATOM 2361 C C . LYS A 1 314 ? 10.863 -1.202 3.164 1.00 80.94 314 LYS A C 1
ATOM 2363 O O . LYS A 1 314 ? 12.030 -1.593 3.089 1.00 80.94 314 LYS A O 1
ATOM 2368 N N . TYR A 1 315 ? 9.886 -1.961 3.661 1.00 65.44 315 TYR A N 1
ATOM 2369 C CA . TYR A 1 315 ? 10.054 -3.333 4.133 1.00 65.44 315 TYR A CA 1
ATOM 2370 C C . TYR A 1 315 ? 9.694 -4.345 3.038 1.00 65.44 315 TYR A C 1
ATOM 2372 O O . TYR A 1 315 ? 8.686 -4.183 2.357 1.00 65.44 315 TYR A O 1
ATOM 2380 N N . SER A 1 316 ? 10.479 -5.418 2.910 1.00 53.72 316 SER A N 1
ATOM 2381 C CA . SER A 1 316 ? 10.176 -6.552 2.020 1.00 53.72 316 SER A CA 1
ATOM 2382 C C . SER A 1 316 ? 9.282 -7.611 2.676 1.00 53.72 316 SER A C 1
ATOM 2384 O O . SER A 1 316 ? 8.492 -8.251 1.992 1.00 53.72 316 SER A O 1
ATOM 2386 N N . GLU A 1 317 ? 9.404 -7.791 3.996 1.00 49.34 317 GLU A N 1
ATOM 2387 C CA . GLU A 1 317 ? 8.651 -8.780 4.796 1.00 49.34 317 GLU A CA 1
ATOM 2388 C C . GLU A 1 317 ? 7.796 -8.127 5.902 1.00 49.34 317 GLU A C 1
ATOM 2390 O O . GLU A 1 317 ? 7.069 -8.800 6.625 1.00 49.34 317 GLU A O 1
ATOM 2395 N N . GLY A 1 318 ? 7.860 -6.797 6.023 1.00 51.75 318 GLY A N 1
ATOM 2396 C CA . GLY A 1 318 ? 7.228 -6.020 7.091 1.00 51.75 318 GLY A CA 1
ATOM 2397 C C . GLY A 1 318 ? 8.178 -5.663 8.249 1.00 51.75 318 GLY A C 1
ATOM 2398 O O . GLY A 1 318 ? 9.314 -6.137 8.308 1.00 51.75 318 GLY A O 1
ATOM 2399 N N . PRO A 1 319 ? 7.746 -4.772 9.159 1.00 66.50 319 PRO A N 1
ATOM 2400 C CA . PRO A 1 319 ? 8.573 -4.297 10.265 1.00 66.50 319 PRO A CA 1
ATOM 2401 C C . PRO A 1 319 ? 8.740 -5.360 11.361 1.00 66.50 319 PRO A C 1
ATOM 2403 O O . PRO A 1 319 ? 7.761 -5.835 11.938 1.00 66.50 319 PRO A O 1
ATOM 2406 N N . GLY A 1 320 ? 9.994 -5.686 11.683 1.00 63.62 320 GLY A N 1
ATOM 2407 C CA . GLY A 1 320 ? 10.387 -6.583 12.776 1.00 63.62 320 GLY A CA 1
ATOM 2408 C C . GLY A 1 320 ? 10.926 -5.836 14.006 1.00 63.62 320 GLY A C 1
ATOM 2409 O O . GLY A 1 320 ? 10.901 -4.607 14.052 1.00 63.62 320 GLY A O 1
ATOM 2410 N N . PRO A 1 321 ? 11.368 -6.543 15.062 1.00 80.94 321 PRO A N 1
ATOM 2411 C CA . PRO A 1 321 ? 11.931 -5.908 16.260 1.00 80.94 321 PRO A CA 1
ATOM 2412 C C . PRO A 1 321 ? 13.400 -5.510 16.087 1.00 80.94 321 PRO A C 1
ATOM 2414 O O . PRO A 1 321 ? 13.881 -4.626 16.789 1.00 80.94 321 PRO A O 1
ATOM 2417 N N . GLN A 1 322 ? 14.114 -6.119 15.142 1.00 94.75 322 GLN A N 1
ATOM 2418 C CA . GLN A 1 322 ? 15.485 -5.756 14.809 1.00 94.75 322 GLN A CA 1
ATOM 2419 C C . GLN A 1 322 ? 15.505 -4.501 13.933 1.00 94.75 322 GLN A C 1
ATOM 2421 O O . GLN A 1 322 ? 14.890 -4.494 12.874 1.00 94.75 322 GLN A O 1
ATOM 2426 N N . TRP A 1 323 ? 16.259 -3.475 14.335 1.00 93.25 323 TRP A N 1
ATOM 2427 C CA . TRP A 1 323 ? 16.530 -2.315 13.486 1.00 93.25 323 TRP A CA 1
ATOM 2428 C C . TRP A 1 323 ? 17.380 -2.714 12.279 1.00 93.25 323 TRP A C 1
ATOM 2430 O O . TRP A 1 323 ? 18.452 -3.315 12.429 1.00 93.25 323 TRP A O 1
ATOM 2440 N N . THR A 1 324 ? 16.922 -2.330 11.091 1.00 90.94 324 THR A N 1
ATOM 2441 C CA . THR A 1 324 ? 17.532 -2.639 9.796 1.00 90.94 324 THR A CA 1
ATOM 2442 C C . THR A 1 324 ? 17.671 -1.398 8.911 1.00 90.94 324 THR A C 1
ATOM 2444 O O . THR A 1 324 ? 17.210 -0.304 9.231 1.00 90.94 324 THR A O 1
ATOM 2447 N N . VAL A 1 325 ? 18.295 -1.570 7.742 1.00 87.94 325 VAL A N 1
ATOM 2448 C CA . VAL A 1 325 ? 18.347 -0.529 6.703 1.00 87.94 325 VAL A CA 1
ATOM 2449 C C . VAL A 1 325 ? 16.944 -0.194 6.173 1.00 87.94 325 VAL A C 1
ATOM 2451 O O . VAL A 1 325 ? 16.686 0.956 5.826 1.00 87.94 325 VAL A O 1
ATOM 2454 N N . SER A 1 326 ? 16.011 -1.154 6.161 1.00 79.25 326 SER A N 1
ATOM 2455 C CA . SER A 1 326 ? 14.614 -0.899 5.783 1.00 79.25 326 SER A CA 1
ATOM 2456 C C . SER A 1 326 ? 13.922 0.062 6.744 1.00 79.25 326 SER A C 1
ATOM 2458 O O . SER A 1 326 ? 13.171 0.924 6.289 1.00 79.25 326 SER A O 1
ATOM 2460 N N . ASP A 1 327 ? 14.212 -0.020 8.045 1.00 96.38 327 ASP A N 1
ATOM 2461 C CA . ASP A 1 327 ? 13.720 0.947 9.031 1.00 96.38 327 ASP A CA 1
ATOM 2462 C C . ASP A 1 327 ? 14.287 2.338 8.768 1.00 96.38 327 ASP A C 1
ATOM 2464 O O . ASP A 1 327 ? 13.529 3.301 8.687 1.00 96.38 327 ASP A O 1
ATOM 2468 N N . GLN A 1 328 ? 15.601 2.437 8.552 1.00 97.75 328 GLN A N 1
ATOM 2469 C CA . GLN A 1 328 ? 16.263 3.708 8.260 1.00 97.75 328 GLN A CA 1
ATOM 2470 C C . GLN A 1 328 ? 15.704 4.364 6.984 1.00 97.75 328 GLN A C 1
ATOM 2472 O O . GLN A 1 328 ? 15.389 5.552 6.976 1.00 97.75 328 GLN A O 1
ATOM 2477 N N . ASN A 1 329 ? 15.511 3.590 5.914 1.00 89.94 329 ASN A N 1
ATOM 2478 C CA . ASN A 1 329 ? 14.944 4.084 4.655 1.00 89.94 329 ASN A CA 1
ATOM 2479 C C . ASN A 1 329 ? 13.470 4.488 4.800 1.00 89.94 329 ASN A C 1
ATOM 2481 O O . ASN A 1 329 ? 13.046 5.512 4.259 1.00 89.94 329 ASN A O 1
ATOM 2485 N N . SER A 1 330 ? 12.690 3.702 5.544 1.00 84.81 330 SER A N 1
ATOM 2486 C CA . SER A 1 330 ? 11.299 4.024 5.879 1.00 84.81 330 SER A CA 1
ATOM 2487 C C . SER A 1 330 ? 11.226 5.320 6.689 1.00 84.81 330 SER A C 1
ATOM 2489 O O . SER A 1 330 ? 10.411 6.197 6.411 1.00 84.81 330 SER A O 1
ATOM 2491 N N . TYR A 1 331 ? 12.131 5.505 7.647 1.00 97.44 331 TYR A N 1
ATOM 2492 C CA . TYR A 1 331 ? 12.169 6.700 8.478 1.00 97.44 331 TYR A CA 1
ATOM 2493 C C . TYR A 1 331 ? 12.647 7.935 7.706 1.00 97.44 331 TYR A C 1
ATOM 2495 O O . TYR A 1 331 ? 12.129 9.032 7.910 1.00 97.44 331 TYR A O 1
ATOM 2503 N N . LYS A 1 332 ? 13.566 7.758 6.753 1.00 97.06 332 LYS A N 1
ATOM 2504 C CA . LYS A 1 332 ? 13.975 8.825 5.837 1.00 97.06 332 LYS A CA 1
ATOM 2505 C C . LYS A 1 332 ? 12.792 9.338 5.018 1.00 97.06 332 LYS A C 1
ATOM 2507 O O . LYS A 1 332 ? 12.566 10.542 4.976 1.00 97.06 332 LYS A O 1
ATOM 2512 N N . CYS A 1 333 ? 11.993 8.434 4.445 1.00 90.31 333 CYS A N 1
ATOM 2513 C CA . CYS A 1 333 ? 10.738 8.804 3.780 1.00 90.31 333 CYS A CA 1
ATOM 2514 C C . CYS A 1 333 ? 9.833 9.633 4.704 1.00 90.31 333 CYS A C 1
ATOM 2516 O O . CYS A 1 333 ? 9.229 10.614 4.272 1.00 90.31 333 CYS A O 1
ATOM 2518 N N . TRP A 1 334 ? 9.758 9.267 5.987 1.00 93.56 334 TRP A N 1
ATOM 2519 C CA . TRP A 1 334 ? 8.950 9.995 6.958 1.00 93.56 334 TRP A CA 1
ATOM 2520 C C . TRP A 1 334 ? 9.485 11.407 7.230 1.00 93.56 334 TRP A C 1
ATOM 2522 O O . TRP A 1 334 ? 8.715 12.366 7.232 1.00 93.56 334 TRP A O 1
ATOM 2532 N N . GLN A 1 335 ? 10.798 11.565 7.396 1.00 97.44 335 GLN A N 1
ATOM 2533 C CA . GLN A 1 335 ? 11.434 12.881 7.509 1.00 97.44 335 GLN A CA 1
ATOM 2534 C C . GLN A 1 335 ? 11.168 13.743 6.266 1.00 97.44 335 GLN A C 1
ATOM 2536 O O . GLN A 1 335 ? 10.753 14.894 6.403 1.00 97.44 335 GLN A O 1
ATOM 2541 N N . GLU A 1 336 ? 11.322 13.181 5.066 1.00 91.75 336 GLU A N 1
ATOM 2542 C CA . GLU A 1 336 ? 11.027 13.873 3.804 1.00 91.75 336 GLU A CA 1
ATOM 2543 C C . GLU A 1 336 ? 9.554 14.316 3.735 1.00 91.75 336 GLU A C 1
ATOM 2545 O O . GLU A 1 336 ? 9.271 15.467 3.403 1.00 91.75 336 GLU A O 1
ATOM 2550 N N . LYS A 1 337 ? 8.606 13.455 4.141 1.00 84.06 337 LYS A N 1
ATOM 2551 C CA . LYS A 1 337 ? 7.174 13.802 4.246 1.00 84.06 337 LYS A CA 1
ATOM 2552 C C . LYS A 1 337 ? 6.900 14.952 5.212 1.00 84.06 337 LYS A C 1
ATOM 2554 O O . LYS A 1 337 ? 5.973 15.727 4.999 1.00 84.06 337 LYS A O 1
ATOM 2559 N N . LEU A 1 338 ? 7.697 15.071 6.269 1.00 81.50 338 LEU A N 1
ATOM 2560 C CA . LEU A 1 338 ? 7.606 16.168 7.227 1.00 81.50 338 LEU A CA 1
ATOM 2561 C C . LEU A 1 338 ? 8.270 17.470 6.742 1.00 81.50 338 LEU A C 1
ATOM 2563 O O . LEU A 1 338 ? 8.249 18.456 7.482 1.00 81.50 338 LEU A O 1
ATOM 2567 N N . GLY A 1 339 ? 8.856 17.479 5.539 1.00 89.75 339 GLY A N 1
ATOM 2568 C CA . GLY A 1 339 ? 9.542 18.629 4.947 1.00 89.75 339 GLY A CA 1
ATOM 2569 C C . GLY A 1 339 ? 11.018 18.758 5.332 1.00 89.75 339 GLY A C 1
ATOM 2570 O O . GLY A 1 339 ? 11.629 19.788 5.053 1.00 89.75 339 GLY A O 1
ATOM 2571 N N . PHE A 1 340 ? 11.602 17.746 5.978 1.00 91.94 340 PHE A N 1
ATOM 2572 C CA . PHE A 1 340 ? 13.033 17.728 6.278 1.00 91.94 340 PHE A CA 1
ATOM 2573 C C . PHE A 1 340 ? 13.809 17.468 4.982 1.00 91.94 340 PHE A C 1
ATOM 2575 O O . PHE A 1 340 ? 13.353 16.727 4.110 1.00 91.94 340 PHE A O 1
ATOM 2582 N N . THR A 1 341 ? 14.989 18.072 4.844 1.00 89.06 341 THR A N 1
ATOM 2583 C CA . THR A 1 341 ? 15.823 17.939 3.640 1.00 89.06 341 THR A CA 1
ATOM 2584 C C . THR A 1 341 ? 17.300 17.818 4.004 1.00 89.06 341 THR A C 1
ATOM 2586 O O . THR A 1 341 ? 17.704 18.118 5.126 1.00 89.06 341 THR A O 1
ATOM 2589 N N . GLY A 1 342 ? 18.122 17.358 3.057 1.00 87.06 342 GLY A N 1
ATOM 2590 C CA . GLY A 1 342 ? 19.568 17.253 3.252 1.00 87.06 342 GLY A CA 1
ATOM 2591 C C . GLY A 1 342 ? 19.941 16.350 4.430 1.00 87.06 342 GLY A C 1
ATOM 2592 O O . GLY A 1 342 ? 19.435 15.235 4.546 1.00 87.06 342 GLY A O 1
ATOM 2593 N N . SER A 1 343 ? 20.828 16.838 5.299 1.00 87.81 343 SER A N 1
ATOM 2594 C CA . SER A 1 343 ? 21.273 16.127 6.505 1.00 87.81 343 SER A CA 1
ATOM 2595 C C . SER A 1 343 ? 20.158 15.868 7.515 1.00 87.81 343 SER A C 1
ATOM 2597 O O . SER A 1 343 ? 20.299 14.981 8.347 1.00 87.81 343 SER A O 1
ATOM 2599 N N . ASP A 1 344 ? 19.051 16.606 7.438 1.00 81.75 344 ASP A N 1
ATOM 2600 C CA . ASP A 1 344 ? 17.965 16.506 8.412 1.00 81.75 344 ASP A CA 1
ATOM 2601 C C . ASP A 1 344 ? 16.972 15.373 8.058 1.00 81.75 344 ASP A C 1
ATOM 2603 O O . ASP A 1 344 ? 16.120 15.005 8.871 1.00 81.75 344 ASP A O 1
ATOM 2607 N N . ALA A 1 345 ? 17.100 14.795 6.855 1.00 92.31 345 ALA A N 1
ATOM 2608 C CA . ALA A 1 345 ? 16.379 13.614 6.371 1.00 92.31 345 ALA A CA 1
ATOM 2609 C C . ALA A 1 345 ? 17.345 12.436 6.127 1.00 92.31 345 ALA A C 1
ATOM 2611 O O . ALA A 1 345 ? 17.473 11.897 5.024 1.00 92.31 345 ALA A O 1
ATOM 2612 N N . ASP A 1 346 ? 18.073 12.057 7.172 1.00 94.44 346 ASP A N 1
ATOM 2613 C CA . ASP A 1 346 ? 19.131 11.039 7.167 1.00 94.44 346 ASP A CA 1
ATOM 2614 C C . ASP A 1 346 ? 18.648 9.608 7.485 1.00 94.44 346 ASP A C 1
ATOM 2616 O O . ASP A 1 346 ? 19.424 8.648 7.447 1.00 94.44 346 ASP A O 1
ATOM 2620 N N . GLY A 1 347 ? 17.362 9.448 7.791 1.00 95.94 347 GLY A N 1
ATOM 2621 C CA . GLY A 1 347 ? 16.748 8.196 8.221 1.00 95.94 347 GLY A CA 1
ATOM 2622 C C . GLY A 1 347 ? 16.993 7.841 9.684 1.00 95.94 347 GLY A C 1
ATOM 2623 O O . GLY A 1 347 ? 16.501 6.808 10.142 1.00 95.94 347 GLY A O 1
ATOM 2624 N N . TRP A 1 348 ? 17.722 8.667 10.437 1.00 97.31 34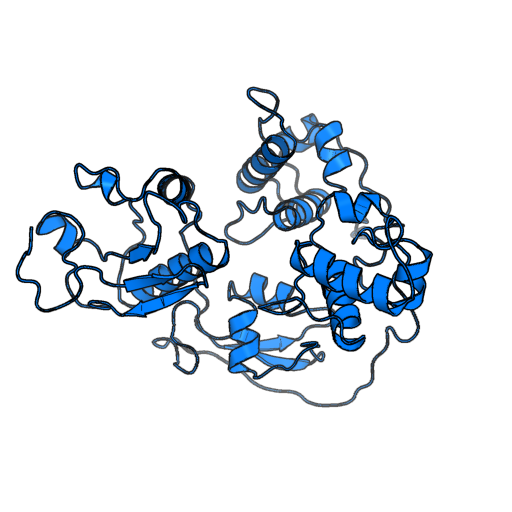8 TRP A N 1
ATOM 2625 C CA . TRP A 1 348 ? 17.891 8.465 11.868 1.00 97.31 348 TRP A CA 1
ATOM 2626 C C . TRP A 1 348 ? 16.769 9.161 12.636 1.00 97.31 348 TRP A C 1
ATOM 2628 O O . TRP A 1 348 ? 16.516 10.351 12.436 1.00 97.31 348 TRP A O 1
ATOM 2638 N N . PRO A 1 349 ? 16.089 8.457 13.556 1.00 97.75 349 PRO A N 1
ATOM 2639 C CA . PRO A 1 349 ? 15.049 9.082 14.348 1.00 97.75 349 PRO A CA 1
ATOM 2640 C C . PRO A 1 349 ? 15.582 10.248 15.178 1.00 97.75 349 PRO A C 1
ATOM 2642 O O . PRO A 1 349 ? 16.531 10.104 15.949 1.00 97.75 349 PRO A O 1
ATOM 2645 N N . GLY A 1 350 ? 14.931 11.401 15.034 1.00 95.81 350 GLY A N 1
ATOM 2646 C CA . GLY A 1 350 ? 15.129 12.591 15.854 1.00 95.81 350 GLY A CA 1
ATOM 2647 C C . GLY A 1 350 ? 13.862 12.905 16.645 1.00 95.81 350 GLY A C 1
ATOM 2648 O O . GLY A 1 350 ? 12.768 12.501 16.255 1.00 95.81 350 GLY A O 1
ATOM 2649 N N . LYS A 1 351 ? 13.985 13.657 17.745 1.00 93.56 351 LYS A N 1
ATOM 2650 C CA . LYS A 1 351 ? 12.857 13.909 18.657 1.00 93.56 351 LYS A CA 1
ATOM 2651 C C . LYS A 1 351 ? 11.629 14.493 17.945 1.00 93.56 351 LYS A C 1
ATOM 2653 O O . LYS A 1 351 ? 10.526 13.994 18.123 1.00 93.56 351 LYS A O 1
ATOM 2658 N N . THR A 1 352 ? 11.817 15.499 17.092 1.00 89.88 352 THR A N 1
ATOM 2659 C CA . THR A 1 352 ? 10.709 16.149 16.372 1.00 89.88 352 THR A CA 1
ATOM 2660 C C . THR A 1 352 ? 9.983 15.195 15.423 1.00 89.88 352 THR A C 1
ATOM 2662 O O . THR A 1 352 ? 8.754 15.172 15.396 1.00 89.88 352 THR A O 1
ATOM 2665 N N . SER A 1 353 ? 10.718 14.402 14.637 1.00 92.69 353 SER A N 1
ATOM 2666 C CA . SER A 1 353 ? 10.113 13.432 13.718 1.00 92.69 353 SER A CA 1
ATOM 2667 C C . SER A 1 353 ? 9.488 12.256 14.472 1.00 92.69 353 SER A C 1
ATOM 2669 O O . SER A 1 353 ? 8.448 11.756 14.048 1.00 92.69 353 SER A O 1
ATOM 2671 N N . TRP A 1 354 ? 10.059 11.867 15.615 1.00 93.81 354 TRP A N 1
ATOM 2672 C CA . TRP A 1 354 ? 9.540 10.813 16.487 1.00 93.81 354 TRP A CA 1
ATOM 2673 C C . TRP A 1 354 ? 8.200 11.198 17.115 1.00 93.81 354 TRP A C 1
ATOM 2675 O O . TRP A 1 354 ? 7.229 10.445 17.027 1.00 93.81 354 TRP A O 1
ATOM 2685 N N . ASP A 1 355 ? 8.131 12.400 17.691 1.00 83.12 355 ASP A N 1
ATOM 2686 C CA . ASP A 1 355 ? 6.924 12.922 18.335 1.00 83.12 355 ASP A CA 1
ATOM 2687 C C . ASP A 1 355 ? 5.766 13.011 17.324 1.00 83.12 355 ASP A C 1
ATOM 2689 O O . ASP A 1 355 ? 4.633 12.637 17.633 1.00 83.12 355 ASP A O 1
ATOM 2693 N N . LYS A 1 356 ? 6.058 13.414 16.078 1.00 80.12 356 LYS A N 1
ATOM 2694 C CA . LYS A 1 356 ? 5.068 13.444 14.990 1.00 80.12 356 LYS A CA 1
ATOM 2695 C C . LYS A 1 356 ? 4.668 12.051 14.490 1.00 80.12 356 LYS A C 1
ATOM 2697 O O . LYS A 1 356 ? 3.534 11.882 14.054 1.00 80.12 356 LYS A O 1
ATOM 2702 N N . LEU A 1 357 ? 5.561 11.058 14.548 1.00 81.88 357 LEU A N 1
ATOM 2703 C CA . LEU A 1 357 ? 5.258 9.682 14.125 1.00 81.88 357 LEU A CA 1
ATOM 2704 C C . LEU A 1 357 ? 4.267 8.990 15.079 1.00 81.88 357 LEU A C 1
ATOM 2706 O O . LEU A 1 357 ? 3.567 8.051 14.680 1.00 81.88 357 LEU A O 1
ATOM 2710 N N . ARG A 1 358 ? 4.194 9.477 16.330 1.00 80.19 358 ARG A N 1
ATOM 2711 C CA . ARG A 1 358 ? 3.301 8.994 17.396 1.00 80.19 358 ARG A CA 1
ATOM 2712 C C . ARG A 1 358 ? 3.437 7.486 17.615 1.00 80.19 358 ARG A C 1
ATOM 2714 O O . ARG A 1 358 ? 2.468 6.737 17.517 1.00 80.19 358 ARG A O 1
ATOM 2721 N N . VAL A 1 359 ? 4.662 7.039 17.893 1.00 82.81 359 VAL A N 1
ATOM 2722 C CA . VAL A 1 359 ? 4.961 5.625 18.166 1.00 82.81 359 VAL A CA 1
ATOM 2723 C C . VAL A 1 359 ? 4.320 5.197 19.495 1.00 82.81 359 VAL A C 1
ATOM 2725 O O . VAL A 1 359 ? 4.619 5.810 20.523 1.00 82.81 359 VAL A O 1
ATOM 2728 N N . PRO A 1 360 ? 3.471 4.153 19.524 1.00 74.94 360 PRO A N 1
ATOM 2729 C CA . PRO A 1 360 ? 2.890 3.650 20.768 1.00 74.94 360 PRO A CA 1
ATOM 2730 C C . PRO A 1 360 ? 3.951 3.092 21.723 1.00 74.94 360 PRO A C 1
ATOM 2732 O O . PRO A 1 360 ? 4.904 2.435 21.296 1.00 74.94 360 PRO A O 1
ATOM 2735 N N . LYS A 1 361 ? 3.780 3.304 23.033 1.00 78.81 361 LYS A N 1
ATOM 2736 C CA . LYS A 1 361 ? 4.624 2.669 24.051 1.00 78.81 361 LYS A CA 1
ATOM 2737 C C . LYS A 1 361 ? 4.354 1.168 24.075 1.00 78.81 361 LYS A C 1
ATOM 2739 O O . LYS A 1 361 ? 3.238 0.729 24.331 1.00 78.81 361 LYS A O 1
ATOM 2744 N N . THR A 1 362 ? 5.397 0.374 23.870 1.00 75.25 362 THR A N 1
ATOM 2745 C CA . THR A 1 362 ? 5.327 -1.084 23.990 1.00 75.25 362 THR A CA 1
ATOM 2746 C C . THR A 1 362 ? 5.638 -1.512 25.421 1.00 75.25 362 THR A C 1
ATOM 2748 O O . THR A 1 362 ? 6.632 -1.069 26.001 1.00 75.25 362 THR A O 1
ATOM 2751 N N . SER A 1 363 ? 4.820 -2.385 26.006 1.00 60.81 363 SER A N 1
ATOM 2752 C CA . SER A 1 363 ? 5.130 -3.023 27.287 1.00 60.81 363 SER A CA 1
ATOM 2753 C C . SER A 1 363 ? 6.273 -4.030 27.115 1.00 60.81 363 SER A C 1
ATOM 2755 O O . SER A 1 363 ? 6.327 -4.779 26.138 1.00 60.81 363 SER A O 1
ATOM 2757 N N . LYS A 1 364 ? 7.215 -4.062 28.067 1.00 46.53 364 LYS A N 1
ATOM 2758 C CA . LYS A 1 364 ? 8.178 -5.165 28.154 1.00 46.53 364 LYS A CA 1
ATOM 2759 C C . LYS A 1 364 ? 7.394 -6.422 28.534 1.00 46.53 364 LYS A C 1
ATOM 2761 O O . LYS A 1 364 ? 6.795 -6.442 29.606 1.00 46.53 364 LYS A O 1
ATOM 2766 N N . ARG A 1 365 ? 7.439 -7.483 27.720 1.00 38.91 365 ARG A N 1
ATOM 2767 C CA . ARG A 1 365 ? 7.291 -8.829 28.288 1.00 38.91 365 ARG A CA 1
ATOM 2768 C C . ARG A 1 365 ? 8.509 -9.031 29.181 1.00 38.91 365 ARG A C 1
ATOM 2770 O O . ARG A 1 365 ? 9.624 -9.164 28.685 1.00 38.91 365 ARG A O 1
ATOM 2777 N N . SER A 1 366 ? 8.310 -8.974 30.490 1.00 30.30 366 SER A N 1
ATOM 2778 C CA . SER A 1 366 ? 9.217 -9.620 31.428 1.00 30.30 366 SER A CA 1
ATOM 2779 C C . SER A 1 366 ? 9.189 -11.108 31.094 1.00 30.30 366 SER A C 1
ATOM 2781 O O . SER A 1 366 ? 8.196 -11.781 31.359 1.00 30.30 366 SER A O 1
ATOM 2783 N N . LEU A 1 367 ? 10.235 -11.592 30.430 1.00 33.16 367 LEU A N 1
ATOM 2784 C CA . LEU A 1 367 ? 10.567 -13.008 30.470 1.00 33.16 367 LEU A CA 1
ATOM 2785 C C . LEU A 1 367 ? 11.065 -13.253 31.896 1.00 33.16 367 LEU A C 1
ATOM 2787 O O . LEU A 1 367 ? 12.162 -12.816 32.245 1.00 33.16 367 LEU A O 1
ATOM 2791 N N . GLY A 1 368 ? 10.169 -13.779 32.729 1.00 30.02 368 GLY A N 1
ATOM 2792 C CA . GLY A 1 368 ? 10.510 -14.418 33.996 1.00 30.02 368 GLY A CA 1
ATOM 2793 C C . GLY A 1 368 ? 10.830 -15.882 33.767 1.00 30.02 368 GLY A C 1
ATOM 2794 O O . GLY A 1 368 ? 10.322 -16.428 32.757 1.00 30.02 368 GLY A O 1
#

Sequence (368 aa):
MSGEYFDVAYSLAVCQHGYVYDGRGKGHQSGANGDKQLNANHYAVLAFLGKNGVSQPSQSQITGIQDAIAYLRRAGAGNEIKGHRDGYSTECPGEPLYKLVKDGTLDPGKLWNGGTHEVEPNENLGDISLKYNVPQRYIIDVNKLKAPYDLKVGEKLEIPARGVPLGEKAPGNGGGGDDGSDDGPGDGGDKLTPFPGADWFKSEPYSSVITTMGKRLVAAGCNKYSEGAGPQWTSADQASYKCWQEKLGYTGADADRWPGESSWSKLEVPWTKDGDVGNQTLAPFPGAEWFKSKPNSPTVTAMGKRLVAVGCNKYSEGPGPQWTVSDQNSYKCWQEKLGFTGSDADGWPGKTSWDKLRVPKTSKRSLG

InterPro domains:
  IPR018392 LysM domain [PF01476] (117-160)
  IPR018392 LysM domain [PS51782] (115-159)
  IPR018392 LysM domain [SM00257] (116-160)
  IPR036505 N-acetylmuramoyl-L-alanine amidase/PGRP domain superfamily [G3DSA:3.40.80.10] (2-103)
  IPR036505 N-acetylmuramoyl-L-alanine amidase/PGRP domain superfamily [SSF55846] (5-103)
  IPR036779 LysM domain superfamily [G3DSA:3.10.350.10] (113-164)
  IPR036779 LysM domain superfamily [SSF54106] (116-160)
  IPR047763 Peptidoglycan-binding domain, phiBT1-type [NF038080] (195-268)
  IPR047763 Peptidoglycan-binding domain, phiBT1-type [NF038080] (285-358)

Solvent-accessible surface area (backbone atoms only — not comparable to full-atom values): 21174 Å² total; per-residue (Å²): 130,92,69,95,59,98,57,65,40,30,13,29,36,21,36,61,80,22,53,68,42,79,46,56,28,80,95,42,74,23,65,63,46,80,47,74,64,49,8,68,75,36,79,32,77,42,65,72,60,36,99,66,89,51,56,68,80,39,73,43,21,48,50,17,46,14,33,51,50,36,32,36,36,77,67,70,46,74,88,85,74,77,43,52,41,78,81,26,99,54,74,47,66,38,70,63,53,37,51,32,47,76,72,50,70,50,59,61,61,75,71,32,67,46,52,76,42,65,37,49,88,92,58,49,63,66,55,53,20,59,75,47,57,31,62,50,68,54,36,34,59,75,58,63,54,56,88,90,56,82,75,53,70,67,40,73,40,53,39,65,22,47,37,47,64,90,94,56,78,48,88,83,82,89,84,87,83,90,86,88,88,87,85,86,83,89,82,75,74,92,44,60,34,58,71,55,52,53,67,50,59,75,65,45,43,41,37,64,45,41,22,40,40,37,47,38,32,40,75,72,72,21,71,54,54,93,88,56,62,45,33,57,52,48,72,41,52,30,53,13,43,25,46,47,32,42,76,73,70,37,57,76,82,70,34,69,33,65,68,44,66,75,63,41,63,74,55,59,28,64,52,47,95,57,21,44,68,54,73,55,59,58,46,74,75,82,50,49,68,50,58,76,67,48,44,74,34,64,56,43,21,40,38,34,49,40,29,42,37,68,71,20,68,51,56,85,86,58,64,48,34,58,54,48,71,40,50,29,53,11,41,17,47,47,27,43,74,73,69,36,56,74,85,69,33,69,22,68,65,44,65,71,61,41,64,72,56,61,29,55,49,65,79,80,82,77,85,123